Protein AF-A0A7W0V9L7-F1 (afdb_monomer)

Foldseek 3Di:
DLLLQLLVLLLVVPAFEEREAQPPVDDDPQDDDSFAPADSAAQWQAFCPCVAPSVVLLVVCVVSVTQLSVLLVVAADDDFRISGGARVSSRVSSRVVQVPRPRYDYHHRDDLDDDPFFAAAQPWFPDDHNHVVNVQVLQPDDDFKAKFKGFFKWFQVQFAVVQKDFAFFQNQDQDDDDDDDPVCRVPSHGRHGRQKIKQFDAPVLLQVLLVLLLPFAFDDDPPPDDHDHDPVRDAVNVQSVVDSCSCCVPQFPQHRDADPVVRHRGPTIFIWGQRHPVSGMTTGGSNGHRGDPVSQLVSVLSRVRNVRIDTPGHMHMDMTGARPQVSAADPLQAGPVRRSYHYAACNPVDDGDSRRSVRSNSSSVSND

Sequence (368 aa):
MAGSEAAWQLAQIGLRVALIEMKPSAMSPAHQSPLLGELVCSNSLRSDDPIAPAGLLKHELRRCGSLVIACADQHKVPAGQALAVERFGFARAITQRLALHPRIRIERRRLDELPDGPVIVCTGPLTEGALGEVIRAELGGDRMYFYDAIAPIVAADSIDWDFAFRASRWGRDTDSPDRDSSEDRAAGGDTGVGDYVNCPLNKAEYEDFVEAVNGGRKVLPHDFEEPKYFESCMPIEVMAERGAQTLRFGPMKPIGLKDPRTGFRPWAVVQLRPENKYLTAYNLVGFQTRLAYPEQQRIFAMVPALHKAEFLRFGSIHRNTYIDAPARLGARFELTSKPEIRFAGLLTGVEGYIESCAMGLVVGWMLA

Secondary structure (DSSP, 8-state):
-HHHHHHHHHHHTT--EEEEE-TTTS--TT---S-TT--SS-SEEEE--TTSHHHHHHHHHHHTT-HHHHHHHHTEE--TTEEEE-HHHHHHHHHHHHHT-TTEEEEE---SSPPSSSEEE---TT--SHHHHHHHHHTTSS--EEEEEE--EEEGGGS-TTS-EE--GGG--TT------GGGGGGT---STT-SEEEEE-HHHHHHHHHHHHHSPBPPPPTT----B-GGG--HHHHHHT-TTHHHHTTT--TT---TTTSS--SEEEEEEESSTT--EEEETT----B-HHHHHHHHTTSGGGTT--EEE--EEEEEE---HHHHB-TTSBBSS-TTEEE-GGGGT--SHHHHHHHHHHHHHHH-

Radius of gyration: 21.59 Å; Cα contacts (8 Å, |Δi|>4): 737; chains: 1; bounding box: 49×51×55 Å

Structure (mmCIF, N/CA/C/O backbone):
data_AF-A0A7W0V9L7-F1
#
_entry.id   AF-A0A7W0V9L7-F1
#
loop_
_atom_site.group_PDB
_atom_site.id
_atom_site.type_symbol
_atom_site.label_atom_id
_atom_site.label_alt_id
_atom_site.label_comp_id
_atom_site.label_asym_id
_atom_site.label_entity_id
_atom_site.label_seq_id
_atom_site.pdbx_PDB_ins_code
_atom_site.Cartn_x
_atom_site.Cartn_y
_atom_site.Cartn_z
_atom_site.occupancy
_atom_site.B_iso_or_equiv
_atom_site.auth_seq_id
_atom_site.auth_comp_id
_atom_site.auth_asym_id
_atom_site.auth_atom_id
_atom_site.pdbx_PDB_model_num
ATOM 1 N N . MET A 1 1 ? -7.684 -3.832 6.273 1.00 94.31 1 MET A N 1
ATOM 2 C CA . MET A 1 1 ? -6.637 -4.632 6.952 1.00 94.31 1 MET A CA 1
ATOM 3 C C . MET A 1 1 ? -6.740 -4.506 8.465 1.00 94.31 1 MET A C 1
ATOM 5 O O . MET A 1 1 ? -7.227 -5.445 9.074 1.00 94.31 1 MET A O 1
ATOM 9 N N . ALA A 1 2 ? -6.385 -3.355 9.056 1.00 97.56 2 ALA A N 1
ATOM 10 C CA . ALA A 1 2 ? -6.382 -3.153 10.512 1.00 97.56 2 ALA A CA 1
ATOM 11 C C . ALA A 1 2 ? -7.713 -3.513 11.194 1.00 97.56 2 ALA A C 1
ATOM 13 O O . ALA A 1 2 ? -7.725 -4.349 12.086 1.00 97.56 2 ALA A O 1
ATOM 14 N N . GLY A 1 3 ? -8.839 -2.971 10.714 1.00 97.94 3 GLY A N 1
ATOM 15 C CA . GLY A 1 3 ? -10.153 -3.229 11.322 1.00 97.94 3 GLY A CA 1
ATOM 16 C C . GLY A 1 3 ? -10.593 -4.693 11.249 1.00 97.94 3 GLY A C 1
ATOM 17 O O . GLY A 1 3 ? -11.194 -5.206 12.187 1.00 97.94 3 GLY A O 1
ATOM 18 N N . SER A 1 4 ? -10.241 -5.391 10.165 1.00 98.38 4 SER A N 1
ATOM 19 C CA . SER A 1 4 ? -10.494 -6.829 10.021 1.00 98.38 4 SER A CA 1
ATOM 20 C C . SER A 1 4 ? -9.714 -7.642 11.053 1.00 98.38 4 SER A C 1
ATOM 22 O O . SER A 1 4 ? -10.274 -8.544 11.667 1.00 98.38 4 SER A O 1
ATOM 24 N N . GLU A 1 5 ? -8.437 -7.313 11.251 1.00 98.62 5 GLU A N 1
ATOM 25 C CA . GLU A 1 5 ? -7.590 -8.012 12.215 1.00 98.62 5 GLU A CA 1
ATOM 26 C C . GLU A 1 5 ? -7.991 -7.680 13.658 1.00 98.62 5 GLU A C 1
ATOM 28 O O . GLU A 1 5 ? -8.191 -8.591 14.452 1.00 98.62 5 GLU A O 1
ATOM 33 N N . ALA A 1 6 ? -8.221 -6.405 13.982 1.00 98.56 6 ALA A N 1
ATOM 34 C CA . ALA A 1 6 ? -8.671 -5.975 15.306 1.00 98.56 6 ALA A CA 1
ATOM 35 C C . ALA A 1 6 ? -9.976 -6.672 15.721 1.00 98.56 6 ALA A C 1
ATOM 37 O O . ALA A 1 6 ? -10.068 -7.235 16.812 1.00 98.56 6 ALA A O 1
ATOM 38 N N . ALA A 1 7 ? -10.971 -6.697 14.825 1.00 98.62 7 ALA A N 1
ATOM 39 C CA . ALA A 1 7 ? -12.246 -7.355 15.089 1.00 98.62 7 ALA A CA 1
ATOM 40 C C . ALA A 1 7 ? -12.084 -8.860 15.327 1.00 98.62 7 ALA A C 1
ATOM 42 O O . ALA A 1 7 ? -12.714 -9.412 16.228 1.00 98.62 7 ALA A O 1
ATOM 43 N N . TRP A 1 8 ? -11.228 -9.518 14.541 1.00 98.69 8 TRP A N 1
ATOM 44 C CA . TRP A 1 8 ? -10.926 -10.932 14.725 1.00 98.69 8 TRP A CA 1
ATOM 45 C C . TRP A 1 8 ? -10.283 -11.198 16.086 1.00 98.69 8 TRP A C 1
ATOM 47 O O . TRP A 1 8 ? -10.770 -12.040 16.835 1.00 98.69 8 TRP A O 1
ATOM 57 N N . GLN A 1 9 ? -9.238 -10.447 16.430 1.00 98.56 9 GLN A N 1
ATOM 58 C CA . GLN A 1 9 ? -8.467 -10.635 17.659 1.00 98.56 9 GLN A CA 1
ATOM 59 C C . GLN A 1 9 ? -9.319 -10.407 18.913 1.00 98.56 9 GLN A C 1
ATOM 61 O O . GLN A 1 9 ? -9.345 -11.263 19.795 1.00 98.56 9 GLN A O 1
ATOM 66 N N . LEU A 1 10 ? -10.105 -9.325 18.949 1.00 98.44 10 LEU A N 1
ATOM 67 C CA . LEU 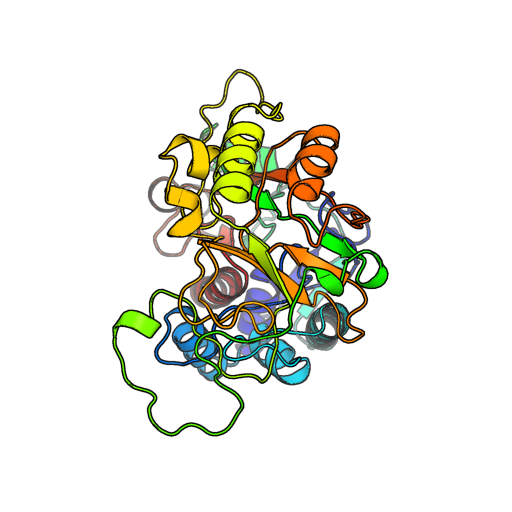A 1 10 ? -11.064 -9.054 20.029 1.00 98.44 10 LEU A CA 1
ATOM 68 C C . LEU A 1 10 ? -12.095 -10.187 20.179 1.00 98.44 10 LEU A C 1
ATOM 70 O O . LEU A 1 10 ? -12.441 -10.600 21.287 1.00 98.44 10 LEU A O 1
ATOM 74 N N . ALA A 1 11 ? -12.578 -10.730 19.063 1.00 98.44 11 ALA A N 1
ATOM 75 C CA . ALA A 1 11 ? -13.571 -11.794 19.086 1.00 98.44 11 ALA A CA 1
ATOM 76 C C . ALA A 1 11 ? -12.996 -13.148 19.545 1.00 98.44 11 ALA A C 1
ATOM 78 O O . ALA A 1 11 ? -13.695 -13.911 20.231 1.00 98.44 11 ALA A O 1
ATOM 79 N N . GLN A 1 12 ? -11.730 -13.434 19.213 1.00 97.88 12 GLN A N 1
ATOM 80 C CA . GLN A 1 12 ? -11.016 -14.636 19.662 1.00 97.88 12 GLN A CA 1
ATOM 81 C C . GLN A 1 12 ? -10.849 -14.668 21.186 1.00 97.88 12 GLN A C 1
ATOM 83 O O . GLN A 1 12 ? -11.030 -15.722 21.792 1.00 97.88 12 GLN A O 1
ATOM 88 N N . ILE A 1 13 ? -10.619 -13.518 21.823 1.00 96.81 13 ILE A N 1
ATOM 89 C CA . ILE A 1 13 ? -10.458 -13.422 23.286 1.00 96.81 13 ILE A CA 1
ATOM 90 C C . ILE A 1 13 ? -11.780 -13.306 24.063 1.00 96.81 13 ILE A C 1
ATOM 92 O O . ILE A 1 13 ? -11.765 -13.143 25.278 1.00 96.81 13 ILE A O 1
ATOM 96 N N . GLY A 1 14 ? -12.937 -13.412 23.399 1.00 97.56 14 GLY A N 1
ATOM 97 C CA . GLY A 1 14 ? -14.235 -13.477 24.084 1.00 97.56 14 GLY A CA 1
ATOM 98 C C . GLY A 1 14 ? -15.168 -12.291 23.874 1.00 97.56 14 GLY A C 1
ATOM 99 O O . GLY A 1 14 ? -16.345 -12.393 24.226 1.00 97.56 14 GLY A O 1
ATOM 100 N N . LEU A 1 15 ? -14.694 -11.193 23.285 1.00 98.19 15 LEU A N 1
ATOM 101 C CA . LEU A 1 15 ? -15.471 -9.958 23.191 1.00 98.19 15 LEU A CA 1
ATOM 102 C C . LEU A 1 15 ? -16.466 -9.997 22.027 1.00 98.19 15 LEU A C 1
ATOM 104 O O . LEU A 1 15 ? -16.232 -10.623 20.994 1.00 98.19 15 LEU A O 1
ATOM 108 N N . ARG A 1 16 ? -17.604 -9.318 22.205 1.00 98.06 16 ARG A N 1
ATOM 109 C CA . ARG A 1 16 ? -18.575 -9.071 21.131 1.00 98.06 16 ARG A CA 1
ATOM 110 C C . ARG A 1 16 ? -18.171 -7.801 20.393 1.00 98.06 16 ARG A C 1
ATOM 112 O O . ARG A 1 16 ? -17.995 -6.767 21.026 1.00 98.06 16 ARG A O 1
ATOM 119 N N . VAL A 1 17 ? -18.052 -7.883 19.073 1.00 98.38 17 VAL A N 1
ATOM 120 C CA . VAL A 1 17 ? -17.534 -6.804 18.227 1.00 98.38 17 VAL A CA 1
ATOM 121 C C . VAL A 1 17 ? -18.585 -6.389 17.207 1.00 98.38 17 VAL A C 1
ATOM 123 O O . VAL A 1 17 ? -19.101 -7.222 16.462 1.00 98.38 17 VAL A O 1
ATOM 126 N N . ALA A 1 18 ? -18.863 -5.090 17.139 1.00 97.88 18 ALA A N 1
ATOM 127 C CA . ALA A 1 18 ? -19.530 -4.479 15.998 1.00 97.88 18 ALA A CA 1
ATOM 128 C C . ALA A 1 18 ? -18.460 -3.941 15.037 1.00 97.88 18 ALA A C 1
ATOM 130 O O . ALA A 1 18 ? -17.715 -3.028 15.382 1.00 97.88 18 ALA A O 1
ATOM 131 N N . LEU A 1 19 ? -18.359 -4.526 13.842 1.00 98.00 19 LEU A N 1
ATOM 132 C CA . LEU A 1 19 ? -17.469 -4.058 12.783 1.00 98.00 19 LEU A CA 1
ATOM 133 C C . LEU A 1 19 ? -18.272 -3.206 11.801 1.00 98.00 19 LEU A C 1
ATOM 135 O O . LEU A 1 19 ? -19.062 -3.740 11.021 1.00 98.00 19 LEU A O 1
ATOM 139 N N . ILE A 1 20 ? -18.067 -1.893 11.845 1.00 97.25 20 ILE A N 1
ATOM 140 C CA . ILE A 1 20 ? -18.782 -0.935 11.001 1.00 97.25 20 ILE A CA 1
ATOM 141 C C . ILE A 1 20 ? -17.946 -0.649 9.749 1.00 97.25 20 ILE A C 1
ATOM 143 O O . ILE A 1 20 ? -16.779 -0.278 9.845 1.00 97.25 20 ILE A O 1
ATOM 147 N N . GLU A 1 21 ? -18.541 -0.843 8.576 1.00 95.88 21 GLU A N 1
ATOM 148 C CA . GLU A 1 21 ? -17.910 -0.653 7.269 1.00 95.88 21 GLU A CA 1
ATOM 149 C C . GLU A 1 21 ? -18.861 0.120 6.351 1.00 95.88 21 GLU A C 1
ATOM 151 O O . GLU A 1 21 ? -20.028 -0.248 6.200 1.00 95.88 21 GLU A O 1
ATOM 156 N N . MET A 1 22 ? -18.362 1.176 5.709 1.00 94.44 22 MET A N 1
ATOM 157 C CA . MET A 1 22 ? -19.171 2.019 4.829 1.00 94.44 22 MET A CA 1
ATOM 158 C C . MET A 1 22 ? -19.526 1.323 3.513 1.00 94.44 22 MET A C 1
ATOM 160 O O . MET A 1 22 ? -20.591 1.579 2.953 1.00 94.44 22 MET A O 1
ATOM 164 N N . LYS A 1 23 ? -18.671 0.417 3.028 1.00 94.00 23 LYS A N 1
ATOM 165 C CA . LYS A 1 23 ? -18.892 -0.314 1.773 1.00 94.00 23 LYS A CA 1
ATOM 166 C C . LYS A 1 23 ? -20.004 -1.356 1.932 1.00 94.00 23 LYS A C 1
ATOM 168 O O . LYS A 1 23 ? -19.997 -2.062 2.941 1.00 94.00 23 LYS A O 1
ATOM 173 N N . PRO A 1 24 ? -20.892 -1.566 0.940 1.00 93.94 24 PRO A N 1
ATOM 174 C CA . PRO A 1 24 ? -20.947 -0.882 -0.359 1.00 93.94 24 PRO A CA 1
ATOM 175 C C . PRO A 1 24 ? -21.708 0.448 -0.363 1.00 93.94 24 PRO A C 1
ATOM 177 O O . PRO A 1 24 ? -21.706 1.119 -1.389 1.00 93.94 24 PRO A O 1
ATOM 180 N N . SER A 1 25 ? -22.377 0.817 0.733 1.00 89.75 25 SER A N 1
ATOM 181 C CA . SER A 1 25 ? -23.241 2.005 0.805 1.00 89.75 25 SER A CA 1
ATOM 182 C C . SER A 1 25 ? -22.505 3.303 0.453 1.00 89.75 25 SER A C 1
ATOM 184 O O . SER A 1 25 ? -23.102 4.212 -0.114 1.00 89.75 25 SER A O 1
ATOM 186 N N . ALA A 1 26 ? -21.208 3.377 0.755 1.00 88.06 26 ALA A N 1
ATOM 187 C CA . ALA A 1 26 ? -20.287 4.376 0.232 1.00 88.06 26 ALA A CA 1
ATOM 188 C C . ALA A 1 26 ? -18.949 3.718 -0.138 1.00 88.06 26 ALA A C 1
ATOM 190 O O . ALA A 1 26 ? -18.466 2.832 0.568 1.00 88.06 26 ALA A O 1
ATOM 191 N N . MET A 1 27 ? -18.350 4.164 -1.241 1.00 86.75 27 MET A N 1
ATOM 192 C CA . MET A 1 27 ? -17.060 3.693 -1.750 1.00 86.75 27 MET A CA 1
ATOM 193 C C . MET A 1 27 ? -16.113 4.887 -1.859 1.00 86.75 27 MET A C 1
ATOM 195 O O . MET A 1 27 ? -16.537 5.972 -2.249 1.00 86.75 27 MET A O 1
ATOM 199 N N . SER A 1 28 ? -14.836 4.692 -1.531 1.00 82.06 28 SER A N 1
ATOM 200 C CA . SER A 1 28 ? -13.811 5.687 -1.871 1.00 82.06 28 SER A CA 1
ATOM 201 C C . SER A 1 28 ? -13.318 5.452 -3.305 1.00 82.06 28 SER A C 1
ATOM 203 O O . SER A 1 28 ? -13.498 4.343 -3.818 1.00 82.06 28 SER A O 1
ATOM 205 N N . PRO A 1 29 ? -12.638 6.426 -3.939 1.00 75.56 29 PRO A N 1
ATOM 206 C CA . PRO A 1 29 ? -12.119 6.267 -5.302 1.00 75.56 29 PRO A CA 1
ATOM 207 C C . PRO A 1 29 ? -11.172 5.070 -5.491 1.00 75.56 29 PRO A C 1
ATOM 209 O O . PRO A 1 29 ? -11.031 4.562 -6.600 1.00 75.56 29 PRO A O 1
ATOM 212 N N . ALA A 1 30 ? -10.526 4.604 -4.416 1.00 78.25 30 ALA A N 1
ATOM 213 C CA . ALA A 1 30 ? -9.598 3.475 -4.456 1.00 78.25 30 ALA A CA 1
ATOM 214 C C . ALA A 1 30 ? -10.280 2.101 -4.326 1.00 78.25 30 ALA A C 1
ATOM 216 O O . ALA A 1 30 ? -9.681 1.088 -4.687 1.00 78.25 30 ALA A O 1
ATOM 217 N N . HIS A 1 31 ? -11.495 2.043 -3.776 1.00 87.19 31 HIS A N 1
ATOM 218 C CA . HIS A 1 31 ? -12.187 0.782 -3.533 1.00 87.19 31 HIS A CA 1
ATOM 219 C C . HIS A 1 31 ? -12.941 0.312 -4.779 1.00 87.19 31 HIS A C 1
ATOM 221 O O . HIS A 1 31 ? -13.692 1.064 -5.393 1.00 87.19 31 HIS A O 1
ATOM 227 N N . GLN A 1 32 ? -12.801 -0.968 -5.100 1.00 86.44 32 GLN A N 1
ATOM 228 C CA . GLN A 1 32 ? -13.417 -1.629 -6.250 1.00 86.44 32 GLN A CA 1
ATOM 229 C C . GLN A 1 32 ? -14.353 -2.773 -5.837 1.00 86.44 32 GLN A C 1
ATOM 231 O O . GLN A 1 32 ? -15.016 -3.360 -6.690 1.00 86.44 32 GLN A O 1
ATOM 236 N N . SER A 1 33 ? -14.438 -3.110 -4.542 1.00 92.56 33 SER A N 1
ATOM 237 C CA . SER A 1 33 ? -15.319 -4.182 -4.067 1.00 92.56 33 SER A CA 1
ATOM 238 C C . SER A 1 33 ? -16.007 -3.884 -2.723 1.00 92.56 33 SER A C 1
ATOM 240 O O . SER A 1 33 ? -15.458 -3.172 -1.878 1.00 92.56 33 SER A O 1
ATOM 242 N N . PRO A 1 34 ? -17.167 -4.515 -2.446 1.00 95.50 34 PRO A N 1
ATOM 243 C CA . PRO A 1 34 ? -17.820 -4.448 -1.135 1.00 95.50 34 PRO A CA 1
ATOM 244 C C . PRO A 1 34 ? -17.095 -5.249 -0.038 1.00 95.50 34 PRO A C 1
ATOM 246 O O . PRO A 1 34 ? -17.516 -5.241 1.125 1.00 95.50 34 PRO A O 1
ATOM 249 N N . LEU A 1 35 ? -16.055 -6.008 -0.390 1.00 97.38 35 LEU A N 1
ATOM 250 C CA . LEU A 1 35 ? -15.404 -6.957 0.504 1.00 97.38 35 LEU A CA 1
ATOM 251 C C . LEU A 1 35 ? -14.522 -6.247 1.542 1.00 97.38 35 LEU A C 1
ATOM 253 O O . LEU A 1 35 ? -13.962 -5.169 1.315 1.00 97.38 35 LEU A O 1
ATOM 257 N N . LEU A 1 36 ? -14.400 -6.884 2.703 1.00 97.62 36 LEU A N 1
ATOM 258 C CA . LEU A 1 36 ? -13.435 -6.531 3.739 1.00 97.62 36 LEU A CA 1
ATOM 259 C C . LEU A 1 36 ? -12.043 -7.041 3.341 1.00 97.62 36 LEU A C 1
ATOM 261 O O . LEU A 1 36 ? -11.920 -8.043 2.642 1.00 97.62 36 LEU A O 1
ATOM 265 N N . GLY A 1 37 ? -10.988 -6.375 3.816 1.00 94.38 37 GLY A N 1
ATOM 266 C CA . GLY A 1 37 ? -9.608 -6.805 3.545 1.00 94.38 37 GLY A CA 1
ATOM 267 C C . GLY A 1 37 ? -9.152 -6.616 2.092 1.00 94.38 37 GLY A C 1
ATOM 268 O O . GLY A 1 37 ? -8.237 -7.295 1.649 1.00 94.38 37 GLY A O 1
ATOM 269 N N . GLU A 1 38 ? -9.785 -5.713 1.344 1.00 94.19 38 GLU A N 1
ATOM 270 C CA . GLU A 1 38 ? -9.413 -5.40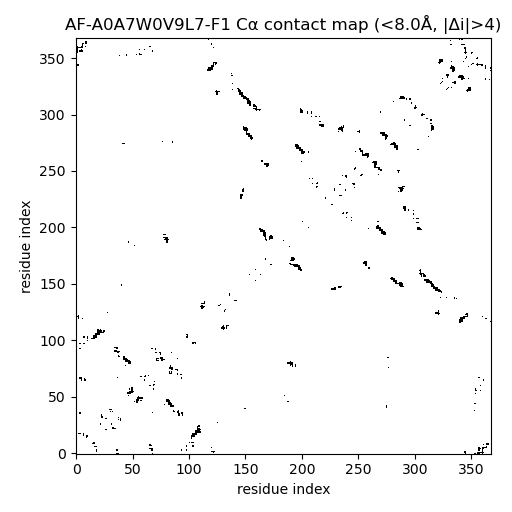5 -0.038 1.00 94.19 38 GLU A CA 1
ATOM 271 C C . GLU A 1 38 ? -7.982 -4.842 -0.160 1.00 94.19 38 GLU A C 1
ATOM 273 O O . GLU A 1 38 ? -7.585 -3.953 0.598 1.00 94.19 38 GLU A O 1
ATOM 278 N N . LEU A 1 39 ? -7.223 -5.335 -1.148 1.00 90.38 39 LEU A N 1
ATOM 279 C CA . LEU A 1 39 ? -5.908 -4.809 -1.524 1.00 90.38 39 LEU A CA 1
ATOM 280 C C . LEU A 1 39 ? -6.053 -3.831 -2.698 1.00 90.38 39 LEU A C 1
ATOM 282 O O . LEU A 1 39 ? -6.216 -4.249 -3.845 1.00 90.38 39 LEU A O 1
ATOM 286 N N . VAL A 1 40 ? -5.980 -2.530 -2.409 1.00 83.50 40 VAL A N 1
ATOM 287 C CA . VAL A 1 40 ? -6.223 -1.448 -3.389 1.00 83.50 40 VAL A CA 1
ATOM 288 C C . VAL A 1 40 ? -5.004 -1.082 -4.255 1.00 83.50 40 VAL A C 1
ATOM 290 O O . VAL A 1 40 ? -5.153 -0.562 -5.358 1.00 83.50 40 VAL A O 1
ATOM 293 N N . CYS A 1 41 ? -3.786 -1.389 -3.798 1.00 79.19 41 CYS A N 1
ATOM 294 C CA . CYS A 1 41 ? -2.531 -1.041 -4.468 1.00 79.19 41 CYS A CA 1
ATOM 295 C C . CYS A 1 41 ? -1.875 -2.287 -5.069 1.00 79.19 41 CYS A C 1
ATOM 297 O O . CYS A 1 41 ? -2.261 -2.669 -6.168 1.00 79.19 41 CYS A O 1
ATOM 299 N N . SER A 1 42 ? -0.947 -2.936 -4.363 1.00 79.94 42 SER A N 1
ATOM 300 C CA . SER A 1 42 ? -0.218 -4.143 -4.785 1.00 79.94 42 SER A CA 1
ATOM 301 C C . SER A 1 42 ? -0.887 -5.420 -4.251 1.00 79.94 42 SER A C 1
ATOM 303 O O . SER A 1 42 ? -1.407 -5.425 -3.138 1.00 79.94 42 SER A O 1
ATOM 305 N N . ASN A 1 43 ? -0.834 -6.524 -5.003 1.00 84.44 43 ASN A N 1
ATOM 306 C CA . ASN A 1 43 ? -1.259 -7.855 -4.533 1.00 84.44 43 ASN A CA 1
ATOM 307 C C . ASN A 1 43 ? -0.209 -8.558 -3.645 1.00 84.44 43 ASN A C 1
ATOM 309 O O . ASN A 1 43 ? -0.463 -9.635 -3.110 1.00 84.44 43 ASN A O 1
ATOM 313 N N . SER A 1 44 ? 0.978 -7.967 -3.508 1.00 86.88 44 SER A N 1
ATOM 314 C CA . SER A 1 44 ? 2.068 -8.466 -2.674 1.00 86.88 44 SER A CA 1
ATOM 315 C C . SER A 1 44 ? 2.004 -7.899 -1.257 1.00 86.88 44 SER A C 1
ATOM 317 O O . SER A 1 44 ? 1.946 -6.684 -1.065 1.00 86.88 44 SER A O 1
ATOM 319 N N . LEU A 1 45 ? 2.118 -8.790 -0.273 1.00 91.19 45 LEU A N 1
ATOM 320 C CA . LEU A 1 45 ? 2.340 -8.522 1.149 1.00 91.19 45 LEU A CA 1
ATOM 321 C C . LEU A 1 45 ? 3.842 -8.559 1.502 1.00 91.19 45 LEU A C 1
ATOM 323 O O . LEU A 1 45 ? 4.216 -8.979 2.601 1.00 91.19 45 LEU A O 1
ATOM 327 N N . ARG A 1 46 ? 4.706 -8.153 0.557 1.00 89.19 46 ARG A N 1
ATOM 328 C CA . ARG A 1 46 ? 6.180 -8.103 0.670 1.00 89.19 46 ARG A CA 1
ATOM 329 C C . ARG A 1 46 ? 6.834 -9.468 0.956 1.00 89.19 46 ARG A C 1
ATOM 331 O O . ARG A 1 46 ? 6.169 -10.505 0.913 1.00 89.19 46 ARG A O 1
ATOM 338 N N . SER A 1 47 ? 8.153 -9.472 1.184 1.00 87.75 47 SER A N 1
ATOM 339 C CA . SER A 1 47 ? 8.961 -10.678 1.442 1.00 87.75 47 S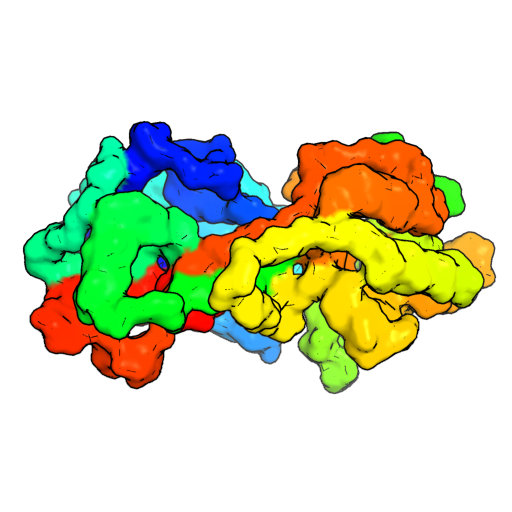ER A CA 1
ATOM 340 C C . SER A 1 47 ? 8.375 -11.535 2.564 1.00 87.75 47 SER A C 1
ATOM 342 O O . SER A 1 47 ? 7.954 -11.004 3.586 1.00 87.75 47 SER A O 1
ATOM 344 N N . ASP A 1 48 ? 8.272 -12.841 2.341 1.00 90.94 48 ASP A N 1
ATOM 345 C CA . ASP A 1 48 ? 7.867 -13.888 3.289 1.00 90.94 48 ASP A CA 1
ATOM 346 C C . ASP A 1 48 ? 9.079 -14.572 3.949 1.00 90.94 48 ASP A C 1
ATOM 348 O O . ASP A 1 48 ? 8.902 -15.478 4.757 1.00 90.94 48 ASP A O 1
ATOM 352 N N . ASP A 1 49 ? 10.301 -14.132 3.625 1.00 88.44 49 ASP A N 1
ATOM 353 C CA . ASP A 1 49 ? 11.536 -14.589 4.264 1.00 88.44 49 ASP A CA 1
ATOM 354 C C . ASP A 1 49 ? 11.602 -14.084 5.720 1.00 88.44 49 ASP A C 1
ATOM 356 O O . ASP A 1 49 ? 11.605 -12.866 5.930 1.00 88.44 49 ASP A O 1
ATOM 360 N N . PRO A 1 50 ? 11.687 -14.968 6.734 1.00 88.81 50 PRO A N 1
ATOM 361 C CA . PRO A 1 50 ? 11.732 -14.576 8.144 1.00 88.81 50 PRO A CA 1
ATOM 362 C C . PRO A 1 50 ? 12.955 -13.728 8.528 1.00 88.81 50 PRO A C 1
ATOM 364 O O . PRO A 1 50 ? 12.946 -13.123 9.595 1.00 88.81 50 PRO A O 1
ATOM 367 N N . ILE A 1 51 ? 13.999 -13.668 7.697 1.00 90.00 51 ILE A N 1
ATOM 368 C CA . ILE A 1 51 ? 15.169 -12.803 7.920 1.00 90.00 51 ILE A CA 1
ATOM 369 C C . ILE A 1 51 ? 14.874 -11.359 7.483 1.00 90.00 51 ILE A C 1
ATOM 371 O O . ILE A 1 51 ? 15.470 -10.413 8.002 1.00 90.00 51 ILE A O 1
ATOM 375 N N . ALA A 1 52 ? 13.946 -11.158 6.544 1.00 84.94 52 ALA A N 1
ATOM 376 C CA . ALA A 1 52 ? 13.514 -9.827 6.137 1.00 84.94 52 ALA A CA 1
ATOM 377 C C . ALA A 1 52 ? 12.512 -9.250 7.158 1.00 84.94 52 ALA A C 1
ATOM 379 O O . ALA A 1 52 ? 11.631 -9.983 7.611 1.00 84.94 52 ALA A O 1
ATOM 380 N N . PRO A 1 53 ? 12.534 -7.934 7.460 1.00 88.50 53 PRO A N 1
ATOM 381 C CA . PRO A 1 53 ? 11.622 -7.331 8.442 1.00 88.50 53 PRO A CA 1
ATOM 382 C C . PRO A 1 53 ? 10.138 -7.643 8.191 1.00 88.50 53 PRO A C 1
ATOM 384 O O . PRO A 1 53 ? 9.399 -7.989 9.109 1.00 88.50 53 PRO A O 1
ATOM 387 N N . ALA A 1 54 ? 9.711 -7.595 6.924 1.00 90.94 54 ALA A N 1
ATOM 388 C CA . ALA A 1 54 ? 8.341 -7.918 6.531 1.00 90.94 54 ALA A CA 1
ATOM 389 C C . ALA A 1 54 ? 7.982 -9.399 6.756 1.00 90.94 54 ALA A C 1
ATOM 391 O O . ALA A 1 54 ? 6.852 -9.708 7.139 1.00 90.94 54 ALA A O 1
ATOM 392 N N . GLY A 1 55 ? 8.915 -10.321 6.512 1.00 94.19 55 GLY A N 1
ATOM 393 C CA . GLY A 1 55 ? 8.672 -11.748 6.706 1.00 94.19 55 GLY A CA 1
ATOM 394 C C . GLY A 1 55 ? 8.726 -12.146 8.177 1.00 94.19 55 GLY A C 1
ATOM 395 O O . GLY A 1 55 ? 7.887 -12.939 8.606 1.00 94.19 55 GLY A O 1
ATOM 396 N N . LEU A 1 56 ? 9.603 -11.523 8.974 1.00 96.62 56 LEU A N 1
ATOM 397 C CA . LEU A 1 56 ? 9.608 -11.665 10.432 1.00 96.62 56 LEU A CA 1
ATOM 398 C C . LEU A 1 56 ? 8.266 -11.235 11.033 1.00 96.62 56 LEU A C 1
ATOM 400 O O . LEU A 1 56 ? 7.639 -12.019 11.742 1.00 96.62 56 LEU A O 1
ATOM 404 N N . LEU A 1 57 ? 7.769 -10.047 10.670 1.00 97.19 57 LEU A N 1
ATOM 405 C CA . LEU A 1 57 ? 6.477 -9.558 11.158 1.00 97.19 57 LEU A CA 1
ATOM 406 C C . LEU A 1 57 ? 5.331 -10.506 10.776 1.00 97.19 57 LEU A C 1
ATOM 408 O O . LEU A 1 57 ? 4.447 -10.786 11.582 1.00 97.19 57 LEU A O 1
ATOM 412 N N . LYS A 1 58 ? 5.345 -11.070 9.562 1.00 97.56 58 LYS A N 1
ATOM 413 C CA . LYS A 1 58 ? 4.361 -12.094 9.172 1.00 97.56 58 LYS A CA 1
ATOM 414 C C . LYS A 1 58 ? 4.492 -13.372 9.990 1.00 97.56 58 LYS A C 1
ATOM 416 O O . LYS A 1 58 ? 3.475 -13.974 10.321 1.00 97.56 58 LYS A O 1
ATO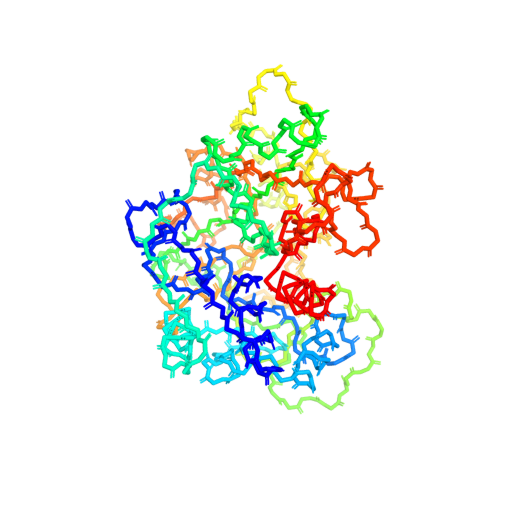M 421 N N . HIS A 1 59 ? 5.708 -13.797 10.321 1.00 97.50 59 HIS A N 1
ATOM 422 C CA . HIS A 1 59 ? 5.927 -14.949 11.189 1.00 97.50 59 HIS A CA 1
ATOM 423 C C . HIS A 1 59 ? 5.348 -14.714 12.592 1.00 97.50 59 HIS A C 1
ATOM 425 O O . HIS A 1 59 ? 4.646 -15.578 13.116 1.00 97.50 59 HIS A O 1
ATOM 431 N N . GLU A 1 60 ? 5.556 -13.530 13.167 1.00 98.06 60 GLU A N 1
ATOM 432 C CA . GLU A 1 60 ? 4.942 -13.124 14.436 1.00 98.06 60 GLU A CA 1
ATOM 433 C C . GLU A 1 60 ? 3.411 -13.129 14.339 1.00 98.06 60 GLU A C 1
ATOM 435 O O . GLU A 1 60 ? 2.743 -13.787 15.134 1.00 98.06 60 GLU A O 1
ATOM 440 N N . LEU A 1 61 ? 2.848 -12.511 13.297 1.00 98.25 61 LEU A N 1
ATOM 441 C CA . LEU A 1 61 ? 1.402 -12.496 13.048 1.00 98.25 61 LEU A CA 1
ATOM 442 C C . LEU A 1 61 ? 0.801 -13.902 12.912 1.00 98.25 61 LEU A C 1
ATOM 444 O O . LEU A 1 61 ? -0.293 -14.151 13.423 1.00 98.25 61 LEU A O 1
ATOM 448 N N . ARG A 1 62 ? 1.504 -14.843 12.265 1.00 97.81 62 ARG A N 1
ATOM 449 C CA . ARG A 1 62 ? 1.085 -16.257 12.201 1.00 97.81 62 ARG A CA 1
ATOM 450 C C . ARG A 1 62 ? 1.005 -16.866 13.597 1.00 97.81 62 ARG A C 1
ATOM 452 O O . ARG A 1 62 ? 0.011 -17.513 13.921 1.00 97.81 62 ARG A O 1
ATOM 459 N N . ARG A 1 63 ? 2.013 -16.626 14.441 1.00 97.69 63 ARG A N 1
ATOM 460 C CA . ARG A 1 63 ? 2.036 -17.115 15.830 1.00 97.69 63 ARG A CA 1
ATOM 461 C C . ARG A 1 63 ? 0.948 -16.482 16.696 1.00 97.69 63 ARG A C 1
ATOM 463 O O . ARG A 1 63 ? 0.450 -17.142 17.602 1.00 97.69 63 ARG A O 1
ATOM 470 N N . CYS A 1 64 ? 0.546 -15.254 16.391 1.00 97.81 64 CYS A N 1
ATOM 471 C CA . CYS A 1 64 ? -0.556 -14.558 17.055 1.00 97.81 64 CYS A CA 1
ATOM 472 C C . CYS A 1 64 ? -1.942 -14.886 16.459 1.00 97.81 64 CYS A C 1
ATOM 474 O O . CYS A 1 64 ? -2.923 -14.214 16.769 1.00 97.81 64 CYS A O 1
ATOM 476 N N . GLY A 1 65 ? -2.050 -15.903 15.595 1.00 97.94 65 GLY A N 1
ATOM 477 C CA . GLY A 1 65 ? -3.334 -16.365 15.063 1.00 97.94 65 GLY A CA 1
ATOM 478 C C . GLY A 1 65 ? -4.006 -15.379 14.105 1.00 97.94 65 GLY A C 1
ATOM 479 O O . GLY A 1 65 ? -5.238 -15.297 14.083 1.00 97.94 65 GLY A O 1
ATOM 480 N N . SER A 1 66 ? -3.217 -14.624 13.329 1.00 98.62 66 SER A N 1
ATOM 481 C CA . SER A 1 66 ? -3.741 -13.581 12.445 1.00 98.62 66 SER A CA 1
ATOM 482 C C . SER A 1 66 ? -4.744 -14.110 11.417 1.00 98.62 66 SER A C 1
ATOM 484 O O . SER A 1 66 ? -4.472 -15.063 10.678 1.00 98.62 66 SER A O 1
ATOM 486 N N . LEU A 1 67 ? -5.896 -13.439 11.317 1.00 98.69 67 LEU A N 1
ATOM 487 C CA . LEU A 1 67 ? -6.895 -13.704 10.279 1.00 98.69 67 LEU A CA 1
ATOM 488 C C . LEU A 1 67 ? -6.342 -13.381 8.895 1.00 98.69 67 LEU A C 1
ATOM 490 O O . LEU A 1 67 ? -6.454 -14.193 7.976 1.00 98.69 67 LEU A O 1
ATOM 494 N N . VAL A 1 68 ? -5.774 -12.186 8.755 1.00 98.31 68 VAL A N 1
ATOM 495 C CA . VAL A 1 68 ? -5.240 -11.669 7.497 1.00 98.31 68 VAL A CA 1
ATOM 496 C C . VAL A 1 68 ? -4.179 -12.608 6.943 1.00 98.31 68 VAL A C 1
ATOM 498 O O . VAL A 1 68 ? -4.289 -13.018 5.791 1.00 98.31 68 VAL A O 1
ATOM 501 N N . ILE A 1 69 ? -3.175 -12.975 7.743 1.00 98.44 69 ILE A N 1
ATOM 502 C CA . ILE A 1 69 ? -2.075 -13.803 7.239 1.00 98.44 69 ILE A CA 1
ATOM 503 C C . ILE A 1 69 ? -2.556 -15.219 6.922 1.00 98.44 69 ILE A C 1
ATOM 505 O O . ILE A 1 69 ? -2.218 -15.743 5.866 1.00 98.44 69 ILE A O 1
ATOM 509 N N . ALA A 1 70 ? -3.445 -15.795 7.737 1.00 98.50 70 ALA A N 1
ATOM 510 C CA . ALA A 1 70 ? -4.041 -17.093 7.427 1.00 98.50 70 ALA A CA 1
ATOM 511 C C . ALA A 1 70 ? -4.824 -17.084 6.098 1.00 98.50 70 ALA A C 1
ATOM 513 O O . ALA A 1 70 ? -4.727 -18.026 5.313 1.00 98.50 70 ALA A O 1
ATOM 514 N N . CYS A 1 71 ? -5.585 -16.021 5.812 1.00 98.56 71 CYS A N 1
ATOM 515 C CA . CYS A 1 71 ? -6.271 -15.877 4.525 1.00 98.56 71 CYS A CA 1
ATOM 516 C C . CYS A 1 71 ? -5.291 -15.664 3.364 1.00 98.56 71 CYS A C 1
ATOM 518 O O . CYS A 1 71 ? -5.553 -16.148 2.261 1.00 98.56 71 CYS A O 1
ATOM 520 N N . ALA A 1 72 ? -4.182 -14.957 3.602 1.00 97.81 72 ALA A N 1
ATOM 521 C CA . ALA A 1 72 ? -3.138 -14.740 2.606 1.00 97.81 72 ALA A CA 1
ATOM 522 C C . ALA A 1 72 ? -2.443 -16.050 2.226 1.00 97.81 72 ALA A C 1
ATOM 524 O O . ALA A 1 72 ? -2.309 -16.341 1.041 1.00 97.81 72 ALA A O 1
ATOM 525 N N . ASP A 1 73 ? -2.089 -16.871 3.216 1.00 97.25 73 ASP A N 1
ATOM 526 C CA . ASP A 1 73 ? -1.465 -18.179 3.005 1.00 97.25 73 ASP A CA 1
ATOM 527 C C . ASP A 1 73 ? -2.366 -19.105 2.166 1.00 97.25 73 ASP A C 1
ATOM 529 O O . ASP A 1 73 ? -1.888 -19.786 1.262 1.00 97.25 73 ASP A O 1
ATOM 533 N N . GLN A 1 74 ? -3.685 -19.070 2.390 1.00 97.38 74 GLN A N 1
ATOM 534 C CA . GLN A 1 74 ? -4.664 -19.857 1.622 1.00 97.38 74 GLN A CA 1
ATOM 535 C C . GLN A 1 74 ? -4.844 -19.396 0.168 1.00 97.38 74 GLN A C 1
ATOM 537 O O . GLN A 1 74 ? -5.245 -20.192 -0.678 1.00 97.38 74 GLN A O 1
ATOM 542 N N . HIS A 1 75 ? -4.580 -18.122 -0.125 1.00 96.56 75 HIS A N 1
ATOM 543 C CA . HIS A 1 75 ? -4.799 -17.517 -1.445 1.00 96.56 75 HIS A CA 1
ATOM 544 C C . HIS A 1 75 ? -3.488 -17.095 -2.112 1.00 96.56 75 HIS A C 1
ATOM 546 O O . HIS A 1 75 ? -3.495 -16.230 -2.991 1.00 96.56 75 HIS A O 1
ATOM 552 N N . LYS A 1 76 ? -2.368 -17.693 -1.692 1.00 94.44 76 LYS A N 1
ATOM 553 C CA . LYS A 1 76 ? -1.038 -17.392 -2.216 1.00 94.44 76 LYS A CA 1
ATOM 554 C C . LYS A 1 76 ? -0.959 -17.688 -3.715 1.00 94.44 76 LYS A C 1
ATOM 556 O O . LYS A 1 76 ? -1.419 -18.727 -4.187 1.00 94.44 76 LYS A O 1
ATOM 561 N N . VAL A 1 77 ? -0.333 -16.779 -4.454 1.00 85.19 77 VAL A N 1
ATOM 562 C CA . VAL A 1 77 ? 0.051 -16.964 -5.861 1.00 85.19 77 VAL A CA 1
ATOM 563 C C . VAL A 1 77 ? 1.579 -16.919 -5.991 1.00 85.19 77 VAL A C 1
ATOM 565 O O . VAL A 1 77 ? 2.233 -16.342 -5.116 1.00 85.19 77 VAL A O 1
ATOM 568 N N . PRO A 1 78 ? 2.170 -17.533 -7.035 1.00 81.25 78 PRO A N 1
ATOM 569 C CA . PRO A 1 78 ? 3.612 -17.451 -7.277 1.00 81.25 78 PRO A CA 1
ATOM 570 C C . PRO A 1 78 ? 4.093 -15.993 -7.350 1.00 81.25 78 PRO A C 1
ATOM 572 O O . PRO A 1 78 ? 3.473 -15.183 -8.040 1.00 81.25 78 PRO A O 1
ATOM 575 N N . ALA A 1 79 ? 5.141 -15.662 -6.588 1.00 76.25 79 ALA A N 1
ATOM 576 C CA . ALA A 1 79 ? 5.755 -14.328 -6.526 1.00 76.25 79 ALA A CA 1
ATOM 577 C C . ALA A 1 79 ? 7.125 -14.364 -5.819 1.00 76.25 79 ALA A C 1
ATOM 579 O O . ALA A 1 79 ? 7.423 -13.520 -4.963 1.00 76.25 79 ALA A O 1
ATOM 580 N N . GLY A 1 80 ? 7.934 -15.380 -6.111 1.00 78.69 80 GLY A N 1
ATOM 581 C CA . GLY A 1 80 ? 9.272 -15.455 -5.548 1.00 78.69 80 GLY A CA 1
ATOM 582 C C . GLY A 1 80 ? 9.336 -15.615 -4.034 1.00 78.69 80 GLY A C 1
ATOM 583 O O . GLY A 1 80 ? 8.620 -16.415 -3.430 1.00 78.69 80 GLY A O 1
ATOM 584 N N . GLN A 1 81 ? 10.188 -14.794 -3.409 1.00 77.62 81 GLN A N 1
ATOM 585 C CA . GLN A 1 81 ? 10.273 -14.668 -1.951 1.00 77.62 81 GLN A CA 1
ATOM 586 C C . GLN A 1 81 ? 9.120 -13.859 -1.346 1.00 77.62 81 GLN A C 1
ATOM 588 O O . GLN A 1 81 ? 8.997 -13.802 -0.126 1.00 77.62 81 GLN A O 1
ATOM 593 N N . ALA A 1 82 ? 8.275 -13.204 -2.146 1.00 84.31 82 ALA A N 1
ATOM 594 C CA . ALA A 1 82 ? 7.160 -12.427 -1.627 1.00 84.31 82 ALA A CA 1
ATOM 595 C C . ALA A 1 82 ? 5.921 -13.295 -1.358 1.00 84.31 82 ALA A C 1
ATOM 597 O O . ALA A 1 82 ? 5.637 -14.274 -2.046 1.00 84.31 82 ALA A O 1
ATOM 598 N N . LEU A 1 83 ? 5.119 -12.884 -0.376 1.00 91.19 83 LEU A N 1
ATOM 599 C CA . LEU A 1 83 ? 3.765 -13.405 -0.203 1.00 91.19 83 LEU A CA 1
ATOM 600 C C . LEU A 1 83 ? 2.815 -12.564 -1.058 1.00 91.19 83 LEU A C 1
ATOM 602 O O . LEU A 1 83 ? 2.349 -11.523 -0.602 1.00 91.19 83 LEU A O 1
ATOM 606 N N . ALA A 1 84 ? 2.554 -12.974 -2.297 1.00 90.19 84 ALA A N 1
ATOM 607 C CA . ALA A 1 84 ? 1.492 -12.383 -3.112 1.00 90.19 84 ALA A CA 1
ATOM 608 C C . ALA A 1 84 ? 0.220 -13.222 -3.050 1.00 90.19 84 ALA A C 1
ATOM 610 O O . ALA A 1 84 ? 0.285 -14.435 -2.856 1.00 90.19 84 ALA A O 1
ATOM 611 N N . VAL A 1 85 ? -0.934 -12.575 -3.219 1.00 94.62 85 VAL A N 1
ATOM 612 C CA . VAL A 1 85 ? -2.244 -13.223 -3.096 1.00 94.62 85 VAL A CA 1
ATOM 613 C C . VAL A 1 85 ? -3.146 -12.941 -4.293 1.00 94.62 85 VAL A C 1
ATOM 615 O O . VAL A 1 85 ? -3.059 -11.894 -4.936 1.00 94.62 85 VAL A O 1
ATOM 618 N N . GLU A 1 86 ? -4.070 -13.856 -4.571 1.00 94.38 86 GLU A N 1
ATOM 619 C CA . GLU A 1 86 ? -5.203 -13.579 -5.452 1.00 94.38 86 GLU A CA 1
ATOM 620 C C . GLU A 1 86 ? -6.178 -12.645 -4.713 1.00 94.38 86 GLU A C 1
ATOM 622 O O . GLU A 1 86 ? -6.802 -13.039 -3.725 1.00 94.38 86 GLU A O 1
ATOM 627 N N . ARG A 1 87 ? -6.252 -11.377 -5.147 1.00 91.56 87 ARG A N 1
ATOM 628 C CA . ARG A 1 87 ? -6.885 -10.277 -4.395 1.00 91.56 87 ARG A CA 1
ATOM 629 C C . ARG A 1 87 ? -8.335 -10.561 -4.008 1.00 91.56 87 ARG A C 1
ATOM 631 O O . ARG A 1 87 ? -8.730 -10.266 -2.879 1.00 91.56 87 ARG A O 1
ATOM 638 N N . PHE A 1 88 ? -9.131 -11.092 -4.935 1.00 93.06 88 PHE A N 1
ATOM 639 C CA . PHE A 1 88 ? -10.565 -11.256 -4.722 1.00 93.06 88 PHE A CA 1
ATOM 640 C C . PHE A 1 88 ? -10.850 -12.427 -3.786 1.00 93.06 88 PHE A C 1
ATOM 642 O O . PHE A 1 88 ? -11.605 -12.279 -2.825 1.00 93.06 88 PHE A O 1
ATOM 649 N N . GLY A 1 89 ? -10.207 -13.572 -4.010 1.00 96.00 89 GLY A N 1
ATOM 650 C CA . GLY A 1 89 ? -10.275 -14.739 -3.137 1.00 96.00 89 GLY A CA 1
ATOM 651 C C . GLY A 1 89 ? -9.812 -14.416 -1.721 1.00 96.00 89 GLY A C 1
ATOM 652 O O . GLY A 1 89 ? -10.525 -14.719 -0.764 1.00 96.00 89 GLY A O 1
ATOM 653 N N . PHE A 1 90 ? -8.695 -13.696 -1.590 1.00 98.31 90 PHE A N 1
ATOM 654 C CA . PHE A 1 90 ? -8.175 -13.211 -0.313 1.00 98.31 90 PHE A CA 1
ATOM 655 C C . PHE A 1 90 ? -9.194 -12.351 0.457 1.00 98.31 90 PHE A C 1
ATOM 657 O O . PHE A 1 90 ? -9.546 -12.667 1.599 1.00 98.31 90 PHE A O 1
ATOM 664 N N . ALA A 1 91 ? -9.720 -11.294 -0.171 1.00 98.06 91 ALA A N 1
ATOM 665 C CA . ALA A 1 91 ? -10.697 -10.398 0.454 1.00 98.06 91 ALA A CA 1
ATOM 666 C C . ALA A 1 91 ? -12.021 -11.119 0.774 1.00 98.06 91 ALA A C 1
ATOM 668 O O . ALA A 1 91 ? -12.644 -10.900 1.822 1.00 98.06 91 ALA A O 1
ATOM 669 N N . ARG A 1 92 ? -12.446 -12.042 -0.096 1.00 98.44 92 ARG A N 1
ATOM 670 C CA . ARG A 1 92 ? -13.638 -12.870 0.118 1.00 98.44 92 ARG A CA 1
ATOM 671 C C . ARG A 1 92 ? -13.470 -13.771 1.336 1.00 98.44 92 ARG A C 1
ATOM 673 O O . ARG A 1 92 ? -14.386 -13.832 2.152 1.00 98.44 92 ARG A O 1
ATOM 680 N N . ALA A 1 93 ? -12.315 -14.411 1.497 1.00 98.69 93 ALA A N 1
ATOM 681 C CA . ALA A 1 93 ? -12.033 -15.277 2.638 1.00 98.69 93 ALA A CA 1
ATOM 682 C C . ALA A 1 93 ? -12.031 -14.508 3.967 1.00 98.69 93 ALA A C 1
ATOM 684 O O . ALA A 1 93 ? -12.654 -14.953 4.931 1.00 98.69 93 ALA A O 1
ATOM 685 N N . ILE A 1 94 ? -11.416 -13.318 4.010 1.00 98.75 94 ILE A N 1
ATOM 686 C CA . ILE A 1 94 ? -11.490 -12.423 5.179 1.00 98.75 94 ILE A CA 1
ATOM 687 C C . ILE A 1 94 ? -12.946 -12.082 5.501 1.00 98.75 94 ILE A C 1
ATOM 689 O O . ILE A 1 94 ? -13.388 -12.235 6.640 1.00 98.75 94 ILE A O 1
ATOM 693 N N . THR A 1 95 ? -13.702 -11.648 4.492 1.00 98.69 95 THR A N 1
ATOM 694 C CA . THR A 1 95 ? -15.105 -11.249 4.658 1.00 98.69 95 THR A CA 1
ATOM 695 C C . THR A 1 95 ? -15.955 -12.396 5.197 1.00 98.69 95 THR A C 1
ATOM 697 O O . THR A 1 95 ? -16.707 -12.200 6.148 1.00 98.69 95 THR A O 1
ATOM 700 N N . GLN A 1 96 ? -15.814 -13.597 4.630 1.00 98.56 96 GLN A N 1
ATOM 701 C CA . GLN A 1 96 ? -16.557 -14.786 5.049 1.00 98.56 96 GLN A CA 1
ATOM 702 C C . GLN A 1 96 ? -16.225 -15.186 6.485 1.00 98.56 96 GLN A C 1
ATOM 704 O O . GLN A 1 96 ? -17.135 -15.409 7.280 1.00 98.56 96 GLN A O 1
ATOM 709 N N . ARG A 1 97 ? -14.939 -15.230 6.849 1.00 98.62 97 ARG A N 1
ATOM 710 C CA . ARG A 1 97 ? -14.524 -15.598 8.210 1.00 98.62 97 ARG A CA 1
ATOM 711 C C . ARG A 1 97 ? -15.032 -14.618 9.263 1.00 98.62 97 ARG A C 1
ATOM 713 O O . ARG A 1 97 ? -15.445 -15.061 10.328 1.00 98.62 97 ARG A O 1
ATOM 720 N N . LEU A 1 98 ? -15.039 -13.317 8.969 1.00 98.75 98 LEU A N 1
ATOM 721 C CA . LEU A 1 98 ? -15.606 -12.309 9.872 1.00 98.75 98 LEU A CA 1
ATOM 722 C C . LEU A 1 98 ? -17.130 -12.417 9.963 1.00 98.75 98 LEU A C 1
ATOM 724 O O . LEU A 1 98 ? -17.671 -12.371 11.061 1.00 98.75 98 LEU A O 1
ATOM 728 N N . ALA A 1 99 ? -17.815 -12.595 8.831 1.00 98.44 99 ALA A N 1
ATOM 729 C CA . ALA A 1 99 ? -19.275 -12.685 8.786 1.00 98.44 99 ALA A CA 1
ATOM 730 C C . ALA A 1 99 ? -19.828 -13.929 9.499 1.00 98.44 99 ALA A C 1
ATOM 732 O O . ALA A 1 99 ? -20.929 -13.885 10.037 1.00 98.44 99 ALA A O 1
ATOM 733 N N . LEU A 1 100 ? -19.073 -15.031 9.499 1.00 98.38 100 LEU A N 1
ATOM 734 C CA . LEU A 1 100 ? -19.460 -16.290 10.140 1.00 98.38 100 LEU A CA 1
ATOM 735 C C . LEU A 1 100 ? -19.024 -16.385 11.609 1.00 98.38 100 LEU A C 1
ATOM 737 O O . LEU A 1 100 ? -19.361 -17.360 12.281 1.00 98.38 100 LEU A O 1
ATOM 741 N N . HIS A 1 101 ? -18.268 -15.415 12.128 1.00 98.62 101 HIS A N 1
ATOM 742 C CA . HIS A 1 101 ? -17.794 -15.475 13.505 1.00 98.62 101 HIS A CA 1
ATOM 743 C C . HIS A 1 101 ? -18.930 -15.122 14.488 1.00 98.62 101 HIS A C 1
ATOM 745 O O . HIS A 1 101 ? -19.471 -14.020 14.417 1.00 98.62 101 HIS A O 1
ATOM 751 N N . PRO A 1 102 ? -19.256 -15.972 15.483 1.00 98.31 102 PRO A N 1
ATOM 752 C CA . PRO A 1 102 ? -20.453 -15.811 16.324 1.00 98.31 102 PRO A CA 1
ATOM 753 C C . PRO A 1 102 ? -20.440 -14.565 17.222 1.00 98.31 102 PRO A C 1
ATOM 755 O O . PRO A 1 102 ? -21.469 -14.169 17.762 1.00 98.31 102 PRO A O 1
ATOM 758 N N . ARG A 1 103 ? -19.266 -13.954 17.412 1.00 98.62 103 ARG A N 1
ATOM 759 C CA . ARG A 1 103 ? -19.091 -12.730 18.207 1.00 98.62 103 ARG A CA 1
ATOM 760 C C . ARG A 1 103 ? -18.873 -11.466 17.376 1.00 98.62 103 ARG A C 1
ATOM 762 O O . ARG A 1 103 ? -18.665 -10.412 17.966 1.00 98.62 103 ARG A O 1
ATOM 769 N N . ILE A 1 104 ? -18.892 -11.550 16.045 1.00 98.81 104 ILE A N 1
ATOM 770 C CA . ILE A 1 104 ? -18.692 -10.389 15.170 1.00 98.81 104 ILE A CA 1
ATOM 771 C C . ILE A 1 104 ? -19.998 -10.094 14.444 1.00 98.81 104 ILE A C 1
ATOM 773 O O . ILE A 1 104 ? -20.543 -10.942 13.744 1.00 98.81 104 ILE A O 1
ATOM 777 N N . ARG A 1 105 ? -20.486 -8.864 14.583 1.00 98.50 105 ARG A N 1
ATOM 778 C CA . ARG A 1 105 ? -21.589 -8.333 13.786 1.00 98.50 105 ARG A CA 1
ATOM 779 C C . ARG A 1 105 ? -21.036 -7.306 12.813 1.00 98.50 105 ARG A C 1
ATOM 781 O O . ARG A 1 105 ? -20.469 -6.307 13.242 1.00 98.50 105 ARG A O 1
ATOM 788 N N . ILE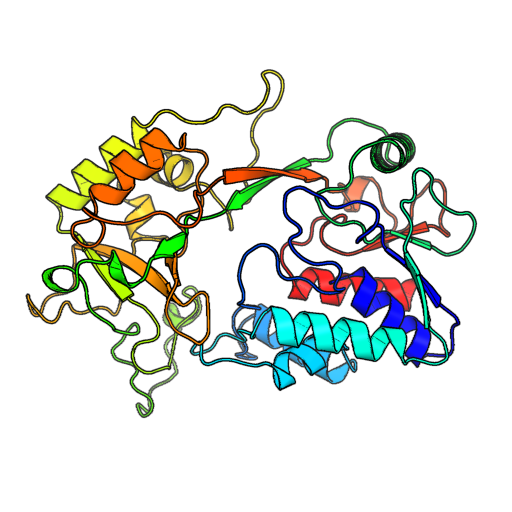 A 1 106 ? -21.221 -7.535 11.516 1.00 98.44 106 ILE A N 1
ATOM 789 C CA . ILE A 1 106 ? -20.841 -6.564 10.487 1.00 98.44 106 ILE A CA 1
ATOM 790 C C . ILE A 1 106 ? -22.015 -5.611 10.247 1.00 98.44 106 ILE A C 1
ATOM 792 O O . ILE A 1 106 ? -23.109 -6.048 9.895 1.00 98.44 106 ILE A O 1
ATOM 796 N N . GLU A 1 107 ? -21.778 -4.313 10.402 1.00 97.25 107 GLU A N 1
ATOM 797 C CA . GLU A 1 107 ? -22.731 -3.244 10.102 1.00 97.25 107 GLU A CA 1
ATOM 798 C C . GLU A 1 107 ? -22.294 -2.491 8.847 1.00 97.25 107 GLU A C 1
ATOM 800 O O . GLU A 1 107 ? -21.210 -1.917 8.796 1.00 97.25 107 GLU A O 1
ATOM 805 N N . ARG A 1 108 ? -23.151 -2.481 7.824 1.00 96.56 108 ARG A N 1
ATOM 806 C CA . ARG A 1 108 ? -22.860 -1.882 6.517 1.00 96.56 108 ARG A CA 1
ATOM 807 C C . ARG A 1 108 ? -23.433 -0.469 6.438 1.00 96.56 108 ARG A C 1
ATOM 809 O O . ARG A 1 108 ? -24.530 -0.270 5.918 1.00 96.56 108 ARG A O 1
ATOM 816 N N . ARG A 1 109 ? -22.725 0.502 7.011 1.00 94.50 109 ARG A N 1
ATOM 817 C CA . ARG A 1 109 ? -23.145 1.909 7.061 1.00 94.50 109 ARG A CA 1
ATOM 818 C C . ARG A 1 109 ? -21.954 2.850 7.178 1.00 94.50 109 ARG A C 1
ATOM 820 O O . ARG A 1 109 ? -20.933 2.503 7.765 1.00 94.50 109 ARG A O 1
ATOM 827 N N . ARG A 1 110 ? -22.120 4.061 6.651 1.00 92.00 110 ARG A N 1
ATOM 828 C CA . ARG A 1 110 ? -21.189 5.166 6.883 1.00 92.00 110 ARG A CA 1
ATOM 829 C C . ARG A 1 110 ? -21.318 5.649 8.331 1.00 92.00 110 ARG A C 1
ATOM 831 O O . ARG A 1 110 ? -22.412 5.644 8.897 1.00 92.00 110 ARG A O 1
ATOM 838 N N . LEU A 1 111 ? -20.191 6.037 8.914 1.00 92.06 111 LEU A N 1
ATOM 839 C CA . LEU A 1 111 ? -20.135 6.800 10.154 1.00 92.06 111 LEU A CA 1
ATOM 840 C C . LEU A 1 111 ? -19.693 8.216 9.820 1.00 92.06 111 LEU A C 1
ATOM 842 O O . LEU A 1 111 ? -18.725 8.391 9.083 1.00 92.06 111 LEU A O 1
ATOM 846 N N . ASP A 1 112 ? -20.399 9.185 10.386 1.00 91.44 112 ASP A N 1
ATOM 847 C CA . ASP A 1 112 ? -20.080 10.608 10.270 1.00 91.44 112 ASP A CA 1
ATOM 848 C C . ASP A 1 112 ? -19.560 11.188 11.598 1.00 91.44 112 ASP A C 1
ATOM 850 O O . ASP A 1 112 ? -18.981 12.268 11.611 1.00 91.44 112 ASP A O 1
ATOM 854 N N . GLU A 1 113 ? -19.685 10.435 12.694 1.00 91.38 113 GLU A N 1
ATOM 855 C CA . GLU A 1 113 ? -19.241 10.802 14.040 1.00 91.38 113 GLU A CA 1
ATOM 856 C C . GLU A 1 113 ? -18.520 9.626 14.715 1.00 91.38 113 GLU A C 1
ATOM 858 O O . GLU A 1 113 ? -18.669 8.464 14.313 1.00 91.38 113 GLU A O 1
ATOM 863 N N . LEU A 1 114 ? -17.734 9.933 15.749 1.00 90.38 114 LEU A N 1
ATOM 864 C CA . LEU A 1 114 ? -17.103 8.928 16.600 1.00 90.38 114 LEU A CA 1
ATOM 865 C C . LEU A 1 114 ? -18.142 8.352 17.578 1.00 90.38 114 LEU A C 1
ATOM 867 O O . LEU A 1 114 ? -18.752 9.129 18.309 1.00 90.38 114 LEU A O 1
ATOM 871 N N . PRO A 1 115 ? -18.350 7.021 17.618 1.00 89.88 115 PRO A N 1
ATOM 872 C CA . PRO A 1 115 ? -19.251 6.411 18.592 1.00 89.88 115 PRO A CA 1
ATOM 873 C C . PRO A 1 115 ? -18.745 6.571 20.031 1.00 89.88 115 PRO A C 1
ATOM 875 O O . PRO A 1 115 ? -17.537 6.613 20.261 1.00 89.88 115 PRO A O 1
ATOM 878 N N . ASP A 1 116 ? -19.670 6.559 20.991 1.00 87.38 116 ASP A N 1
ATOM 879 C CA . ASP A 1 116 ? -19.335 6.480 22.413 1.00 87.38 116 ASP A CA 1
ATOM 880 C C . ASP A 1 116 ? -18.792 5.093 22.800 1.00 87.38 116 ASP A C 1
ATOM 882 O O . ASP A 1 116 ? -19.196 4.059 22.255 1.00 87.38 116 ASP A O 1
ATOM 886 N N . GLY A 1 117 ? -17.932 5.066 23.821 1.00 91.06 117 GLY A N 1
ATOM 887 C CA . GLY A 1 117 ? -17.395 3.839 24.407 1.00 91.06 117 GLY A CA 1
ATOM 888 C C . GLY A 1 117 ? -16.142 3.298 23.702 1.00 91.06 117 GLY A C 1
ATOM 889 O O . GLY A 1 117 ? -15.472 4.023 22.969 1.00 91.06 117 GLY A O 1
ATOM 890 N N . PRO A 1 118 ? -15.772 2.026 23.954 1.00 95.50 118 PRO A N 1
ATOM 891 C CA . PRO A 1 118 ? -14.540 1.449 23.423 1.00 95.50 118 PRO A CA 1
ATOM 892 C C . PRO A 1 118 ? -14.588 1.305 21.897 1.00 95.50 118 PRO A C 1
ATOM 894 O O . PRO A 1 118 ? -15.337 0.481 21.366 1.00 95.50 118 PRO A O 1
ATOM 897 N N . VAL A 1 119 ? -13.763 2.076 21.188 1.00 96.56 119 VAL A N 1
ATOM 898 C CA . VAL A 1 119 ? -13.740 2.123 19.717 1.00 96.56 119 VAL A CA 1
ATOM 899 C C . VAL A 1 119 ? -12.308 2.006 19.202 1.00 96.56 119 VAL A C 1
ATOM 901 O O . VAL A 1 119 ? -11.390 2.613 19.747 1.00 96.56 119 VAL A O 1
ATOM 904 N N . ILE A 1 120 ? -12.123 1.263 18.105 1.00 97.62 120 ILE A N 1
ATOM 905 C CA . ILE A 1 120 ? -10.885 1.283 17.313 1.00 97.62 120 ILE A CA 1
ATOM 906 C C . ILE A 1 120 ? -11.196 1.838 15.927 1.00 97.62 120 ILE A C 1
ATOM 908 O O . ILE A 1 120 ? -11.852 1.187 15.111 1.00 97.62 120 ILE A O 1
ATOM 912 N N . VAL A 1 121 ? -10.692 3.031 15.636 1.00 95.62 121 VAL A N 1
ATOM 913 C CA . VAL A 1 121 ? -10.839 3.692 14.341 1.00 95.62 121 VAL A CA 1
ATOM 914 C C . VAL A 1 121 ? -9.787 3.144 13.375 1.00 95.62 121 VAL A C 1
ATOM 916 O O . VAL A 1 121 ? -8.584 3.328 13.555 1.00 95.62 121 VAL A O 1
ATO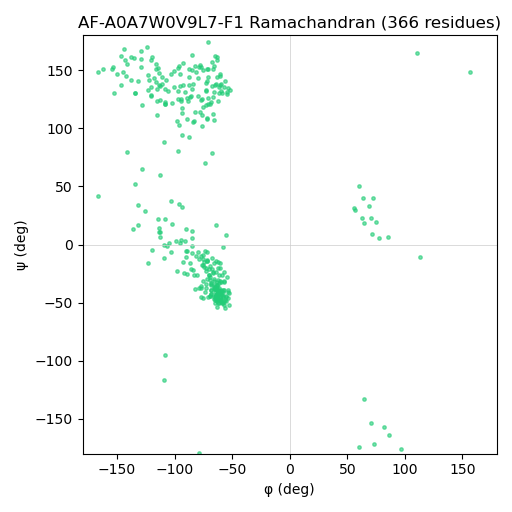M 919 N N . CYS A 1 122 ? -10.261 2.451 12.336 1.00 94.94 122 CYS A N 1
ATOM 920 C CA . CYS A 1 122 ? -9.442 1.755 11.334 1.00 94.94 122 CYS A CA 1
ATOM 921 C C . CYS A 1 122 ? -9.772 2.182 9.891 1.00 94.94 122 CYS A C 1
ATOM 923 O O . CYS A 1 122 ? -9.651 1.375 8.966 1.00 94.94 122 CYS A O 1
ATOM 925 N N . THR A 1 123 ? -10.241 3.414 9.685 1.00 90.81 123 THR A N 1
ATOM 926 C CA . THR A 1 123 ? -10.823 3.883 8.409 1.00 90.81 123 THR A CA 1
ATOM 927 C C . THR A 1 123 ? -9.797 4.124 7.297 1.00 90.81 123 THR A C 1
ATOM 929 O O . THR A 1 123 ? -10.166 4.332 6.144 1.00 90.81 123 THR A O 1
ATOM 932 N N . GLY A 1 124 ? -8.504 3.998 7.608 1.00 84.44 124 GLY A N 1
ATOM 933 C CA . GLY A 1 124 ? -7.427 4.076 6.628 1.00 84.44 124 GLY A CA 1
ATOM 934 C C . GLY A 1 124 ? -7.166 5.502 6.123 1.00 84.44 124 GLY A C 1
ATOM 935 O O . GLY A 1 124 ? -7.713 6.467 6.660 1.00 84.44 124 GLY A O 1
ATOM 936 N N . PRO A 1 125 ? -6.316 5.646 5.092 1.00 71.06 125 PRO A N 1
ATOM 937 C CA . PRO A 1 125 ? -5.817 6.949 4.648 1.00 71.06 125 PRO A CA 1
ATOM 938 C C . PRO A 1 125 ? -6.878 7.875 4.058 1.00 71.06 125 PRO A C 1
ATOM 940 O O . PRO A 1 125 ? -6.690 9.084 4.030 1.00 71.06 125 PRO A O 1
ATOM 943 N N . LEU A 1 126 ? -7.969 7.305 3.550 1.00 63.22 126 LEU A N 1
ATOM 944 C CA . LEU A 1 126 ? -9.002 8.013 2.791 1.00 63.22 126 LEU A CA 1
ATOM 945 C C . LEU A 1 126 ? -10.171 8.417 3.696 1.00 63.22 126 LEU A C 1
ATOM 947 O O . LEU A 1 126 ? -11.334 8.340 3.301 1.00 63.22 126 LEU A O 1
ATOM 951 N N . THR A 1 127 ? -9.873 8.755 4.951 1.00 79.19 127 THR A N 1
ATOM 952 C CA . THR A 1 127 ? -10.896 9.191 5.903 1.00 79.19 127 THR A CA 1
ATOM 953 C C . THR A 1 127 ? -11.290 10.627 5.573 1.00 79.19 127 THR A C 1
ATOM 955 O O . THR A 1 127 ? -10.573 11.567 5.901 1.00 79.19 127 THR A O 1
ATOM 958 N N . GLU A 1 128 ? -12.433 10.787 4.910 1.00 74.25 128 GLU A N 1
ATOM 959 C CA . GLU A 1 128 ? -12.939 12.070 4.416 1.00 74.25 128 GLU A CA 1
ATOM 960 C C . GLU A 1 128 ? -14.354 12.381 4.937 1.00 74.25 128 GLU A C 1
ATOM 962 O O . GLU A 1 128 ? -15.053 11.534 5.501 1.00 74.25 128 GLU A O 1
ATOM 967 N N . GLY A 1 129 ? -14.805 13.617 4.708 1.00 82.69 129 GLY A N 1
ATOM 968 C CA . GLY A 1 129 ? -16.129 14.095 5.105 1.00 82.69 129 GLY A CA 1
ATOM 969 C C . GLY A 1 129 ? -16.277 14.262 6.617 1.00 82.69 129 GLY A C 1
ATOM 970 O O . GLY A 1 129 ? -15.295 14.485 7.319 1.00 82.69 129 GLY A O 1
ATOM 971 N N . ALA A 1 130 ? -17.513 14.152 7.111 1.00 88.69 130 ALA A N 1
ATOM 972 C CA . ALA A 1 130 ? -17.868 14.487 8.492 1.00 88.69 130 ALA A CA 1
ATOM 973 C C . ALA A 1 130 ? -17.003 13.773 9.547 1.00 88.69 130 ALA A C 1
ATOM 975 O O . ALA A 1 130 ? -16.454 14.434 10.424 1.00 88.69 130 ALA A O 1
ATOM 976 N N . LEU A 1 131 ? -16.768 12.463 9.403 1.00 89.12 131 LEU A N 1
ATOM 977 C CA . LEU A 1 131 ? -15.912 11.729 10.341 1.00 89.12 131 LEU A CA 1
ATOM 978 C C . LEU A 1 131 ? -14.459 12.228 10.320 1.00 89.12 131 LEU A C 1
ATOM 980 O O . LEU A 1 131 ? -13.819 12.309 11.366 1.00 89.12 131 LEU A O 1
ATOM 984 N N . GLY A 1 132 ? -13.941 12.582 9.141 1.00 86.12 132 GLY A N 1
ATOM 985 C CA . GLY A 1 132 ? -12.608 13.168 9.005 1.00 86.12 132 GLY A CA 1
ATOM 986 C C . GLY A 1 132 ? -12.493 14.525 9.703 1.00 86.12 132 GLY A C 1
ATOM 987 O O . GLY A 1 132 ? -11.481 14.786 10.352 1.00 86.12 132 GLY A O 1
ATOM 988 N N . GLU A 1 133 ? -13.533 15.360 9.626 1.00 85.62 133 GLU A N 1
ATOM 989 C CA . GLU A 1 133 ? -13.604 16.639 10.347 1.00 85.62 133 GLU A CA 1
ATOM 990 C C . GLU A 1 133 ? -13.643 16.435 11.866 1.00 85.62 133 GLU A C 1
ATOM 992 O O . GLU A 1 133 ? -12.887 17.082 12.590 1.00 85.62 133 GLU A O 1
ATOM 997 N N . VAL A 1 134 ? -14.450 15.482 12.349 1.00 88.62 134 VAL A N 1
ATOM 998 C CA . VAL A 1 134 ? -14.518 15.124 13.777 1.00 88.62 134 VAL A CA 1
ATOM 999 C C . VAL A 1 134 ? -13.156 14.651 14.285 1.00 88.62 134 VAL A C 1
ATOM 1001 O O . VAL A 1 134 ? -12.664 15.151 15.294 1.00 88.62 134 VAL A O 1
ATOM 1004 N N . ILE A 1 135 ? -12.503 13.734 13.564 1.00 87.12 135 ILE A N 1
ATOM 1005 C CA . ILE A 1 135 ? -11.169 13.236 13.926 1.00 87.12 135 ILE A CA 1
ATOM 1006 C C . ILE A 1 135 ? -10.146 14.381 13.942 1.00 87.12 135 ILE A C 1
ATOM 1008 O O . ILE A 1 135 ? -9.341 14.472 14.867 1.00 87.12 135 ILE A O 1
ATOM 1012 N N . ARG A 1 136 ? -10.185 15.291 12.960 1.00 81.38 136 ARG A N 1
ATOM 1013 C CA . ARG A 1 136 ? -9.264 16.439 12.899 1.00 81.38 136 ARG A CA 1
ATOM 1014 C C . ARG A 1 136 ? -9.466 17.410 14.061 1.00 81.38 136 ARG A C 1
ATOM 1016 O O . ARG A 1 136 ? -8.478 17.929 14.583 1.00 81.38 136 ARG A O 1
ATOM 1023 N N . ALA A 1 137 ? -10.715 17.640 14.461 1.00 84.50 137 ALA A N 1
ATOM 1024 C CA . ALA A 1 137 ? -11.053 18.479 15.604 1.00 84.50 137 ALA A CA 1
ATOM 1025 C C . ALA A 1 137 ? -10.517 17.879 16.915 1.00 84.50 137 ALA A C 1
ATOM 1027 O O . ALA A 1 137 ? -9.847 18.580 17.671 1.00 84.50 137 ALA A O 1
ATOM 1028 N N . GLU A 1 138 ? -10.719 16.577 17.138 1.00 84.62 138 GLU A N 1
ATOM 1029 C CA . GLU A 1 138 ? -10.213 15.864 18.325 1.00 84.62 138 GLU A CA 1
ATOM 1030 C C . GLU A 1 138 ? -8.679 15.853 18.404 1.00 84.62 138 GLU A C 1
ATOM 1032 O O . GLU A 1 138 ? -8.097 15.893 19.486 1.00 84.62 138 GLU A O 1
ATOM 1037 N N . LEU A 1 139 ? -8.002 15.838 17.255 1.00 79.31 139 LEU A N 1
ATOM 1038 C CA . LEU A 1 139 ? -6.542 15.781 17.165 1.00 79.31 139 LEU A CA 1
ATOM 1039 C C . LEU A 1 139 ? -5.872 17.164 17.034 1.00 79.31 139 LEU A C 1
ATOM 1041 O O . LEU A 1 139 ? -4.649 17.246 16.908 1.00 79.31 139 LEU A O 1
ATOM 1045 N N . GLY A 1 140 ? -6.636 18.258 17.085 1.00 68.88 140 GLY A N 1
ATOM 1046 C CA . GLY A 1 140 ? -6.104 19.620 17.174 1.00 68.88 140 GLY A CA 1
ATOM 1047 C C . GLY A 1 140 ? -5.449 20.183 15.901 1.00 68.88 140 GLY A C 1
ATOM 1048 O O . GLY A 1 140 ? -4.432 20.874 16.020 1.00 68.88 140 GLY A O 1
ATOM 1049 N N . GLY A 1 141 ? -6.013 19.924 14.710 1.00 63.88 141 GLY A N 1
ATOM 1050 C CA . GLY A 1 141 ? -5.789 20.739 13.492 1.00 63.88 141 GLY A CA 1
ATOM 1051 C C . GLY A 1 141 ? -4.728 20.288 12.457 1.00 63.88 141 GLY A C 1
ATOM 1052 O O . GLY A 1 141 ? -4.111 19.235 12.565 1.00 63.88 141 GLY A O 1
ATOM 1053 N N . ASP A 1 142 ? -4.523 21.126 11.429 1.00 54.53 142 ASP A N 1
ATOM 1054 C CA . ASP A 1 142 ? -4.257 20.845 9.989 1.00 54.53 142 ASP A CA 1
ATOM 1055 C C . ASP A 1 142 ? -2.977 20.108 9.512 1.00 54.53 142 ASP A C 1
ATOM 1057 O O . ASP A 1 142 ? -2.661 20.141 8.322 1.00 54.53 142 ASP A O 1
ATOM 1061 N N . ARG A 1 143 ? -2.214 19.409 10.358 1.00 52.31 143 ARG A N 1
ATOM 1062 C CA . ARG A 1 143 ? -0.941 18.771 9.926 1.00 52.31 143 ARG A CA 1
ATOM 1063 C C . ARG A 1 143 ? -0.979 17.244 9.947 1.00 52.31 143 ARG A C 1
ATOM 1065 O O . ARG A 1 143 ? -0.200 16.615 10.651 1.00 52.31 143 ARG A O 1
ATOM 1072 N N . MET A 1 144 ? -1.897 16.659 9.182 1.00 60.16 144 MET A N 1
ATOM 1073 C CA . MET A 1 144 ? -2.203 15.220 9.221 1.00 60.16 144 MET A CA 1
ATOM 1074 C C . MET A 1 144 ? -2.313 14.591 7.826 1.00 60.16 144 MET A C 1
ATOM 1076 O O . MET A 1 144 ? -3.321 13.969 7.489 1.00 60.16 144 MET A O 1
ATOM 1080 N N . TYR A 1 145 ? -1.306 14.775 6.970 1.00 58.09 145 TYR A N 1
ATOM 1081 C CA . TYR A 1 145 ? -1.291 14.130 5.656 1.00 58.09 145 TYR A CA 1
ATOM 1082 C C . TYR A 1 145 ? 0.118 13.825 5.138 1.00 58.09 145 TYR A C 1
ATOM 1084 O O . TYR A 1 145 ? 1.065 14.571 5.382 1.00 58.09 145 TYR A O 1
ATOM 1092 N N . PHE A 1 146 ? 0.239 12.729 4.394 1.00 60.09 146 PHE A N 1
ATOM 1093 C CA . PHE A 1 146 ? 1.371 12.431 3.518 1.00 60.09 146 PHE A CA 1
ATOM 1094 C C . PHE A 1 146 ? 0.844 12.066 2.131 1.00 60.09 146 PHE A C 1
ATOM 1096 O O . PHE A 1 146 ? -0.351 11.818 1.963 1.00 60.09 146 PHE A O 1
ATOM 1103 N N . TYR A 1 147 ? 1.718 12.028 1.132 1.00 60.22 147 TYR A N 1
ATOM 1104 C CA . TYR A 1 147 ? 1.330 11.599 -0.208 1.00 60.22 147 TYR A CA 1
ATOM 1105 C C . TYR A 1 147 ? 1.868 10.206 -0.514 1.00 60.22 147 TYR A C 1
ATOM 1107 O O . TYR A 1 147 ? 3.053 9.938 -0.313 1.00 60.22 147 TYR A O 1
ATOM 1115 N N . ASP A 1 148 ? 0.989 9.352 -1.029 1.00 60.31 148 ASP A N 1
ATOM 1116 C CA . ASP A 1 148 ? 1.315 8.039 -1.583 1.00 60.31 148 ASP A CA 1
ATOM 1117 C C . ASP A 1 148 ? 1.087 8.073 -3.094 1.00 60.31 148 ASP A C 1
ATOM 1119 O O . ASP A 1 148 ? 0.108 8.654 -3.571 1.00 60.31 148 ASP A O 1
ATOM 1123 N N . ALA A 1 149 ? 1.997 7.483 -3.858 1.00 66.12 149 ALA A N 1
ATOM 1124 C CA . ALA A 1 149 ? 1.927 7.460 -5.306 1.00 66.12 149 ALA A CA 1
ATOM 1125 C C . ALA A 1 149 ? 1.762 6.020 -5.802 1.00 66.12 149 ALA A C 1
ATOM 1127 O O . ALA A 1 149 ? 2.346 5.071 -5.296 1.00 66.12 149 ALA A O 1
ATOM 1128 N N . ILE A 1 150 ? 0.931 5.838 -6.820 1.00 77.69 150 ILE A N 1
ATOM 1129 C CA . ILE A 1 150 ? 0.621 4.532 -7.400 1.00 77.69 150 ILE A CA 1
ATOM 1130 C C . ILE A 1 150 ? 1.311 4.434 -8.753 1.00 77.69 150 ILE A C 1
ATOM 1132 O O . ILE A 1 150 ? 1.376 5.415 -9.495 1.00 77.69 150 ILE A O 1
ATOM 1136 N N . ALA A 1 151 ? 1.828 3.248 -9.072 1.00 86.19 151 ALA A N 1
ATOM 1137 C CA . ALA A 1 151 ? 2.463 2.976 -10.353 1.00 86.19 151 ALA A CA 1
ATOM 1138 C C . ALA A 1 151 ? 1.449 2.527 -11.431 1.00 86.19 151 ALA A C 1
ATOM 1140 O O . ALA A 1 151 ? 0.439 1.887 -11.097 1.00 86.19 151 ALA A O 1
ATOM 1141 N N . PRO A 1 152 ? 1.717 2.806 -12.721 1.00 91.00 152 PRO A N 1
ATOM 1142 C CA . PRO A 1 152 ? 0.861 2.377 -13.822 1.00 91.00 152 PRO A CA 1
ATOM 1143 C C . PRO A 1 152 ? 0.765 0.852 -13.982 1.00 91.00 152 PRO A C 1
ATOM 1145 O O . PRO A 1 152 ? 1.636 0.091 -13.545 1.00 91.00 152 PRO A O 1
ATOM 1148 N N . ILE A 1 153 ? -0.304 0.409 -14.645 1.00 89.38 153 ILE A N 1
ATOM 1149 C CA . ILE A 1 153 ? -0.537 -0.973 -15.076 1.00 89.38 153 ILE A CA 1
ATOM 1150 C C . ILE A 1 153 ? -0.759 -0.975 -16.588 1.00 89.38 153 ILE A C 1
ATOM 1152 O O . ILE A 1 153 ? -1.565 -0.192 -17.091 1.00 89.38 153 ILE A O 1
ATOM 1156 N N . VAL A 1 154 ? -0.082 -1.884 -17.286 1.00 94.88 154 VAL A N 1
ATOM 1157 C CA . VAL A 1 154 ? -0.182 -2.085 -18.735 1.00 94.88 154 VAL A CA 1
ATOM 1158 C C . VAL A 1 154 ? -0.788 -3.446 -19.079 1.00 94.88 154 VAL A C 1
ATOM 1160 O O . VAL A 1 154 ? -0.674 -4.403 -18.304 1.00 94.88 154 VAL A O 1
ATOM 1163 N N . ALA A 1 155 ? -1.444 -3.530 -20.235 1.00 92.94 155 ALA A N 1
ATOM 1164 C CA . ALA A 1 155 ? -1.991 -4.771 -20.773 1.00 92.94 155 ALA A CA 1
ATOM 1165 C C . ALA A 1 155 ? -0.867 -5.686 -21.278 1.00 92.94 155 ALA A C 1
ATOM 1167 O O . ALA A 1 155 ? 0.099 -5.223 -21.888 1.00 92.94 155 ALA A O 1
ATOM 1168 N N . ALA A 1 156 ? -0.969 -6.987 -21.012 1.00 92.50 156 ALA A N 1
ATOM 1169 C CA . ALA A 1 156 ? 0.094 -7.942 -21.330 1.00 92.50 156 ALA A CA 1
ATOM 1170 C C . ALA A 1 156 ? 0.370 -8.097 -22.835 1.00 92.50 156 ALA A C 1
ATOM 1172 O O . ALA A 1 156 ? 1.514 -8.302 -23.233 1.00 92.50 156 ALA A O 1
ATOM 1173 N N . ASP A 1 157 ? -0.671 -8.004 -23.654 1.00 95.31 157 ASP A N 1
ATOM 1174 C CA . ASP A 1 157 ? -0.635 -8.096 -25.117 1.00 95.31 157 ASP A CA 1
ATOM 1175 C C . ASP A 1 157 ? -0.091 -6.832 -25.798 1.00 95.31 157 ASP A C 1
ATOM 1177 O O . ASP A 1 157 ? 0.269 -6.874 -26.972 1.00 95.31 157 ASP A O 1
ATOM 1181 N N . SER A 1 158 ? 0.035 -5.733 -25.053 1.00 96.81 158 SER A N 1
ATOM 1182 C CA . SER A 1 158 ? 0.619 -4.473 -25.527 1.00 96.81 158 SER A CA 1
ATOM 1183 C C . SER A 1 158 ? 2.137 -4.354 -25.307 1.00 96.81 158 SER A C 1
ATOM 1185 O O . SER A 1 158 ? 2.756 -3.385 -25.751 1.00 96.81 158 SER A O 1
ATOM 1187 N N . ILE A 1 159 ? 2.747 -5.326 -24.615 1.00 97.38 159 ILE A N 1
ATOM 1188 C CA . ILE A 1 159 ? 4.196 -5.383 -24.383 1.00 97.38 159 ILE A CA 1
ATOM 1189 C C . ILE A 1 159 ? 4.883 -5.926 -25.638 1.00 97.38 159 ILE A C 1
ATOM 1191 O O . ILE A 1 159 ? 4.549 -7.012 -26.114 1.00 97.38 159 ILE A O 1
ATOM 1195 N N . ASP A 1 160 ? 5.890 -5.207 -26.135 1.00 97.44 160 ASP A N 1
ATOM 1196 C CA . ASP A 1 160 ? 6.696 -5.670 -27.260 1.00 97.44 160 ASP A CA 1
ATOM 1197 C C . ASP A 1 160 ? 7.807 -6.621 -26.784 1.00 97.44 160 ASP A C 1
ATOM 1199 O O . ASP A 1 160 ? 8.800 -6.219 -26.165 1.00 97.44 160 ASP A O 1
ATOM 1203 N N . TRP A 1 161 ? 7.611 -7.910 -27.065 1.00 95.00 161 TRP A N 1
ATOM 1204 C CA . TRP A 1 161 ? 8.499 -8.993 -26.644 1.00 95.00 161 TRP A CA 1
ATOM 1205 C C . TRP A 1 161 ? 9.811 -9.061 -27.426 1.00 95.00 161 TRP A C 1
ATOM 1207 O O . TRP A 1 161 ? 10.760 -9.656 -26.920 1.00 95.00 161 TRP A O 1
ATOM 1217 N N . ASP A 1 162 ? 9.928 -8.392 -28.576 1.00 95.44 162 ASP A N 1
ATOM 1218 C CA . ASP A 1 162 ? 11.226 -8.239 -29.248 1.00 95.44 162 ASP A CA 1
ATOM 1219 C C . ASP A 1 162 ? 12.165 -7.360 -28.406 1.00 95.44 162 ASP A C 1
ATOM 1221 O O . ASP A 1 162 ? 13.399 -7.460 -28.483 1.00 95.44 162 ASP A O 1
ATOM 1225 N N . PHE A 1 163 ? 11.572 -6.525 -27.543 1.00 96.50 163 PHE A N 1
ATOM 1226 C CA . PHE A 1 163 ? 12.256 -5.583 -26.671 1.00 96.50 163 PHE A CA 1
ATOM 1227 C C . PHE A 1 163 ? 12.291 -5.967 -25.189 1.00 96.50 163 PHE A C 1
ATOM 1229 O O . PHE A 1 163 ? 12.926 -5.256 -24.408 1.00 96.50 163 PHE A O 1
ATOM 1236 N N . ALA A 1 164 ? 11.686 -7.090 -24.796 1.00 96.56 164 ALA A N 1
ATOM 1237 C CA . ALA A 1 164 ? 11.572 -7.525 -23.405 1.00 96.56 164 ALA A CA 1
ATOM 1238 C C . ALA A 1 164 ? 12.026 -8.974 -23.196 1.00 96.56 164 ALA A C 1
ATOM 1240 O O . ALA A 1 164 ? 12.050 -9.786 -24.114 1.00 96.56 164 ALA A O 1
ATOM 1241 N N . PHE A 1 165 ? 12.352 -9.332 -21.954 1.00 94.31 165 PHE A N 1
ATOM 1242 C CA . PHE A 1 165 ? 12.649 -10.720 -21.592 1.00 94.31 165 PHE A CA 1
ATOM 1243 C C . PHE A 1 165 ? 12.175 -11.063 -20.180 1.00 94.31 165 PHE A C 1
ATOM 1245 O O . PHE A 1 165 ? 12.180 -10.224 -19.277 1.00 94.31 165 PHE A O 1
ATOM 1252 N N . ARG A 1 166 ? 11.790 -12.323 -19.960 1.00 91.50 166 ARG A N 1
ATOM 1253 C CA . ARG A 1 166 ? 11.457 -12.824 -18.620 1.00 91.50 166 ARG A CA 1
ATOM 1254 C C . ARG A 1 166 ? 12.712 -13.292 -17.911 1.00 91.50 166 ARG A C 1
ATOM 1256 O O . ARG A 1 166 ? 13.460 -14.094 -18.460 1.00 91.50 166 ARG A O 1
ATOM 1263 N N . ALA A 1 167 ? 12.932 -12.790 -16.704 1.00 86.31 167 ALA A N 1
ATOM 1264 C CA . ALA A 1 167 ? 14.021 -13.239 -15.847 1.00 86.31 167 ALA A CA 1
ATOM 1265 C C . ALA A 1 167 ? 13.829 -12.732 -14.421 1.00 86.31 167 ALA A C 1
ATOM 1267 O O . ALA A 1 167 ? 13.365 -11.609 -14.201 1.00 86.31 167 ALA A O 1
ATOM 1268 N N . SER A 1 168 ? 14.294 -13.535 -13.475 1.00 83.12 168 SER A N 1
ATOM 1269 C CA . SER A 1 168 ? 14.554 -13.096 -12.109 1.00 83.12 168 SER A CA 1
ATOM 1270 C C . SER A 1 168 ? 16.010 -12.659 -11.982 1.00 83.12 168 SER A C 1
ATOM 1272 O O . SER A 1 168 ? 16.882 -13.062 -12.760 1.00 83.12 168 SER A O 1
ATOM 1274 N N . ARG A 1 169 ? 16.297 -11.803 -11.000 1.00 81.88 169 ARG A N 1
ATOM 1275 C CA . ARG A 1 169 ? 17.676 -11.369 -10.744 1.00 81.88 169 ARG A CA 1
ATOM 1276 C C . ARG A 1 169 ? 18.537 -12.568 -10.324 1.00 81.88 169 ARG A C 1
ATOM 1278 O O . ARG A 1 169 ? 18.078 -13.464 -9.622 1.00 81.88 169 ARG A O 1
ATOM 1285 N N . TRP A 1 170 ? 19.790 -12.537 -10.762 1.00 81.25 170 TRP A N 1
ATOM 1286 C CA . TRP A 1 170 ? 20.848 -13.525 -10.553 1.00 81.25 170 TRP A CA 1
ATOM 1287 C C . TRP A 1 170 ? 20.604 -14.894 -11.184 1.00 81.25 170 TRP A C 1
ATOM 1289 O O . TRP A 1 170 ? 21.258 -15.857 -10.800 1.00 81.25 170 TRP A O 1
ATOM 1299 N N . GLY A 1 171 ? 19.684 -14.992 -12.152 1.00 61.19 171 GLY A N 1
ATOM 1300 C CA . GLY A 1 171 ? 19.381 -16.270 -12.800 1.00 61.19 171 GLY A CA 1
ATOM 1301 C C . GLY A 1 171 ? 18.949 -17.338 -11.797 1.00 61.19 171 GLY A C 1
ATOM 1302 O O . GLY A 1 171 ? 19.239 -18.513 -12.001 1.00 61.19 171 GLY A O 1
ATOM 1303 N N . ARG A 1 172 ? 18.314 -16.927 -10.685 1.00 54.38 172 ARG A N 1
ATOM 1304 C CA . ARG A 1 172 ? 17.774 -17.836 -9.670 1.00 54.38 172 ARG A CA 1
ATOM 1305 C C . ARG A 1 172 ? 16.510 -18.502 -10.201 1.00 54.38 172 ARG A C 1
ATOM 1307 O O . ARG A 1 172 ? 15.406 -18.220 -9.751 1.00 54.38 172 ARG A O 1
ATOM 1314 N N . ASP A 1 173 ? 16.721 -19.377 -11.173 1.00 47.75 173 ASP A N 1
ATOM 1315 C CA . ASP A 1 173 ? 15.863 -20.519 -11.420 1.00 47.75 173 ASP A CA 1
ATOM 1316 C C . ASP A 1 173 ? 16.009 -21.472 -10.219 1.00 47.75 173 ASP A C 1
ATOM 1318 O O . ASP A 1 173 ? 17.025 -21.466 -9.521 1.00 47.75 173 ASP A O 1
ATOM 1322 N N . THR A 1 174 ? 14.962 -22.228 -9.920 1.00 40.53 174 THR A N 1
ATOM 1323 C CA . THR A 1 174 ? 14.589 -22.796 -8.610 1.00 40.53 174 THR A CA 1
ATOM 1324 C C . THR A 1 174 ? 15.591 -23.674 -7.823 1.00 40.53 174 THR A C 1
ATOM 1326 O O . THR A 1 174 ? 15.193 -24.168 -6.774 1.00 40.53 174 THR A O 1
ATOM 1329 N N . ASP A 1 175 ? 16.869 -23.830 -8.200 1.00 37.25 175 ASP A N 1
ATOM 1330 C CA . ASP A 1 175 ? 17.741 -24.900 -7.663 1.00 37.25 175 ASP A CA 1
ATOM 1331 C C . ASP A 1 175 ? 19.197 -24.538 -7.257 1.00 37.25 175 ASP A C 1
ATOM 1333 O O . ASP A 1 175 ? 19.993 -25.444 -7.013 1.00 37.25 175 ASP A O 1
ATOM 1337 N N . SER A 1 176 ? 19.606 -23.265 -7.125 1.00 34.66 176 SER A N 1
ATOM 1338 C CA . SER A 1 176 ? 21.019 -22.959 -6.773 1.00 34.66 176 SER A CA 1
ATOM 1339 C C . SER A 1 176 ? 21.313 -22.916 -5.246 1.00 34.66 176 SER A C 1
ATOM 1341 O O . SER A 1 176 ? 20.512 -22.332 -4.504 1.00 34.66 176 SER A O 1
ATOM 1343 N N . PRO A 1 177 ? 22.438 -23.484 -4.735 1.00 33.00 177 PRO A N 1
ATOM 1344 C CA . PRO A 1 177 ? 22.657 -23.749 -3.301 1.00 33.00 177 PRO A CA 1
ATOM 1345 C C . PRO A 1 177 ? 23.242 -22.576 -2.492 1.00 33.00 177 PRO A C 1
ATOM 1347 O O . PRO A 1 177 ? 23.169 -22.591 -1.264 1.00 33.00 177 PRO A O 1
ATOM 1350 N N . ASP A 1 178 ? 23.798 -21.554 -3.143 1.00 39.56 178 ASP A N 1
ATOM 1351 C CA . ASP A 1 178 ? 24.541 -20.486 -2.462 1.00 39.56 178 ASP A CA 1
ATOM 1352 C C . ASP A 1 178 ? 23.633 -19.287 -2.144 1.00 39.56 178 ASP A C 1
ATOM 1354 O O . ASP A 1 178 ? 23.388 -18.412 -2.975 1.00 39.56 178 ASP A O 1
ATOM 1358 N N . ARG A 1 179 ? 23.075 -19.276 -0.924 1.00 46.84 179 ARG A N 1
ATOM 1359 C CA . ARG A 1 179 ? 22.037 -18.325 -0.469 1.00 46.84 179 ARG A CA 1
ATOM 1360 C C . ARG A 1 179 ? 22.534 -17.128 0.356 1.00 46.84 179 ARG A C 1
ATOM 1362 O O . ARG A 1 179 ? 21.693 -16.360 0.816 1.00 46.84 179 ARG A O 1
ATOM 1369 N N . ASP A 1 180 ? 23.837 -16.952 0.580 1.00 39.66 180 ASP A N 1
ATOM 1370 C CA . ASP A 1 180 ? 24.304 -16.147 1.724 1.00 39.66 180 ASP A CA 1
ATOM 1371 C C . ASP A 1 180 ? 25.321 -15.043 1.377 1.00 39.66 180 ASP A C 1
ATOM 1373 O O . ASP A 1 180 ? 26.467 -15.063 1.822 1.00 39.66 180 ASP A O 1
ATOM 1377 N N . SER A 1 181 ? 24.898 -14.037 0.600 1.00 41.00 181 SER A N 1
ATOM 1378 C CA . SER A 1 181 ? 25.639 -12.773 0.480 1.00 41.00 181 SER A CA 1
ATOM 1379 C C . SER A 1 181 ? 24.825 -11.593 1.032 1.00 41.00 181 SER A C 1
ATOM 1381 O O . SER A 1 181 ? 23.621 -11.459 0.808 1.00 41.00 181 SER A O 1
ATOM 1383 N N . SER A 1 182 ? 25.472 -10.744 1.832 1.00 37.16 182 SER A N 1
ATOM 1384 C CA . SER A 1 182 ? 24.851 -9.661 2.610 1.00 37.16 182 SER A CA 1
ATOM 1385 C C . SER A 1 182 ? 24.310 -8.500 1.763 1.00 37.16 182 SER A C 1
ATOM 1387 O O . SER A 1 182 ? 23.439 -7.766 2.232 1.00 37.16 182 SER A O 1
ATOM 1389 N N . GLU A 1 183 ? 24.750 -8.356 0.511 1.00 37.38 183 GLU A N 1
ATOM 1390 C CA . GLU A 1 183 ? 24.262 -7.328 -0.423 1.00 37.38 183 GLU A CA 1
ATOM 1391 C C . GLU A 1 183 ? 22.874 -7.657 -1.016 1.00 37.38 183 GLU A C 1
ATOM 1393 O O . GLU A 1 183 ? 22.163 -6.758 -1.477 1.00 37.38 183 GLU A O 1
ATOM 1398 N N . ASP A 1 184 ? 22.428 -8.918 -0.937 1.00 40.84 184 ASP A N 1
ATOM 1399 C CA . ASP A 1 184 ? 21.145 -9.393 -1.482 1.00 40.84 184 ASP A CA 1
ATOM 1400 C C . ASP A 1 184 ? 19.914 -8.971 -0.657 1.00 40.84 184 ASP A C 1
ATOM 1402 O O . ASP A 1 184 ? 18.781 -8.987 -1.153 1.00 40.84 184 ASP A O 1
ATOM 1406 N N . ARG A 1 185 ? 20.107 -8.562 0.604 1.00 41.47 185 ARG A N 1
ATOM 1407 C CA . ARG A 1 185 ? 19.009 -8.346 1.567 1.00 41.47 185 ARG A CA 1
ATOM 1408 C C . ARG A 1 185 ? 18.343 -6.972 1.447 1.00 41.47 185 ARG A C 1
ATOM 1410 O O . ARG A 1 185 ? 17.156 -6.845 1.735 1.00 41.47 185 ARG A O 1
ATOM 1417 N N . ALA A 1 186 ? 19.057 -5.961 0.948 1.00 36.44 186 ALA A N 1
ATOM 1418 C CA . ALA A 1 186 ? 18.517 -4.609 0.742 1.00 36.44 186 ALA A CA 1
ATOM 1419 C C . ALA A 1 186 ? 17.626 -4.489 -0.514 1.00 36.44 186 ALA A C 1
ATOM 1421 O O . ALA A 1 186 ? 16.977 -3.470 -0.732 1.00 36.44 186 ALA A O 1
ATOM 1422 N N . ALA A 1 187 ? 17.601 -5.526 -1.356 1.00 38.19 187 ALA A N 1
ATOM 1423 C CA . ALA A 1 187 ? 17.026 -5.485 -2.696 1.00 38.19 187 ALA A CA 1
ATOM 1424 C C . ALA A 1 187 ? 15.715 -6.266 -2.879 1.00 38.19 187 ALA A C 1
ATOM 1426 O O . ALA A 1 187 ? 15.207 -6.289 -3.998 1.00 38.19 187 ALA A O 1
ATOM 1427 N N . GLY A 1 188 ? 15.195 -6.934 -1.842 1.00 38.81 188 GLY A N 1
ATOM 1428 C CA . GLY A 1 188 ? 14.020 -7.805 -1.980 1.00 38.81 188 GLY A CA 1
ATOM 1429 C C . GLY A 1 188 ? 14.255 -8.955 -2.968 1.00 38.81 188 GLY A C 1
ATOM 1430 O O . GLY A 1 188 ? 13.478 -9.129 -3.903 1.00 38.81 188 GLY A O 1
ATOM 1431 N N . GLY A 1 189 ? 15.366 -9.684 -2.806 1.00 37.00 189 GLY A N 1
ATOM 1432 C CA . GLY A 1 189 ? 15.806 -10.719 -3.741 1.00 37.00 189 GLY A CA 1
ATOM 1433 C C . GLY A 1 189 ? 14.744 -11.788 -4.041 1.00 37.00 189 GLY A C 1
ATOM 1434 O O . GLY A 1 189 ? 14.122 -12.326 -3.142 1.00 37.00 189 GLY A O 1
ATOM 1435 N N . ASP A 1 190 ? 14.573 -12.124 -5.318 1.00 45.78 190 ASP A N 1
ATOM 1436 C CA . ASP A 1 190 ? 13.602 -13.105 -5.827 1.00 45.78 190 ASP A CA 1
ATOM 1437 C C . ASP A 1 190 ? 14.285 -14.448 -6.184 1.00 45.78 190 ASP A C 1
ATOM 1439 O O . ASP A 1 190 ? 15.453 -14.443 -6.581 1.00 45.78 190 ASP A O 1
ATOM 1443 N N . THR A 1 191 ? 13.592 -15.578 -6.000 1.00 36.34 191 THR A N 1
ATOM 1444 C CA . THR A 1 191 ? 14.055 -16.970 -6.200 1.00 36.34 191 THR A CA 1
ATOM 1445 C C . THR A 1 191 ? 13.084 -17.838 -7.028 1.00 36.34 191 THR A C 1
ATOM 1447 O O .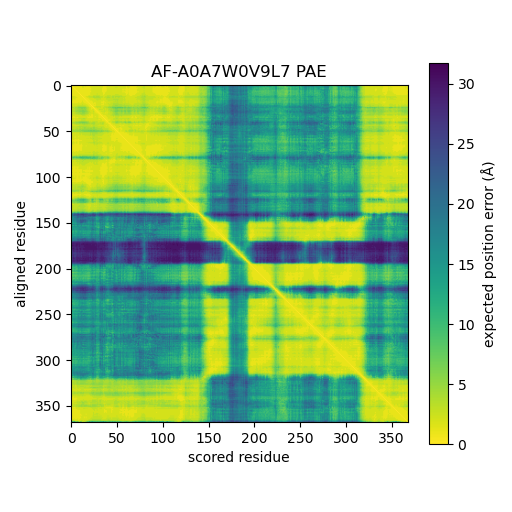 THR A 1 191 ? 13.160 -19.063 -6.947 1.00 36.34 191 THR A O 1
ATOM 1450 N N . GLY A 1 192 ? 12.136 -17.250 -7.769 1.00 38.09 192 GLY A N 1
ATOM 1451 C CA . GLY A 1 192 ? 11.287 -17.969 -8.736 1.00 38.09 192 GLY A CA 1
ATOM 1452 C C . GLY A 1 192 ? 11.818 -17.891 -10.175 1.00 38.09 192 GLY A C 1
ATOM 1453 O O . GLY A 1 192 ? 12.480 -16.919 -10.532 1.00 38.09 192 GLY A O 1
ATOM 1454 N N . VAL A 1 193 ? 11.498 -18.874 -11.027 1.00 36.28 193 VAL A N 1
ATOM 1455 C CA . VAL A 1 193 ? 11.783 -18.825 -12.478 1.00 36.28 193 VAL A CA 1
ATOM 1456 C C . VAL A 1 193 ? 10.960 -17.698 -13.124 1.00 36.28 193 VAL A C 1
ATOM 1458 O O . VAL A 1 193 ? 9.753 -17.832 -13.301 1.00 36.28 193 VAL A O 1
ATOM 1461 N N . GLY A 1 194 ? 11.611 -16.598 -13.513 1.00 55.31 194 GLY A N 1
ATOM 1462 C CA . GLY A 1 194 ? 11.071 -15.606 -14.456 1.00 55.31 194 GLY A CA 1
ATOM 1463 C C . GLY A 1 194 ? 9.812 -14.826 -14.035 1.00 55.31 194 GLY A C 1
ATOM 1464 O O . GLY A 1 194 ? 8.960 -14.571 -14.891 1.00 55.31 194 GLY A O 1
ATOM 1465 N N . ASP A 1 195 ? 9.699 -14.403 -12.771 1.00 68.88 195 ASP A N 1
ATOM 1466 C CA . ASP A 1 195 ? 8.502 -13.716 -12.238 1.00 68.88 195 ASP A CA 1
ATOM 1467 C C . ASP A 1 195 ? 8.322 -12.270 -12.747 1.00 68.88 195 ASP A C 1
ATOM 1469 O O . ASP A 1 195 ? 7.235 -11.695 -12.638 1.00 68.88 195 ASP A O 1
ATOM 1473 N N . TYR A 1 196 ? 9.359 -11.687 -13.354 1.00 84.69 196 TYR A N 1
ATOM 1474 C CA . TYR A 1 196 ? 9.335 -10.330 -13.898 1.00 84.69 196 TYR A CA 1
ATOM 1475 C C . TYR A 1 196 ? 9.558 -10.308 -15.408 1.00 84.69 196 TYR A C 1
ATOM 1477 O O . TYR A 1 196 ? 10.385 -11.047 -15.954 1.00 84.69 196 TYR A O 1
ATOM 1485 N N . VAL A 1 197 ? 8.861 -9.391 -16.078 1.00 93.88 197 VAL A N 1
ATOM 1486 C CA . VAL A 1 197 ? 9.191 -8.961 -17.441 1.00 93.88 197 VAL A CA 1
ATOM 1487 C C . VAL A 1 197 ? 10.169 -7.803 -17.330 1.00 93.88 197 VAL A C 1
ATOM 1489 O O . VAL A 1 197 ? 9.913 -6.833 -16.625 1.00 93.88 197 VAL A O 1
ATOM 1492 N N . ASN A 1 198 ? 11.310 -7.916 -17.990 1.00 96.38 198 ASN A N 1
ATOM 1493 C CA . ASN A 1 198 ? 12.382 -6.939 -17.939 1.00 96.38 198 ASN A CA 1
ATOM 1494 C C . ASN A 1 198 ? 12.431 -6.201 -19.274 1.00 96.38 198 ASN A C 1
ATOM 1496 O O . ASN A 1 198 ? 12.610 -6.821 -20.322 1.00 96.38 198 ASN A O 1
ATOM 1500 N N . CYS A 1 199 ? 12.298 -4.882 -19.207 1.00 98.00 199 CYS A N 1
ATOM 1501 C CA . CYS A 1 199 ? 12.328 -3.962 -20.334 1.00 98.00 199 CYS A CA 1
ATOM 1502 C C . CYS A 1 199 ? 13.641 -3.166 -20.260 1.00 98.00 199 CYS A C 1
ATOM 1504 O O . CYS A 1 199 ? 13.700 -2.150 -19.561 1.00 98.00 199 CYS A O 1
ATOM 1506 N N . PRO A 1 200 ? 14.737 -3.665 -20.850 1.00 97.81 200 PRO A N 1
ATOM 1507 C CA . PRO A 1 200 ? 16.044 -3.028 -20.762 1.00 97.81 200 PRO A CA 1
ATOM 1508 C C . PRO A 1 200 ? 16.110 -1.739 -21.580 1.00 97.81 200 PRO A C 1
ATOM 1510 O O . PRO A 1 200 ? 15.460 -1.610 -22.614 1.00 97.81 200 PRO A O 1
ATOM 1513 N N . LEU A 1 201 ? 16.956 -0.823 -21.115 1.00 98.38 201 LEU A N 1
ATOM 1514 C CA . LEU A 1 201 ? 17.354 0.381 -21.832 1.00 98.38 201 LEU A CA 1
ATOM 1515 C C . LEU A 1 201 ? 18.876 0.406 -21.973 1.00 98.38 201 LEU A C 1
ATOM 1517 O O . LEU A 1 201 ? 19.617 -0.022 -21.072 1.00 98.38 201 LEU A O 1
ATOM 1521 N N . ASN A 1 202 ? 19.345 0.941 -23.094 1.00 97.44 202 ASN A N 1
ATOM 1522 C CA . ASN A 1 202 ? 20.726 1.353 -23.283 1.00 97.44 202 ASN A CA 1
ATOM 1523 C C . ASN A 1 202 ? 20.993 2.714 -22.603 1.00 97.44 202 ASN A C 1
ATOM 1525 O O . ASN A 1 202 ? 20.132 3.279 -21.925 1.00 97.44 202 ASN A O 1
ATOM 1529 N N . LYS A 1 203 ? 22.228 3.216 -22.717 1.00 97.50 203 LYS A N 1
ATOM 1530 C CA . LYS A 1 203 ? 22.628 4.462 -22.053 1.00 97.50 203 LYS A CA 1
ATOM 1531 C C . LYS A 1 203 ? 21.877 5.688 -22.580 1.00 97.50 203 LYS A C 1
ATOM 1533 O O . LYS A 1 203 ? 21.370 6.443 -21.760 1.00 97.50 203 LYS A O 1
ATOM 1538 N N . ALA A 1 204 ? 21.788 5.844 -23.899 1.00 98.25 204 ALA A N 1
ATOM 1539 C CA . ALA A 1 204 ? 21.116 6.981 -24.524 1.00 98.25 204 ALA A CA 1
ATOM 1540 C C . ALA A 1 204 ? 19.610 6.959 -24.228 1.00 98.25 204 ALA A C 1
ATOM 1542 O O . ALA A 1 204 ? 19.075 7.933 -23.719 1.00 98.25 204 ALA A O 1
ATOM 1543 N N . GLU A 1 205 ? 18.961 5.802 -24.399 1.00 98.31 205 GLU A N 1
ATOM 1544 C CA . GLU A 1 205 ? 17.535 5.622 -24.080 1.00 98.31 205 GLU A CA 1
ATOM 1545 C C . GLU A 1 205 ? 17.219 5.970 -22.617 1.00 98.31 205 GLU A C 1
ATOM 1547 O O . GLU A 1 205 ? 16.187 6.565 -22.323 1.00 98.31 205 GLU A O 1
ATOM 1552 N N . TYR A 1 206 ? 18.105 5.609 -21.682 1.00 98.44 206 TYR A N 1
ATOM 1553 C CA . TYR A 1 206 ? 17.949 5.965 -20.273 1.00 98.44 206 TYR A CA 1
ATOM 1554 C C . TYR A 1 206 ? 18.121 7.467 -20.019 1.00 98.44 206 TYR A C 1
ATOM 1556 O O . TYR A 1 206 ? 17.375 8.034 -19.223 1.00 98.44 206 TYR A O 1
ATOM 1564 N N . GLU A 1 207 ? 19.115 8.098 -20.642 1.00 98.31 207 GLU A N 1
ATOM 1565 C CA . GLU A 1 207 ? 19.375 9.533 -20.489 1.00 98.31 207 GLU A CA 1
ATOM 1566 C C . GLU A 1 207 ? 18.195 10.352 -21.030 1.00 98.31 207 GLU A C 1
ATOM 1568 O O . GLU A 1 207 ? 17.662 11.189 -20.297 1.00 98.31 207 GLU A O 1
ATOM 1573 N N . ASP A 1 208 ? 17.694 10.001 -22.217 1.00 98.44 208 ASP A N 1
ATOM 1574 C CA . ASP A 1 208 ? 16.500 10.601 -22.820 1.00 98.44 208 ASP A CA 1
ATOM 1575 C C . ASP A 1 208 ? 15.256 10.380 -21.943 1.00 98.44 208 ASP A C 1
ATOM 1577 O O . ASP A 1 208 ? 14.448 11.289 -21.738 1.00 98.44 208 ASP A O 1
ATOM 1581 N N . PHE A 1 209 ? 15.098 9.177 -21.379 1.00 98.44 209 PHE A N 1
ATOM 1582 C CA . PHE A 1 209 ? 13.995 8.862 -20.471 1.00 98.44 209 PHE A CA 1
ATOM 1583 C C . PHE A 1 209 ? 14.033 9.722 -19.200 1.00 98.44 209 PHE A C 1
ATOM 1585 O O . PHE A 1 209 ? 13.009 10.279 -18.802 1.00 98.44 209 PHE A O 1
ATOM 1592 N N . VAL A 1 210 ? 15.200 9.863 -18.561 1.00 98.12 210 VAL A N 1
ATOM 1593 C CA . VAL A 1 210 ? 15.367 10.694 -17.355 1.00 98.12 210 VAL A CA 1
ATOM 1594 C C . VAL A 1 210 ? 15.089 12.164 -17.656 1.00 98.12 210 VAL A C 1
ATOM 1596 O O . VAL A 1 210 ? 14.418 12.830 -16.865 1.00 98.12 210 VAL A O 1
ATOM 1599 N N . GLU A 1 211 ? 15.565 12.673 -18.793 1.00 98.00 211 GLU A N 1
ATOM 1600 C CA . GLU A 1 211 ? 15.270 14.038 -19.233 1.00 98.00 211 GLU A CA 1
ATOM 1601 C C . GLU A 1 211 ? 13.762 14.240 -19.423 1.00 98.00 211 GLU A C 1
ATOM 1603 O O . GLU A 1 211 ? 13.186 15.190 -18.885 1.00 98.00 211 GLU A O 1
ATOM 1608 N N . ALA A 1 212 ? 13.096 13.302 -20.098 1.00 98.00 212 ALA A N 1
ATOM 1609 C CA . ALA A 1 212 ? 11.659 13.358 -20.327 1.00 98.00 212 ALA A CA 1
ATOM 1610 C C . ALA A 1 212 ? 10.844 13.277 -19.025 1.00 98.00 212 ALA A C 1
ATOM 1612 O O . ALA A 1 212 ? 9.850 13.993 -18.899 1.00 98.00 212 ALA A O 1
ATOM 1613 N N . VAL A 1 213 ? 11.264 12.459 -18.052 1.00 97.19 213 VAL A N 1
ATOM 1614 C CA . VAL A 1 213 ? 10.663 12.390 -16.706 1.00 97.19 213 VAL A CA 1
ATOM 1615 C C . VAL A 1 213 ? 10.813 13.723 -15.969 1.00 97.19 213 VAL A C 1
ATOM 1617 O O . VAL A 1 213 ? 9.835 14.238 -15.422 1.00 97.19 213 VAL A O 1
ATOM 1620 N N . ASN A 1 214 ? 12.011 14.313 -15.975 1.00 96.62 214 ASN A N 1
ATOM 1621 C CA . ASN A 1 214 ? 12.278 15.584 -15.297 1.00 96.62 214 ASN A CA 1
ATOM 1622 C C . ASN A 1 214 ? 11.498 16.750 -15.923 1.00 96.62 214 ASN A C 1
ATOM 1624 O O . ASN A 1 214 ? 10.945 17.578 -15.190 1.00 96.62 214 ASN A O 1
ATOM 1628 N N . GLY A 1 215 ? 11.419 16.790 -17.257 1.00 96.25 215 GLY A N 1
ATOM 1629 C CA . GLY A 1 215 ? 10.694 17.806 -18.026 1.00 96.25 215 GLY A CA 1
ATOM 1630 C C . GLY A 1 215 ? 9.184 17.570 -18.144 1.00 96.25 215 GLY A C 1
ATOM 1631 O O . GLY A 1 215 ? 8.461 18.455 -18.599 1.00 96.25 215 GLY A O 1
ATOM 1632 N N . GLY A 1 216 ? 8.690 16.398 -17.739 1.00 95.62 216 GLY A N 1
ATOM 1633 C CA . GLY A 1 216 ? 7.282 16.034 -17.839 1.00 95.62 216 GLY A CA 1
ATOM 1634 C C . GLY A 1 216 ? 6.380 16.914 -16.974 1.00 95.62 216 GLY A C 1
ATOM 1635 O O . GLY A 1 216 ? 6.679 17.218 -15.814 1.00 95.62 216 GLY A O 1
ATOM 1636 N N . ARG A 1 217 ? 5.226 17.305 -17.522 1.00 94.50 217 ARG A N 1
ATOM 1637 C CA . ARG A 1 217 ? 4.191 18.026 -16.769 1.00 94.50 217 ARG A CA 1
ATOM 1638 C C . ARG A 1 217 ? 3.664 17.162 -15.618 1.00 94.50 217 ARG A C 1
ATOM 1640 O O . ARG A 1 217 ? 3.128 16.073 -15.823 1.00 94.50 217 ARG A O 1
ATOM 1647 N N . LYS A 1 218 ? 3.753 17.695 -14.402 1.00 91.00 218 LYS A N 1
ATOM 1648 C CA . LYS A 1 218 ? 3.289 17.041 -13.174 1.00 91.00 218 LYS A CA 1
ATOM 1649 C C . LYS A 1 218 ? 1.931 17.589 -12.743 1.00 91.00 218 LYS A C 1
ATOM 1651 O O . LYS A 1 218 ? 1.635 18.763 -12.958 1.00 91.00 218 LYS A O 1
ATOM 1656 N N . VAL A 1 219 ? 1.121 16.751 -12.108 1.00 84.25 219 VAL A N 1
ATOM 1657 C CA . VAL A 1 219 ? -0.041 17.204 -11.342 1.00 84.25 219 VAL A CA 1
ATOM 1658 C C . VAL A 1 219 ? 0.489 17.904 -10.087 1.00 84.25 219 VAL A C 1
ATOM 1660 O O . VAL A 1 219 ? 1.341 17.361 -9.374 1.00 84.25 219 VAL A O 1
ATOM 1663 N N . LEU A 1 220 ? 0.053 19.144 -9.868 1.00 68.81 220 LEU A N 1
ATOM 1664 C CA . LEU A 1 220 ? 0.423 19.923 -8.690 1.00 68.81 220 LEU A CA 1
ATOM 1665 C C . LEU A 1 220 ? -0.503 19.554 -7.520 1.00 68.81 220 LEU A C 1
ATOM 1667 O O . LEU A 1 220 ? -1.708 19.410 -7.738 1.00 68.81 220 LEU A O 1
ATOM 1671 N N . PRO A 1 221 ? 0.032 19.405 -6.295 1.00 62.44 221 PRO A N 1
ATOM 1672 C CA . PRO A 1 221 ? -0.795 19.476 -5.098 1.00 62.44 221 PRO A CA 1
ATOM 1673 C C . PRO A 1 221 ? -1.409 20.882 -4.969 1.00 62.44 221 PRO A C 1
ATOM 1675 O O . PRO A 1 221 ? -0.940 21.826 -5.604 1.00 62.44 221 PRO A O 1
ATOM 1678 N N . HIS A 1 222 ? -2.476 21.023 -4.180 1.00 56.78 222 HIS A N 1
ATOM 1679 C CA . HIS A 1 222 ? -3.122 22.321 -3.963 1.00 56.78 222 HIS A CA 1
ATOM 1680 C C . HIS A 1 222 ? -2.142 23.339 -3.335 1.00 56.78 222 HIS A C 1
ATOM 1682 O O . HIS A 1 222 ? -1.301 22.967 -2.520 1.00 56.78 222 HIS A O 1
ATOM 1688 N N . ASP A 1 223 ? -2.270 24.622 -3.707 1.00 42.09 223 ASP A N 1
ATOM 1689 C CA . ASP A 1 223 ? -1.269 25.709 -3.568 1.00 42.09 223 ASP A CA 1
ATOM 1690 C C . ASP A 1 223 ? -0.738 26.030 -2.147 1.00 42.09 223 ASP A C 1
ATOM 1692 O O . ASP A 1 223 ? 0.118 26.900 -1.990 1.00 42.09 223 ASP A O 1
ATOM 1696 N N . PHE A 1 224 ? -1.214 25.358 -1.099 1.00 44.94 224 PHE A N 1
ATOM 1697 C CA . PHE A 1 224 ? -0.843 25.603 0.302 1.00 44.94 224 PHE A CA 1
ATOM 1698 C C . PHE A 1 224 ? -0.048 24.452 0.951 1.00 44.94 224 PHE A C 1
ATOM 1700 O O . PHE A 1 224 ? 0.203 24.490 2.157 1.00 44.94 224 PHE A O 1
ATOM 1707 N N . GLU A 1 225 ? 0.351 23.427 0.191 1.00 50.53 225 GLU A N 1
ATOM 1708 C CA . GLU A 1 225 ? 0.976 22.208 0.724 1.00 50.53 225 GLU A CA 1
ATOM 1709 C C . GLU A 1 225 ? 2.436 22.064 0.234 1.00 50.53 225 GLU A C 1
ATOM 1711 O O . GLU A 1 225 ? 2.698 22.014 -0.967 1.00 50.53 225 GLU A O 1
ATOM 1716 N N . GLU A 1 226 ? 3.407 21.956 1.154 1.00 54.28 226 GLU A N 1
ATOM 1717 C CA . GLU A 1 226 ? 4.744 21.436 0.825 1.00 54.28 226 GLU A CA 1
ATOM 1718 C C . GLU A 1 226 ? 4.659 19.903 0.732 1.00 54.28 226 GLU A C 1
ATOM 1720 O O . GLU A 1 226 ? 4.414 19.245 1.753 1.00 54.28 226 GLU A O 1
ATOM 1725 N N . PRO A 1 227 ? 4.851 19.288 -0.450 1.00 59.84 227 PRO A N 1
ATOM 1726 C CA . PRO A 1 227 ? 4.666 17.855 -0.584 1.00 59.84 227 PRO A CA 1
ATOM 1727 C C . PRO A 1 227 ? 5.790 17.087 0.120 1.00 59.84 227 PRO A C 1
ATOM 1729 O O . PRO A 1 227 ? 6.925 17.018 -0.353 1.00 59.84 227 PRO A O 1
ATOM 1732 N N . LYS A 1 228 ? 5.453 16.465 1.254 1.00 61.66 228 LYS A N 1
ATOM 1733 C CA . LYS A 1 228 ? 6.294 15.465 1.920 1.00 61.66 228 LYS A CA 1
ATOM 1734 C C . LYS A 1 228 ? 5.960 14.086 1.364 1.00 61.66 228 LYS A C 1
ATOM 1736 O O . LYS A 1 228 ? 4.891 13.537 1.637 1.00 61.66 228 LYS A O 1
ATOM 1741 N N . TYR A 1 229 ? 6.874 13.543 0.568 1.00 64.56 229 TYR A N 1
ATOM 1742 C CA . TYR A 1 229 ? 6.770 12.184 0.044 1.00 64.56 229 TYR A CA 1
ATOM 1743 C C . TYR A 1 229 ? 7.385 11.194 1.022 1.00 64.56 229 TYR A C 1
ATOM 1745 O O . TYR A 1 229 ? 8.409 11.479 1.646 1.00 64.56 229 TYR A O 1
ATOM 1753 N N . PHE A 1 230 ? 6.786 10.013 1.123 1.00 63.88 230 PHE A N 1
ATOM 1754 C CA . PHE A 1 230 ? 7.413 8.920 1.844 1.00 63.88 230 PHE A CA 1
ATOM 1755 C C . PHE A 1 230 ? 8.587 8.371 1.025 1.00 63.88 230 PHE A C 1
ATOM 1757 O O . PHE A 1 230 ? 8.445 8.105 -0.168 1.00 63.88 230 PHE A O 1
ATOM 1764 N N . GLU A 1 231 ? 9.749 8.182 1.651 1.00 67.38 231 GLU A N 1
ATOM 1765 C CA . GLU A 1 231 ? 10.968 7.750 0.946 1.00 67.38 231 GLU A CA 1
ATOM 1766 C C . GLU A 1 231 ? 10.800 6.379 0.265 1.00 67.38 231 GLU A C 1
ATOM 1768 O O . GLU A 1 231 ? 11.350 6.152 -0.809 1.00 67.38 231 GLU A O 1
ATOM 1773 N N . SER A 1 232 ? 9.986 5.482 0.839 1.00 62.69 232 SER A N 1
ATOM 1774 C CA . SER A 1 232 ? 9.724 4.154 0.253 1.00 62.69 232 SER A CA 1
ATOM 1775 C C . SER A 1 232 ? 8.706 4.163 -0.897 1.00 62.69 232 SER A C 1
ATOM 1777 O O . SER A 1 232 ? 8.601 3.162 -1.606 1.00 62.69 232 SER A O 1
ATOM 1779 N N . CYS A 1 233 ? 7.976 5.266 -1.106 1.00 66.75 233 CYS A N 1
ATOM 1780 C CA . CYS A 1 233 ? 6.932 5.386 -2.131 1.00 66.75 233 CYS A CA 1
ATOM 1781 C C . CYS A 1 233 ? 7.068 6.672 -2.969 1.00 66.75 233 CYS A C 1
ATOM 1783 O O . CYS A 1 233 ? 6.094 7.312 -3.370 1.00 66.75 233 CYS A O 1
ATOM 1785 N N . MET A 1 234 ? 8.312 7.085 -3.201 1.00 81.81 234 MET A N 1
ATOM 1786 C CA . MET A 1 234 ? 8.627 8.336 -3.877 1.00 81.81 234 MET A CA 1
ATOM 1787 C C . MET A 1 234 ? 8.225 8.321 -5.360 1.00 81.81 234 MET A C 1
ATOM 1789 O O . MET A 1 234 ? 8.548 7.358 -6.055 1.00 81.81 234 MET A O 1
ATOM 1793 N N . PRO A 1 235 ? 7.611 9.400 -5.887 1.00 89.81 235 PRO A N 1
ATOM 1794 C CA . PRO A 1 235 ? 7.390 9.531 -7.321 1.00 89.81 235 PRO A CA 1
ATOM 1795 C C . PRO A 1 235 ? 8.706 9.502 -8.114 1.00 89.81 235 PRO A C 1
ATOM 1797 O O . PRO A 1 235 ? 9.677 10.156 -7.719 1.00 89.81 235 PRO A O 1
ATOM 1800 N N . ILE A 1 236 ? 8.743 8.808 -9.253 1.00 93.88 236 ILE A N 1
ATOM 1801 C CA . ILE A 1 236 ? 9.958 8.655 -10.075 1.00 93.88 236 ILE A CA 1
ATOM 1802 C C . ILE A 1 236 ? 10.556 9.988 -10.519 1.00 93.88 236 ILE A C 1
ATOM 1804 O O . ILE A 1 236 ? 11.771 10.114 -10.616 1.00 93.88 236 ILE A O 1
ATOM 1808 N N . GLU A 1 237 ? 9.726 11.000 -10.747 1.00 93.62 237 GLU A N 1
ATOM 1809 C CA . GLU A 1 237 ? 10.166 12.343 -11.107 1.00 93.62 237 GLU A CA 1
ATOM 1810 C C . GLU A 1 237 ? 10.892 13.038 -9.955 1.00 93.62 237 GLU A C 1
ATOM 1812 O O . GLU A 1 237 ? 11.870 13.734 -10.187 1.00 93.62 237 GLU A O 1
ATOM 1817 N N . VAL A 1 238 ? 10.494 12.783 -8.706 1.00 91.25 238 VAL A N 1
ATOM 1818 C CA . VAL A 1 238 ? 11.189 13.310 -7.522 1.00 91.25 238 VAL A CA 1
ATOM 1819 C C . VAL A 1 238 ? 12.514 12.568 -7.330 1.00 91.25 238 VAL A C 1
ATOM 1821 O O . VAL A 1 238 ? 13.525 13.175 -6.983 1.00 91.25 238 VAL A O 1
ATOM 1824 N N . MET A 1 239 ? 12.550 11.258 -7.603 1.00 92.31 239 MET A N 1
ATOM 1825 C CA . MET A 1 239 ? 13.802 10.492 -7.605 1.00 92.31 239 MET A CA 1
ATOM 1826 C C . MET A 1 239 ? 14.764 10.984 -8.699 1.00 92.31 239 MET A C 1
ATOM 1828 O O . MET A 1 239 ? 15.956 11.140 -8.440 1.00 92.31 239 MET A O 1
ATOM 1832 N N . ALA A 1 240 ? 14.262 11.245 -9.907 1.00 94.56 240 ALA A N 1
ATOM 1833 C CA . ALA A 1 240 ? 15.049 11.733 -11.038 1.00 94.56 240 ALA A CA 1
ATOM 1834 C C . ALA A 1 240 ? 15.606 13.150 -10.798 1.00 94.56 240 ALA A C 1
ATOM 1836 O O . ALA A 1 240 ? 16.762 13.414 -11.136 1.00 94.56 240 ALA A O 1
ATOM 1837 N N . GLU A 1 241 ? 14.840 14.021 -10.132 1.00 93.06 241 GLU A N 1
ATOM 1838 C CA . GLU A 1 241 ? 15.271 15.365 -9.715 1.00 93.06 241 GLU A CA 1
ATOM 1839 C C . GLU A 1 241 ? 16.445 15.317 -8.717 1.00 93.06 241 GLU A C 1
ATOM 1841 O O . GLU A 1 241 ? 17.309 16.193 -8.730 1.00 93.06 241 GLU A O 1
ATOM 1846 N N . ARG A 1 242 ? 16.537 14.266 -7.888 1.00 92.88 242 ARG A N 1
ATOM 1847 C CA . ARG A 1 242 ? 17.652 14.069 -6.938 1.00 92.88 242 ARG A CA 1
ATOM 1848 C C . ARG A 1 242 ? 18.970 13.677 -7.610 1.00 92.88 242 ARG A C 1
ATOM 1850 O O . ARG A 1 242 ? 20.013 13.706 -6.959 1.00 92.88 242 ARG A O 1
ATOM 1857 N N . GLY A 1 243 ? 18.948 13.298 -8.888 1.00 93.94 243 GLY A N 1
ATOM 1858 C CA . GLY A 1 243 ? 20.160 13.026 -9.655 1.00 93.94 243 GLY A CA 1
ATOM 1859 C C . GLY A 1 243 ? 19.944 12.093 -10.843 1.00 93.94 243 GLY A C 1
ATOM 1860 O O . GLY A 1 243 ? 19.165 11.143 -10.792 1.00 93.94 243 GLY A O 1
ATOM 1861 N N . ALA A 1 244 ? 20.733 12.301 -11.899 1.00 91.44 244 ALA A N 1
ATOM 1862 C CA . ALA A 1 244 ? 20.608 11.568 -13.162 1.00 91.44 244 ALA A CA 1
ATOM 1863 C C . ALA A 1 244 ? 20.810 10.046 -13.041 1.00 91.44 244 ALA A C 1
ATOM 1865 O O . ALA A 1 244 ? 20.395 9.295 -13.917 1.00 91.44 244 ALA A O 1
ATOM 1866 N N . GLN A 1 245 ? 21.457 9.563 -11.977 1.00 94.69 245 GLN A N 1
ATOM 1867 C CA . GLN A 1 245 ? 21.694 8.132 -11.746 1.00 94.69 245 GLN A CA 1
ATOM 1868 C C . GLN A 1 245 ? 20.753 7.522 -10.700 1.00 94.69 245 GLN A C 1
ATOM 1870 O O . GLN A 1 245 ? 20.769 6.306 -10.518 1.00 94.69 245 GLN A O 1
ATOM 1875 N N . THR A 1 246 ? 19.925 8.325 -10.025 1.00 94.62 246 THR A N 1
ATOM 1876 C CA . THR A 1 246 ? 19.098 7.866 -8.899 1.00 94.62 246 THR A CA 1
ATOM 1877 C C . THR A 1 246 ? 18.181 6.718 -9.306 1.00 94.62 246 THR A C 1
ATOM 1879 O O . THR A 1 246 ? 18.130 5.700 -8.616 1.00 94.62 246 THR A O 1
ATOM 1882 N N . LEU A 1 247 ? 17.526 6.813 -10.470 1.00 95.69 247 LEU A N 1
ATOM 1883 C CA . LEU A 1 247 ? 16.653 5.743 -10.955 1.00 95.69 247 LEU A CA 1
ATOM 1884 C C . LEU A 1 247 ? 17.417 4.428 -11.182 1.00 95.69 247 LEU A C 1
ATOM 1886 O O . LEU A 1 247 ? 16.903 3.368 -10.835 1.00 95.69 247 LEU A O 1
ATOM 1890 N N . ARG A 1 248 ? 18.666 4.469 -11.667 1.00 95.00 248 ARG A N 1
ATOM 1891 C CA . ARG A 1 248 ? 19.519 3.272 -11.856 1.00 95.00 248 ARG A CA 1
ATOM 1892 C C . ARG A 1 248 ? 20.005 2.630 -10.568 1.00 95.00 248 ARG A C 1
ATOM 1894 O O . ARG A 1 248 ? 20.378 1.459 -10.595 1.00 95.00 248 ARG A O 1
ATOM 1901 N N . PHE A 1 249 ? 20.013 3.361 -9.462 1.00 91.62 249 PHE A N 1
ATOM 1902 C CA . PHE A 1 249 ? 20.283 2.788 -8.144 1.00 91.62 249 PHE A CA 1
ATOM 1903 C C . PHE A 1 249 ? 19.001 2.377 -7.406 1.00 91.62 249 PHE A C 1
ATOM 1905 O O . PHE A 1 249 ? 19.077 1.585 -6.471 1.00 91.62 249 PHE A O 1
ATOM 1912 N N . GLY A 1 250 ? 17.836 2.848 -7.860 1.00 90.12 250 GLY A N 1
ATOM 1913 C CA . GLY A 1 250 ? 16.520 2.489 -7.338 1.00 90.12 250 GLY A CA 1
ATOM 1914 C C . GLY A 1 250 ? 15.711 1.607 -8.303 1.00 90.12 250 GLY A C 1
ATOM 1915 O O . GLY A 1 250 ? 16.115 0.470 -8.575 1.00 90.12 250 GLY A O 1
ATOM 1916 N N . PRO A 1 251 ? 14.559 2.090 -8.812 1.00 91.75 251 PRO A N 1
ATOM 1917 C CA . PRO A 1 251 ? 13.581 1.263 -9.525 1.00 91.75 251 PRO A CA 1
ATOM 1918 C C . PRO A 1 251 ? 14.073 0.735 -10.877 1.00 91.75 251 PRO A C 1
ATOM 1920 O O . PRO A 1 251 ? 13.567 -0.278 -11.352 1.00 91.75 251 PRO A O 1
ATOM 1923 N N . MET A 1 252 ? 15.084 1.367 -11.482 1.00 96.81 252 MET A N 1
ATOM 1924 C CA . MET A 1 252 ? 15.634 0.973 -12.779 1.00 96.81 252 MET A CA 1
ATOM 1925 C C . MET A 1 252 ? 16.958 0.202 -12.700 1.00 96.81 252 MET A C 1
ATOM 1927 O O . MET A 1 252 ? 17.697 0.117 -13.690 1.00 96.81 252 MET A O 1
ATOM 1931 N N . LYS A 1 253 ? 17.311 -0.350 -11.530 1.00 94.88 253 LYS A N 1
ATOM 1932 C CA . LYS A 1 253 ? 18.614 -1.005 -11.357 1.00 94.88 253 LYS A CA 1
ATOM 1933 C C . LYS A 1 253 ? 18.737 -2.271 -12.218 1.00 94.88 253 LYS A C 1
ATOM 1935 O O . LYS A 1 253 ? 17.884 -3.154 -12.116 1.00 94.88 253 LYS A O 1
ATOM 1940 N N . PRO A 1 254 ? 19.827 -2.474 -12.979 1.00 92.88 254 PRO A N 1
ATOM 1941 C CA . PRO A 1 254 ? 20.000 -3.666 -13.820 1.00 92.88 254 PRO A CA 1
ATOM 1942 C C . PRO A 1 254 ? 20.715 -4.834 -13.109 1.00 92.88 254 PRO A C 1
ATOM 1944 O O . PRO A 1 254 ? 21.029 -5.847 -13.726 1.00 92.88 254 PRO A O 1
ATOM 1947 N N . ILE A 1 255 ? 21.040 -4.695 -11.819 1.00 90.88 255 ILE A N 1
ATOM 1948 C CA . ILE A 1 255 ? 21.884 -5.649 -11.079 1.00 90.88 255 ILE A CA 1
ATOM 1949 C C . ILE A 1 255 ? 21.284 -7.064 -11.047 1.00 90.88 255 ILE A C 1
ATOM 1951 O O . ILE A 1 255 ? 20.107 -7.243 -10.740 1.00 90.88 255 ILE A O 1
ATOM 1955 N N . GLY A 1 256 ? 22.103 -8.069 -11.358 1.00 87.25 256 GLY A N 1
ATOM 1956 C CA . GLY A 1 256 ? 21.679 -9.466 -11.445 1.00 87.25 256 GLY A CA 1
ATOM 1957 C C . GLY A 1 256 ? 20.929 -9.830 -12.729 1.00 87.25 256 GLY A C 1
ATOM 1958 O O . GLY A 1 256 ? 20.457 -10.951 -12.840 1.00 87.25 256 GLY A O 1
ATOM 1959 N N . LEU A 1 257 ? 20.804 -8.935 -13.710 1.00 90.75 257 LEU A N 1
ATOM 1960 C CA . LEU A 1 257 ? 20.149 -9.249 -14.983 1.00 90.75 257 LEU A CA 1
ATOM 1961 C C . LEU A 1 257 ? 21.161 -9.279 -16.126 1.00 90.75 257 LEU A C 1
ATOM 1963 O O . LEU A 1 257 ? 22.101 -8.482 -16.172 1.00 90.75 257 LEU A O 1
ATOM 1967 N N . LYS A 1 258 ? 20.932 -10.193 -17.067 1.00 92.25 258 LYS A N 1
ATOM 1968 C CA . LYS A 1 258 ? 21.676 -10.328 -18.318 1.00 92.25 258 LYS A CA 1
ATOM 1969 C C . LYS A 1 258 ? 20.654 -10.352 -19.445 1.00 92.25 258 LYS A C 1
ATOM 1971 O O . LYS A 1 258 ? 19.777 -11.210 -19.439 1.00 92.25 258 LYS A O 1
ATOM 1976 N N . ASP A 1 259 ? 20.736 -9.397 -20.364 1.00 92.38 259 ASP A N 1
ATOM 1977 C CA . ASP A 1 259 ? 19.843 -9.368 -21.519 1.00 92.38 259 ASP A CA 1
ATOM 1978 C C . ASP A 1 259 ? 20.227 -10.522 -22.461 1.00 92.38 259 ASP A C 1
ATOM 1980 O O . ASP A 1 259 ? 21.380 -10.571 -22.901 1.00 92.38 259 ASP A O 1
ATOM 1984 N N . PRO A 1 260 ? 19.316 -11.462 -22.769 1.00 91.31 260 PRO A N 1
ATOM 1985 C CA . PRO A 1 260 ? 19.629 -12.615 -23.609 1.00 91.31 260 PRO A CA 1
ATOM 1986 C C . PRO A 1 260 ? 20.002 -12.230 -25.046 1.00 91.31 260 PRO A C 1
ATOM 1988 O O . PRO A 1 260 ? 20.711 -12.984 -25.705 1.00 91.31 260 PRO A O 1
ATOM 1991 N N . ARG A 1 261 ? 19.570 -11.059 -25.529 1.00 91.19 261 ARG A N 1
ATOM 1992 C CA . ARG A 1 261 ? 19.817 -10.605 -26.907 1.00 91.19 261 ARG A CA 1
ATOM 1993 C C . ARG A 1 261 ? 21.224 -10.060 -27.089 1.00 91.19 261 ARG A C 1
ATOM 1995 O O . ARG A 1 261 ? 21.835 -10.262 -28.131 1.00 91.19 261 ARG A O 1
ATOM 2002 N N . THR A 1 262 ? 21.739 -9.366 -26.077 1.00 91.56 262 THR A N 1
ATOM 2003 C CA . THR A 1 262 ? 23.090 -8.786 -26.119 1.00 91.56 262 THR A CA 1
ATOM 2004 C C . THR A 1 262 ? 24.114 -9.661 -25.407 1.00 91.56 262 THR A C 1
ATOM 2006 O O . THR A 1 262 ? 25.305 -9.559 -25.676 1.00 91.56 262 THR A O 1
ATOM 2009 N N . GLY A 1 263 ? 23.675 -10.513 -24.480 1.00 91.25 263 GLY A N 1
ATOM 2010 C CA . GLY A 1 263 ? 24.551 -11.256 -23.583 1.00 91.25 263 GLY A CA 1
ATOM 2011 C C . GLY A 1 263 ? 25.207 -10.385 -22.508 1.00 91.25 263 GLY A C 1
ATOM 2012 O O . GLY A 1 263 ? 26.066 -10.880 -21.780 1.00 91.25 263 GLY A O 1
ATOM 2013 N N . PHE A 1 264 ? 24.815 -9.118 -22.360 1.00 92.19 264 PHE A N 1
ATOM 2014 C CA . PHE A 1 264 ? 25.395 -8.190 -21.391 1.00 92.19 264 PHE A CA 1
ATOM 2015 C C . PHE A 1 264 ? 24.349 -7.683 -20.395 1.00 92.19 264 PHE A C 1
ATOM 2017 O O . PHE A 1 264 ? 23.139 -7.769 -20.611 1.00 92.19 264 PHE A O 1
ATOM 2024 N N . ARG A 1 265 ? 24.823 -7.151 -19.264 1.00 94.44 265 ARG A N 1
ATOM 2025 C CA . ARG A 1 265 ? 23.959 -6.438 -18.319 1.00 94.44 265 ARG A CA 1
ATOM 2026 C C . ARG A 1 265 ? 23.465 -5.147 -18.989 1.00 94.44 265 ARG A C 1
ATOM 2028 O O . ARG A 1 265 ? 24.316 -4.373 -19.435 1.00 94.44 265 ARG A O 1
ATOM 2035 N N . PRO A 1 266 ? 22.147 -4.884 -19.042 1.00 96.38 266 PRO A N 1
ATOM 2036 C CA . PRO A 1 266 ? 21.633 -3.653 -19.631 1.00 96.38 266 PRO A CA 1
ATOM 2037 C C . PRO A 1 266 ? 22.069 -2.429 -18.816 1.00 96.38 266 PRO A C 1
ATOM 2039 O O . PRO A 1 266 ? 22.476 -2.546 -17.655 1.00 96.38 266 PRO A O 1
ATOM 2042 N N . TRP A 1 267 ? 21.988 -1.238 -19.411 1.00 97.50 267 TRP A N 1
ATOM 2043 C CA . TRP A 1 267 ? 22.368 -0.016 -18.704 1.00 97.50 267 TRP A CA 1
ATOM 2044 C C . TRP A 1 267 ? 21.377 0.309 -17.584 1.00 97.50 267 TRP A C 1
ATOM 2046 O O . TRP A 1 267 ? 21.800 0.614 -16.465 1.00 97.50 267 TRP A O 1
ATOM 2056 N N . ALA A 1 268 ? 20.085 0.190 -17.878 1.00 98.06 268 ALA A N 1
ATOM 2057 C CA . ALA A 1 268 ? 18.967 0.303 -16.949 1.00 98.06 268 ALA A CA 1
ATOM 2058 C C . ALA A 1 268 ? 17.868 -0.699 -17.345 1.00 98.06 268 ALA A C 1
ATOM 2060 O O . ALA A 1 268 ? 17.923 -1.292 -18.423 1.00 98.06 268 ALA A O 1
ATOM 2061 N N . VAL A 1 269 ? 16.879 -0.920 -16.482 1.00 97.62 269 VAL A N 1
ATOM 2062 C CA . VAL A 1 269 ? 15.759 -1.831 -16.772 1.00 97.62 269 VAL A CA 1
ATOM 2063 C C . VAL A 1 269 ? 14.478 -1.330 -16.128 1.00 97.62 269 VAL A C 1
ATOM 2065 O O . VAL A 1 269 ? 14.503 -0.939 -14.971 1.00 97.62 269 VAL A O 1
ATOM 2068 N N . VAL A 1 270 ? 13.350 -1.384 -16.827 1.00 97.69 270 VAL A N 1
ATOM 2069 C CA . VAL A 1 270 ? 12.029 -1.303 -16.188 1.00 97.69 270 VAL A CA 1
ATOM 2070 C C . VAL A 1 270 ? 11.543 -2.722 -15.942 1.00 97.69 270 VAL A C 1
ATOM 2072 O O . VAL A 1 270 ? 11.491 -3.522 -16.873 1.00 97.69 270 VAL A O 1
ATOM 2075 N N . GLN A 1 271 ? 11.227 -3.059 -14.693 1.00 95.06 271 GLN A N 1
ATOM 2076 C CA . GLN A 1 271 ? 10.658 -4.366 -14.366 1.00 95.06 271 GLN A CA 1
ATOM 2077 C C . GLN A 1 271 ? 9.136 -4.272 -14.302 1.00 95.06 271 GLN A C 1
ATOM 2079 O O . GLN A 1 271 ? 8.590 -3.348 -13.699 1.00 95.06 271 GLN A O 1
ATOM 2084 N N . LEU A 1 272 ? 8.455 -5.250 -14.890 1.00 92.88 272 LEU A N 1
ATOM 2085 C CA . LEU A 1 272 ? 7.012 -5.407 -14.808 1.00 92.88 272 LEU A CA 1
ATOM 2086 C C . LEU A 1 272 ? 6.674 -6.670 -14.023 1.00 92.88 272 LEU A C 1
ATOM 2088 O O . LEU A 1 272 ? 7.267 -7.726 -14.260 1.00 92.88 272 LEU A O 1
ATOM 2092 N N . ARG A 1 273 ? 5.695 -6.577 -13.125 1.00 87.00 273 ARG A N 1
ATOM 2093 C CA . ARG A 1 273 ? 5.219 -7.707 -12.316 1.00 87.00 273 ARG A CA 1
ATOM 2094 C C . ARG A 1 273 ? 3.785 -8.081 -12.691 1.00 87.00 273 ARG A C 1
ATOM 2096 O O . ARG A 1 273 ? 2.968 -7.169 -12.833 1.00 87.00 273 ARG A O 1
ATOM 2103 N N . PRO A 1 274 ? 3.449 -9.379 -12.807 1.00 80.81 274 PRO A N 1
ATOM 2104 C CA . PRO A 1 274 ? 2.075 -9.809 -13.022 1.00 80.81 274 PRO A CA 1
ATOM 2105 C C . PRO A 1 274 ? 1.114 -9.268 -11.959 1.00 80.81 274 PRO A C 1
ATOM 2107 O O . PRO A 1 274 ? 1.356 -9.397 -10.758 1.00 80.81 274 PRO A O 1
ATOM 2110 N N . GLU A 1 275 ? -0.005 -8.705 -12.404 1.00 74.44 275 GLU A N 1
ATOM 2111 C CA . GLU A 1 275 ? -1.069 -8.208 -11.523 1.00 74.44 275 GLU A CA 1
ATOM 2112 C C . GLU A 1 275 ? -2.146 -9.255 -11.230 1.00 74.44 275 GLU A C 1
ATOM 2114 O O . GLU A 1 275 ? -2.818 -9.208 -10.197 1.00 74.44 275 GLU A O 1
ATOM 2119 N N . ASN A 1 276 ? -2.302 -10.236 -12.118 1.00 66.81 276 ASN A N 1
ATOM 2120 C CA . ASN A 1 276 ? -3.288 -11.297 -11.976 1.00 66.81 276 ASN A CA 1
ATOM 2121 C C . ASN A 1 276 ? -2.718 -12.667 -12.366 1.00 66.81 276 ASN A C 1
ATOM 2123 O O . ASN A 1 276 ? -1.718 -12.777 -13.072 1.00 66.81 276 ASN A O 1
ATOM 2127 N N . LYS A 1 277 ? -3.392 -13.728 -11.905 1.00 65.31 277 LYS A N 1
ATOM 2128 C CA . LYS A 1 277 ? -3.001 -15.128 -12.144 1.00 65.31 277 LYS A CA 1
ATOM 2129 C C . LYS A 1 277 ? -2.990 -15.508 -13.632 1.00 65.31 277 LYS A C 1
ATOM 2131 O O . LYS A 1 277 ? -2.272 -16.423 -14.016 1.00 65.31 277 LYS A O 1
ATOM 2136 N N . TYR A 1 278 ? -3.787 -14.822 -14.449 1.00 74.12 278 TYR A N 1
ATOM 2137 C CA . TYR A 1 278 ? -3.899 -15.073 -15.886 1.00 74.12 278 TYR A CA 1
ATOM 2138 C C . TYR A 1 278 ? -2.824 -14.351 -16.705 1.00 74.12 278 TYR A C 1
ATOM 2140 O O . TYR A 1 278 ? -2.789 -14.512 -17.919 1.00 74.12 278 TYR A O 1
ATOM 2148 N N . LEU A 1 279 ? -1.949 -13.576 -16.049 1.00 83.19 279 LEU A N 1
ATOM 2149 C CA . LEU A 1 279 ? -0.876 -12.809 -16.676 1.00 83.19 279 LEU A CA 1
ATOM 2150 C C . LEU A 1 279 ? -1.379 -11.845 -17.765 1.00 83.19 279 LEU A C 1
ATOM 2152 O O . LEU A 1 279 ? -0.664 -11.589 -18.726 1.00 83.19 279 LEU A O 1
ATOM 2156 N N . THR A 1 280 ? -2.597 -11.309 -17.625 1.00 81.12 280 THR A N 1
ATOM 2157 C CA . THR A 1 280 ? -3.190 -10.389 -18.619 1.00 81.12 280 THR A CA 1
ATOM 2158 C C . THR A 1 280 ? -2.886 -8.915 -18.347 1.00 81.12 280 THR A C 1
ATOM 2160 O O . THR A 1 280 ? -3.127 -8.067 -19.200 1.00 81.12 280 THR A O 1
ATOM 2163 N N . ALA A 1 281 ? -2.338 -8.598 -17.172 1.00 83.56 281 ALA A N 1
ATOM 2164 C CA . ALA A 1 281 ? -1.992 -7.242 -16.764 1.00 83.56 281 ALA A CA 1
ATOM 2165 C C . ALA A 1 281 ? -0.680 -7.230 -15.975 1.00 83.56 281 ALA A C 1
ATOM 2167 O O . ALA A 1 281 ? -0.405 -8.154 -15.199 1.00 83.56 281 ALA A O 1
ATOM 2168 N N . TYR A 1 282 ? 0.099 -6.166 -16.152 1.00 86.12 282 TYR A N 1
ATOM 2169 C CA . TYR A 1 282 ? 1.429 -6.009 -15.576 1.00 86.12 282 TYR A CA 1
ATOM 2170 C C . TYR A 1 282 ? 1.617 -4.626 -14.954 1.00 86.12 282 TYR A C 1
ATOM 2172 O O . TYR A 1 282 ? 1.357 -3.610 -15.590 1.00 86.12 282 TYR A O 1
ATOM 2180 N N . ASN A 1 283 ? 2.099 -4.573 -13.717 1.00 87.56 283 ASN A N 1
ATOM 2181 C CA . ASN A 1 283 ? 2.418 -3.329 -13.018 1.00 87.56 283 ASN A CA 1
ATOM 2182 C C . ASN A 1 283 ? 3.884 -2.938 -13.212 1.00 87.56 283 ASN A C 1
ATOM 2184 O O . ASN A 1 283 ? 4.758 -3.800 -13.111 1.00 87.56 283 ASN A O 1
ATOM 2188 N N . LEU A 1 284 ? 4.149 -1.648 -13.448 1.00 93.38 284 LEU A N 1
ATOM 2189 C CA . LEU A 1 284 ? 5.507 -1.108 -13.533 1.00 93.38 284 LEU A CA 1
ATOM 2190 C C . LEU A 1 284 ? 6.088 -0.969 -12.117 1.00 93.38 284 LEU A C 1
ATOM 2192 O O . LEU A 1 284 ? 5.642 -0.149 -11.313 1.00 93.38 284 LEU A O 1
ATOM 2196 N N . VAL A 1 285 ? 7.088 -1.783 -11.797 1.00 87.31 285 VAL A N 1
ATOM 2197 C CA . VAL A 1 285 ? 7.620 -1.924 -10.437 1.00 87.31 285 VAL A CA 1
ATOM 2198 C C . VAL A 1 285 ? 8.434 -0.694 -10.052 1.00 87.31 285 VAL A C 1
ATOM 2200 O O . VAL A 1 285 ? 9.452 -0.406 -10.673 1.00 87.31 285 VAL A O 1
ATOM 2203 N N . GLY A 1 286 ? 8.018 0.004 -8.992 1.00 86.56 286 GLY A N 1
ATOM 2204 C CA . GLY A 1 286 ? 8.726 1.191 -8.495 1.00 86.56 286 GLY A CA 1
ATOM 2205 C C . GLY A 1 286 ? 8.532 2.441 -9.361 1.00 86.56 286 GLY A C 1
ATOM 2206 O O . GLY A 1 286 ? 9.348 3.355 -9.307 1.00 86.56 286 GLY A O 1
ATOM 2207 N N . PHE A 1 287 ? 7.485 2.459 -10.195 1.00 93.38 287 PHE A N 1
ATOM 2208 C CA . PHE A 1 287 ? 7.151 3.571 -11.093 1.00 93.38 287 PHE A CA 1
ATOM 2209 C C . PHE A 1 287 ? 5.983 4.410 -10.566 1.00 93.38 287 PHE A C 1
ATOM 2211 O O . PHE A 1 287 ? 5.117 4.855 -11.320 1.00 93.38 287 PHE A O 1
ATOM 2218 N N . GLN A 1 288 ? 5.921 4.599 -9.248 1.00 87.25 288 GLN A N 1
ATOM 2219 C CA . GLN A 1 288 ? 4.966 5.518 -8.644 1.00 87.25 288 GLN A CA 1
ATOM 2220 C C . GLN A 1 288 ? 5.167 6.917 -9.239 1.00 87.25 288 GLN A C 1
ATOM 2222 O O . GLN A 1 288 ? 6.304 7.344 -9.424 1.00 87.25 288 GLN A O 1
ATOM 2227 N N . THR A 1 289 ? 4.097 7.632 -9.594 1.00 90.94 289 THR A N 1
ATOM 2228 C CA . THR A 1 289 ? 4.246 8.920 -10.294 1.00 90.94 289 THR A CA 1
ATOM 2229 C C . THR A 1 289 ? 3.074 9.877 -10.068 1.00 90.94 289 THR A C 1
ATOM 2231 O O . THR A 1 289 ? 1.940 9.454 -9.829 1.00 90.94 289 THR A O 1
ATOM 2234 N N . ARG A 1 290 ? 3.357 11.182 -10.163 1.00 90.25 290 ARG A N 1
ATOM 2235 C CA . ARG A 1 290 ? 2.398 12.297 -10.248 1.00 90.25 290 ARG A CA 1
ATOM 2236 C C . ARG A 1 290 ? 2.438 12.987 -11.621 1.00 90.25 290 ARG A C 1
ATOM 2238 O O . ARG A 1 290 ? 1.847 14.056 -11.777 1.00 90.25 290 ARG A O 1
ATOM 2245 N N . LEU A 1 291 ? 3.114 12.415 -12.618 1.00 93.81 291 LEU A N 1
ATOM 2246 C CA . LEU A 1 291 ? 3.069 12.891 -14.000 1.00 93.81 291 LEU A CA 1
ATOM 2247 C C . LEU A 1 291 ? 1.613 12.925 -14.479 1.00 93.81 291 LEU A C 1
ATOM 2249 O O . LEU A 1 291 ? 0.821 12.033 -14.169 1.00 93.81 291 LEU A O 1
ATOM 2253 N N . ALA A 1 292 ? 1.242 13.951 -15.241 1.00 93.44 292 ALA A N 1
ATOM 2254 C CA . ALA A 1 292 ? -0.082 14.003 -15.852 1.00 93.44 292 ALA A CA 1
ATOM 2255 C C . ALA A 1 292 ? -0.274 12.795 -16.786 1.00 93.44 292 ALA A C 1
ATOM 2257 O O . ALA A 1 292 ? 0.679 12.356 -17.422 1.00 93.44 292 ALA A O 1
ATOM 2258 N N . TYR A 1 293 ? -1.492 12.265 -16.919 1.00 94.25 293 TYR A N 1
ATOM 2259 C CA . TYR A 1 293 ? -1.721 11.043 -17.710 1.00 94.25 293 TYR A CA 1
ATOM 2260 C C . TYR A 1 293 ? -1.178 11.105 -19.152 1.00 94.25 293 TYR A C 1
ATOM 2262 O O . TYR A 1 293 ? -0.528 10.144 -19.563 1.00 94.25 293 TYR A O 1
ATOM 2270 N N . PRO A 1 294 ? -1.311 12.226 -19.898 1.00 95.81 294 PRO A N 1
ATOM 2271 C CA . PRO A 1 294 ? -0.688 12.337 -21.219 1.00 95.81 294 PRO A CA 1
ATOM 2272 C C . PRO A 1 294 ? 0.845 12.235 -21.182 1.00 95.81 294 PRO A C 1
ATOM 2274 O O . PRO A 1 294 ? 1.451 11.692 -22.101 1.00 95.81 294 PRO A O 1
ATOM 2277 N N . GLU A 1 295 ? 1.475 12.719 -20.109 1.00 97.62 295 GLU A N 1
ATOM 2278 C CA . GLU A 1 295 ? 2.922 12.612 -19.914 1.00 97.62 295 GLU A CA 1
ATOM 2279 C C . GLU A 1 295 ? 3.330 11.192 -19.559 1.00 97.62 295 GLU A C 1
ATOM 2281 O O . GLU A 1 295 ? 4.311 10.703 -20.101 1.00 97.62 295 GLU A O 1
ATOM 2286 N N . GLN A 1 296 ? 2.564 10.499 -18.714 1.00 97.19 296 GLN A N 1
ATOM 2287 C CA . GLN A 1 296 ? 2.814 9.087 -18.428 1.00 97.19 296 GLN A CA 1
ATOM 2288 C C . GLN A 1 296 ? 2.788 8.256 -19.710 1.00 97.19 296 GLN A C 1
ATOM 2290 O O . GLN A 1 296 ? 3.724 7.506 -19.966 1.00 97.19 296 GLN A O 1
ATOM 2295 N N . GLN A 1 297 ? 1.763 8.436 -20.548 1.00 95.81 297 GLN A N 1
ATOM 2296 C CA . GLN A 1 297 ? 1.667 7.728 -21.823 1.00 95.81 297 GLN A CA 1
ATOM 2297 C C . GLN A 1 297 ? 2.855 8.048 -22.740 1.00 95.81 297 GLN A C 1
ATOM 2299 O O . GLN A 1 297 ? 3.484 7.134 -23.264 1.00 95.81 297 GLN A O 1
ATOM 2304 N N . ARG A 1 298 ? 3.197 9.333 -22.900 1.00 97.56 298 ARG A N 1
ATOM 2305 C CA . ARG A 1 298 ? 4.311 9.778 -23.751 1.00 97.56 298 ARG A CA 1
ATOM 2306 C C . ARG A 1 298 ? 5.666 9.264 -23.262 1.00 97.56 298 ARG A C 1
ATOM 2308 O O . ARG A 1 298 ? 6.453 8.774 -24.061 1.00 97.56 298 ARG A O 1
ATOM 2315 N N . ILE A 1 299 ? 5.947 9.410 -21.970 1.00 98.25 299 ILE A N 1
ATOM 2316 C CA . ILE A 1 299 ? 7.259 9.143 -21.371 1.00 98.25 299 ILE A CA 1
ATOM 2317 C C . ILE A 1 299 ? 7.481 7.641 -21.209 1.00 98.25 299 ILE A C 1
ATOM 2319 O O . ILE A 1 299 ? 8.538 7.135 -21.569 1.00 98.25 299 ILE A O 1
ATOM 2323 N N . PHE A 1 300 ? 6.495 6.889 -20.713 1.00 97.81 300 PHE A N 1
ATOM 2324 C CA . PHE A 1 300 ? 6.660 5.444 -20.533 1.00 97.81 300 PHE A CA 1
ATOM 2325 C C . PHE A 1 300 ? 6.707 4.685 -21.860 1.00 97.81 300 PHE A C 1
ATOM 2327 O O . PHE A 1 300 ? 7.388 3.665 -21.929 1.00 97.81 300 PHE A O 1
ATOM 2334 N N . ALA A 1 301 ? 6.103 5.217 -22.928 1.00 97.06 301 ALA A N 1
ATOM 2335 C CA . ALA A 1 301 ? 6.274 4.689 -24.281 1.00 97.06 301 ALA A CA 1
ATOM 2336 C C . ALA A 1 301 ? 7.695 4.885 -24.853 1.00 97.06 301 ALA A C 1
ATOM 2338 O O . ALA A 1 301 ? 8.029 4.269 -25.861 1.00 97.06 301 ALA A O 1
ATOM 2339 N N . MET A 1 302 ? 8.558 5.692 -24.219 1.00 98.19 302 MET A N 1
ATOM 2340 C CA . MET A 1 302 ? 9.975 5.787 -24.607 1.00 98.19 302 MET A CA 1
ATOM 2341 C C . MET A 1 302 ? 10.774 4.540 -24.215 1.00 98.19 302 MET A C 1
ATOM 2343 O O . MET A 1 302 ? 11.840 4.295 -24.773 1.00 98.19 302 MET A O 1
ATOM 2347 N N . VAL A 1 303 ? 10.281 3.738 -23.264 1.00 98.31 303 VAL A N 1
ATOM 2348 C CA . VAL A 1 303 ? 10.886 2.439 -22.954 1.00 98.31 303 VAL A CA 1
ATOM 2349 C C . VAL A 1 303 ? 10.650 1.522 -24.160 1.00 98.31 303 VAL A C 1
ATOM 2351 O O . VAL A 1 303 ? 9.487 1.293 -24.493 1.00 98.31 303 VAL A O 1
ATOM 2354 N N . PRO A 1 304 ? 11.692 0.944 -24.793 1.00 97.94 304 PRO A N 1
ATOM 2355 C CA . PRO A 1 304 ? 11.536 0.234 -26.067 1.00 97.94 304 PRO A CA 1
ATOM 2356 C C . PRO A 1 304 ? 10.462 -0.861 -26.055 1.00 97.94 304 PRO A C 1
ATOM 2358 O O . PRO A 1 304 ? 9.680 -0.974 -26.990 1.00 97.94 304 PRO A O 1
ATOM 2361 N N . ALA A 1 305 ? 10.348 -1.622 -24.966 1.00 97.94 305 ALA A N 1
ATOM 2362 C CA . ALA A 1 305 ? 9.326 -2.664 -24.814 1.00 97.94 305 ALA A CA 1
ATOM 2363 C C . ALA A 1 305 ? 7.892 -2.153 -24.604 1.00 97.94 305 ALA A C 1
ATOM 2365 O O . ALA A 1 305 ? 6.947 -2.931 -24.693 1.00 97.94 305 ALA A O 1
ATOM 2366 N N . LEU A 1 306 ? 7.716 -0.870 -24.292 1.00 98.06 306 LEU A N 1
ATOM 2367 C CA . LEU A 1 306 ? 6.430 -0.263 -23.952 1.00 98.06 306 LEU A CA 1
ATOM 2368 C C . LEU A 1 306 ? 5.966 0.761 -24.997 1.00 98.06 306 LEU A C 1
ATOM 2370 O O . LEU A 1 306 ? 4.993 1.471 -24.761 1.00 98.06 306 LEU A O 1
ATOM 2374 N N . HIS A 1 307 ? 6.610 0.835 -26.164 1.00 97.44 307 HIS A N 1
ATOM 2375 C CA . HIS A 1 307 ? 6.279 1.831 -27.191 1.00 97.44 307 HIS A CA 1
ATOM 2376 C C . HIS A 1 307 ? 4.848 1.721 -27.752 1.00 97.44 307 HIS A C 1
ATOM 2378 O O . HIS A 1 307 ? 4.331 2.687 -28.308 1.00 97.44 307 HIS A O 1
ATOM 2384 N N . LYS A 1 308 ? 4.201 0.560 -27.594 1.00 95.75 308 LYS A N 1
ATOM 2385 C CA . LYS A 1 308 ? 2.788 0.302 -27.931 1.00 95.75 308 LYS A CA 1
ATOM 2386 C C . LYS A 1 308 ? 1.925 0.027 -26.694 1.00 95.75 308 LYS A C 1
ATOM 2388 O O . LYS A 1 3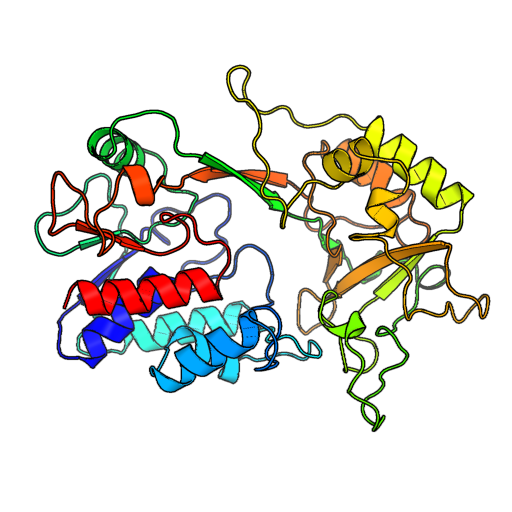08 ? 0.817 -0.477 -26.840 1.00 95.75 308 LYS A O 1
ATOM 2393 N N . ALA A 1 309 ? 2.424 0.316 -25.491 1.00 94.75 309 ALA A N 1
ATOM 2394 C CA . ALA A 1 309 ? 1.763 -0.090 -24.260 1.00 94.75 309 ALA A CA 1
ATOM 2395 C C . ALA A 1 309 ? 0.362 0.526 -24.123 1.00 94.75 309 ALA A C 1
ATOM 2397 O O . ALA A 1 309 ? 0.177 1.742 -24.221 1.00 94.75 309 ALA A O 1
ATOM 2398 N N . GLU A 1 310 ? -0.614 -0.325 -23.823 1.00 95.94 310 GLU A N 1
ATOM 2399 C CA . GLU A 1 310 ? -1.964 0.066 -23.443 1.00 95.94 310 GLU A CA 1
ATOM 2400 C C . GLU A 1 310 ? -2.035 0.149 -21.918 1.00 95.94 310 GLU A C 1
ATOM 2402 O O . GLU A 1 310 ? -1.845 -0.843 -21.209 1.00 95.94 310 GLU A O 1
ATOM 2407 N N . PHE A 1 311 ? -2.304 1.346 -21.397 1.00 92.94 311 PHE A N 1
ATOM 2408 C CA . PHE A 1 311 ? -2.407 1.581 -19.961 1.00 92.94 311 PHE A CA 1
ATOM 2409 C C . PHE A 1 311 ? -3.805 1.224 -19.460 1.00 92.94 311 PHE A C 1
ATOM 2411 O O . PHE A 1 311 ? -4.754 1.986 -19.630 1.00 92.94 311 PHE A O 1
ATOM 2418 N N . LEU A 1 312 ? -3.910 0.091 -18.766 1.00 83.88 312 LEU A N 1
ATOM 2419 C CA . LEU A 1 312 ? -5.126 -0.318 -18.055 1.00 83.88 312 LEU A CA 1
ATOM 2420 C C . LEU A 1 312 ? -5.399 0.577 -16.839 1.00 83.88 312 LEU A C 1
ATOM 2422 O O . LEU A 1 312 ? -6.541 0.733 -16.408 1.00 83.88 312 LEU A O 1
ATOM 2426 N N . ARG A 1 313 ? -4.337 1.146 -16.254 1.00 87.06 313 ARG A N 1
ATOM 2427 C CA . ARG A 1 313 ? -4.416 2.121 -15.163 1.00 87.06 313 ARG A CA 1
ATOM 2428 C C . ARG A 1 313 ? -3.196 3.034 -15.192 1.00 87.06 313 ARG A C 1
ATOM 2430 O O . ARG A 1 313 ? -2.069 2.545 -15.195 1.00 87.06 313 ARG A O 1
ATOM 2437 N N . PHE A 1 314 ? -3.410 4.343 -15.139 1.00 90.00 314 PHE A N 1
ATOM 2438 C CA . PHE A 1 314 ? -2.326 5.306 -14.946 1.00 90.00 314 PHE A CA 1
ATOM 2439 C C . PHE A 1 314 ? -1.891 5.377 -13.479 1.00 90.00 314 PHE A C 1
ATOM 2441 O O . PHE A 1 314 ? -2.660 5.068 -12.566 1.00 90.00 314 PHE A O 1
ATOM 2448 N N . GLY A 1 315 ? -0.644 5.781 -13.257 1.00 87.06 315 GLY A N 1
ATOM 2449 C CA . GLY A 1 315 ? -0.156 6.150 -11.938 1.00 87.06 315 GLY A CA 1
ATOM 2450 C C . GLY A 1 315 ? -0.819 7.433 -11.444 1.00 87.06 315 GLY A C 1
ATOM 2451 O O . GLY A 1 315 ? -1.332 8.234 -12.225 1.00 87.06 315 GLY A O 1
ATOM 2452 N N . SER A 1 316 ? -0.843 7.630 -10.138 1.00 81.31 316 SER A N 1
ATOM 2453 C CA . SER A 1 316 ? -1.529 8.769 -9.526 1.00 81.31 316 SER A CA 1
ATOM 2454 C C . SER A 1 316 ? -1.033 8.977 -8.112 1.00 81.31 316 SER A C 1
ATOM 2456 O O . SER A 1 316 ? -0.718 8.001 -7.432 1.00 81.31 316 SER A O 1
ATOM 2458 N N . ILE A 1 317 ? -1.063 10.219 -7.645 1.00 74.38 317 ILE A N 1
ATOM 2459 C CA . ILE A 1 317 ? -0.774 10.542 -6.256 1.00 74.38 317 ILE A CA 1
ATOM 2460 C C . ILE A 1 317 ? -2.066 10.755 -5.475 1.00 74.38 317 ILE A C 1
ATOM 2462 O O . ILE A 1 317 ? -2.982 11.422 -5.951 1.00 74.38 317 ILE A O 1
ATOM 2466 N N . HIS A 1 318 ? -2.135 10.184 -4.280 1.00 66.50 318 HIS A N 1
ATOM 2467 C CA . HIS A 1 318 ? -3.254 10.343 -3.366 1.00 66.50 318 HIS A CA 1
ATOM 2468 C C . HIS A 1 318 ? -2.756 10.953 -2.062 1.00 66.50 318 HIS A C 1
ATOM 2470 O O . HIS A 1 318 ? -1.720 10.554 -1.522 1.00 66.50 318 HIS A O 1
ATOM 2476 N N . ARG A 1 319 ? -3.509 11.933 -1.557 1.00 68.50 319 ARG A N 1
ATOM 2477 C CA . ARG A 1 319 ? -3.297 12.464 -0.215 1.00 68.50 319 ARG A CA 1
ATOM 2478 C C . ARG A 1 319 ? -3.847 11.449 0.780 1.00 68.50 319 ARG A C 1
ATOM 2480 O O . ARG A 1 319 ? -5.039 11.159 0.778 1.00 68.50 319 ARG A O 1
ATOM 2487 N N . ASN A 1 320 ? -2.973 10.932 1.627 1.00 69.38 320 ASN A N 1
ATOM 2488 C CA . ASN A 1 320 ? -3.316 10.009 2.691 1.00 69.38 320 ASN A CA 1
ATOM 2489 C C . ASN A 1 320 ? -3.335 10.765 4.014 1.00 69.38 320 ASN A C 1
ATOM 2491 O O . ASN A 1 320 ? -2.328 11.339 4.428 1.00 69.38 320 ASN A O 1
ATOM 2495 N N . THR A 1 321 ? -4.476 10.750 4.694 1.00 70.75 321 THR A N 1
ATOM 2496 C CA . THR A 1 321 ? -4.588 11.263 6.057 1.00 70.75 321 THR A CA 1
ATOM 2497 C C . THR A 1 321 ? -3.909 10.304 7.029 1.00 70.75 321 THR A C 1
ATOM 2499 O O . THR A 1 321 ? -4.133 9.094 6.988 1.00 70.75 321 THR A O 1
ATOM 2502 N N . TYR A 1 322 ? -3.087 10.851 7.921 1.00 77.38 322 TYR A N 1
ATOM 2503 C CA . TYR A 1 322 ? -2.482 10.119 9.031 1.00 77.38 322 TYR A CA 1
ATOM 2504 C C . TYR A 1 322 ? -2.409 11.014 10.262 1.00 77.38 322 TYR A C 1
ATOM 2506 O O . TYR A 1 322 ? -2.412 12.234 10.156 1.00 77.38 322 TYR A O 1
ATOM 2514 N N . ILE A 1 323 ? -2.309 10.398 11.425 1.00 80.19 323 ILE A N 1
ATOM 2515 C CA . ILE A 1 323 ? -2.181 11.050 12.717 1.00 80.19 323 ILE A CA 1
ATOM 2516 C C . ILE A 1 323 ? -0.702 11.070 13.077 1.00 80.19 323 ILE A C 1
ATOM 2518 O O . ILE A 1 323 ? -0.040 10.031 13.028 1.00 80.19 323 ILE A O 1
ATOM 2522 N N . ASP A 1 324 ? -0.196 12.229 13.498 1.00 77.44 324 ASP A N 1
ATOM 2523 C CA . ASP A 1 324 ? 1.090 12.323 14.191 1.00 77.44 324 ASP A CA 1
ATOM 2524 C C . ASP A 1 324 ? 0.969 11.643 15.565 1.00 77.44 324 ASP A C 1
ATOM 2526 O O . ASP A 1 324 ? 0.718 12.283 16.589 1.00 77.44 324 ASP A O 1
ATOM 2530 N N . ALA A 1 325 ? 1.036 10.309 15.557 1.00 83.31 325 ALA A N 1
ATOM 2531 C CA . ALA A 1 325 ? 0.735 9.469 16.707 1.00 83.31 325 ALA A CA 1
ATOM 2532 C C . ALA A 1 325 ? 1.577 9.835 17.944 1.00 83.31 325 ALA A C 1
ATOM 2534 O O . ALA A 1 325 ? 0.971 9.996 19.000 1.00 83.31 325 ALA A O 1
ATOM 2535 N N . PRO A 1 326 ? 2.905 10.070 17.854 1.00 80.12 326 PRO A N 1
ATOM 2536 C CA . PRO A 1 326 ? 3.701 10.498 19.009 1.00 80.12 326 PRO A CA 1
ATOM 2537 C C . PRO A 1 326 ? 3.247 11.819 19.640 1.00 80.12 326 PRO A C 1
ATOM 2539 O O . PRO A 1 326 ? 3.395 12.001 20.846 1.00 80.12 326 PRO A O 1
ATOM 2542 N N . ALA A 1 327 ? 2.721 12.750 18.841 1.00 78.94 327 ALA A N 1
ATOM 2543 C CA . ALA A 1 327 ? 2.289 14.057 19.329 1.00 78.94 327 ALA A CA 1
ATOM 2544 C C . ALA A 1 327 ? 0.825 14.078 19.795 1.00 78.94 327 ALA A C 1
ATOM 2546 O O . ALA A 1 327 ? 0.450 14.945 20.587 1.00 78.94 327 ALA A O 1
ATOM 2547 N N . ARG A 1 328 ? -0.022 13.184 19.266 1.00 83.88 328 ARG A N 1
ATOM 2548 C CA . ARG A 1 328 ? -1.487 13.278 19.398 1.00 83.88 328 ARG A CA 1
ATOM 2549 C C . ARG A 1 328 ? -2.166 12.068 20.032 1.00 83.88 328 ARG A C 1
ATOM 2551 O O . ARG A 1 328 ? -3.321 12.199 20.429 1.00 83.88 328 ARG A O 1
ATOM 2558 N N . LEU A 1 329 ? -1.492 10.924 20.125 1.00 88.94 329 LEU A N 1
ATOM 2559 C CA . LEU A 1 329 ? -2.038 9.701 20.711 1.00 88.94 329 LEU A CA 1
ATOM 2560 C C . LEU A 1 329 ? -1.256 9.288 21.961 1.00 88.94 329 LEU A C 1
ATOM 2562 O O . LEU A 1 329 ? -0.061 9.550 22.092 1.00 88.94 329 LEU A O 1
ATOM 2566 N N . GLY A 1 330 ? -1.944 8.611 22.876 1.00 90.94 330 GLY A N 1
ATOM 2567 C CA . GLY A 1 330 ? -1.321 7.959 24.022 1.00 90.94 330 GLY A CA 1
ATOM 2568 C C . GLY A 1 330 ? -0.502 6.725 23.629 1.00 90.94 330 GLY A C 1
ATOM 2569 O O . GLY A 1 330 ? -0.511 6.260 22.487 1.00 90.94 330 GLY A O 1
ATOM 2570 N N . ALA A 1 331 ? 0.200 6.149 24.608 1.00 91.69 331 ALA A N 1
ATOM 2571 C CA . ALA A 1 331 ? 1.065 4.981 24.407 1.00 91.69 331 ALA A CA 1
ATOM 2572 C C . ALA A 1 331 ? 0.314 3.708 23.965 1.00 91.69 331 ALA A C 1
ATOM 2574 O O . ALA A 1 331 ? 0.941 2.749 23.517 1.00 91.69 331 ALA A O 1
ATOM 2575 N N . ARG A 1 332 ? -1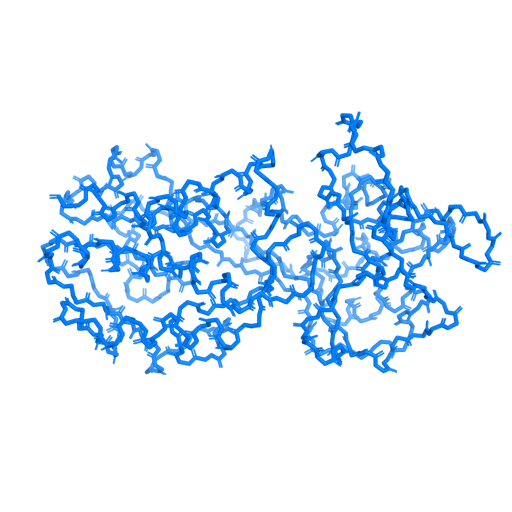.019 3.684 24.089 1.00 94.12 332 ARG A N 1
ATOM 2576 C CA . ARG A 1 332 ? -1.896 2.607 23.611 1.00 94.12 332 ARG A CA 1
ATOM 2577 C C . ARG A 1 332 ? -2.722 3.042 22.398 1.00 94.12 332 ARG A C 1
ATOM 2579 O O . ARG A 1 332 ? -3.756 2.436 22.111 1.00 94.12 332 ARG A O 1
ATOM 2586 N N . PHE A 1 333 ? -2.254 4.070 21.688 1.00 94.06 333 PHE A N 1
ATOM 2587 C CA . PHE A 1 333 ? -2.885 4.670 20.513 1.00 94.06 333 PHE A CA 1
ATOM 2588 C C . PHE A 1 333 ? -4.259 5.292 20.788 1.00 94.06 333 PHE A C 1
ATOM 2590 O O . PHE A 1 333 ? -5.063 5.437 19.865 1.00 94.06 333 PHE A O 1
ATOM 2597 N N . GLU A 1 334 ? -4.542 5.650 22.041 1.00 94.25 334 GLU A N 1
ATOM 2598 C CA . GLU A 1 334 ? -5.787 6.300 22.443 1.00 94.25 334 GLU A CA 1
ATOM 2599 C C . GLU A 1 334 ? -5.779 7.816 22.204 1.00 94.25 334 GLU A C 1
ATOM 2601 O O . GLU A 1 334 ? -4.721 8.447 22.235 1.00 94.25 334 GLU A O 1
ATOM 2606 N N . LEU A 1 335 ? -6.955 8.418 22.005 1.00 90.75 335 LEU A N 1
ATOM 2607 C CA . LEU A 1 335 ? -7.097 9.872 22.085 1.00 90.75 335 LEU A CA 1
ATOM 2608 C C . LEU A 1 335 ? -6.818 10.345 23.506 1.00 90.75 335 LEU A C 1
ATOM 2610 O O . LEU A 1 335 ? -7.360 9.805 24.469 1.00 90.75 335 LEU A O 1
ATOM 2614 N N . THR A 1 336 ? -6.070 11.439 23.630 1.00 84.75 336 THR A N 1
ATOM 2615 C CA . THR A 1 336 ? -5.881 12.111 24.921 1.00 84.75 336 THR A CA 1
ATOM 2616 C C . THR A 1 336 ? -7.201 12.661 25.472 1.00 84.75 336 THR A C 1
ATOM 2618 O O . THR A 1 336 ? -7.413 12.639 26.681 1.00 84.75 336 THR A O 1
ATOM 2621 N N . SER A 1 337 ? -8.101 13.136 24.600 1.00 86.44 337 SER A N 1
ATOM 2622 C CA . SER A 1 337 ? -9.423 13.656 24.980 1.00 86.44 337 SER A CA 1
ATOM 2623 C C . SER A 1 337 ? -10.426 12.557 25.347 1.00 86.44 337 SER A C 1
ATOM 2625 O O . SER A 1 337 ? -11.298 12.794 26.181 1.00 86.44 337 SER A O 1
ATOM 2627 N N . LYS A 1 338 ? -10.307 11.374 24.729 1.00 90.50 338 LYS A N 1
ATOM 2628 C CA . LYS A 1 338 ? -11.247 10.242 24.832 1.00 90.50 338 LYS A CA 1
ATOM 2629 C C . LYS A 1 338 ? -10.490 8.903 24.865 1.00 90.50 338 LYS A C 1
ATOM 2631 O O . LYS A 1 338 ? -10.391 8.238 23.830 1.00 90.50 338 LYS A O 1
ATOM 2636 N N . PRO A 1 339 ? -9.923 8.493 26.017 1.00 91.81 339 PRO A N 1
ATOM 2637 C CA . PRO A 1 339 ? -9.053 7.312 26.124 1.00 91.81 339 PRO A CA 1
ATOM 2638 C C . PRO A 1 339 ? -9.693 5.968 25.726 1.00 91.81 339 PRO A C 1
ATOM 2640 O O . PRO A 1 339 ? -9.008 4.960 25.527 1.00 91.81 339 PRO A O 1
ATOM 2643 N N . GLU A 1 340 ? -11.018 5.917 25.633 1.00 94.06 340 GLU A N 1
ATOM 2644 C CA . GLU A 1 340 ? -11.796 4.793 25.121 1.00 94.06 340 GLU A CA 1
ATOM 2645 C C . GLU A 1 340 ? -11.694 4.631 23.594 1.00 94.06 340 GLU A C 1
ATOM 2647 O O . GLU A 1 340 ? -11.852 3.517 23.088 1.00 94.06 340 GLU A O 1
ATOM 2652 N N . ILE A 1 341 ? -11.346 5.696 22.869 1.00 94.75 341 ILE A N 1
ATOM 2653 C CA . ILE A 1 341 ? -11.166 5.699 21.417 1.00 94.75 341 ILE A CA 1
ATOM 2654 C C . ILE A 1 341 ? -9.689 5.528 21.092 1.00 94.75 341 ILE A C 1
ATOM 2656 O O . ILE A 1 341 ? -8.849 6.317 21.518 1.00 94.75 341 ILE A O 1
ATOM 2660 N N . ARG A 1 342 ? -9.374 4.518 20.283 1.00 95.88 342 ARG A N 1
ATOM 2661 C CA . ARG A 1 342 ? -8.029 4.245 19.770 1.00 95.88 342 ARG A CA 1
ATOM 2662 C C . ARG A 1 342 ? -7.996 4.269 18.253 1.00 95.88 342 ARG A C 1
ATOM 2664 O O . ARG A 1 342 ? -9.013 4.048 17.599 1.00 95.88 342 ARG A O 1
ATOM 2671 N N . PHE A 1 343 ? -6.814 4.469 17.689 1.00 95.06 343 PHE A N 1
ATOM 2672 C CA . PHE A 1 343 ? -6.579 4.394 16.248 1.00 95.06 343 PHE A CA 1
ATOM 2673 C C . PHE A 1 343 ? -5.670 3.224 15.908 1.00 95.06 343 PHE A C 1
ATOM 2675 O O . PHE A 1 343 ? -4.782 2.872 16.679 1.00 95.06 343 PHE A O 1
ATOM 2682 N N . ALA A 1 344 ? -5.875 2.628 14.736 1.00 96.00 344 ALA A N 1
ATOM 2683 C CA . ALA A 1 344 ? -5.000 1.582 14.228 1.00 96.00 344 ALA A CA 1
ATOM 2684 C C . ALA A 1 344 ? -4.884 1.621 12.702 1.00 96.00 344 ALA A C 1
ATOM 2686 O O . ALA A 1 344 ? -5.728 2.164 11.982 1.00 96.00 344 ALA A O 1
ATOM 2687 N N . GLY A 1 345 ? -3.845 0.964 12.198 1.00 93.19 345 GLY A N 1
ATOM 2688 C CA . GLY A 1 345 ? -3.569 0.886 10.772 1.00 93.19 345 GLY A CA 1
ATOM 2689 C C . GLY A 1 345 ? -2.853 2.121 10.251 1.00 93.19 345 GLY A C 1
ATOM 2690 O O . GLY A 1 345 ? -2.224 2.848 11.005 1.00 93.19 345 GLY A O 1
ATOM 2691 N N . LEU A 1 346 ? -2.973 2.374 8.950 1.00 86.88 346 LEU A N 1
ATOM 2692 C CA . LEU A 1 346 ? -2.261 3.469 8.289 1.00 86.88 346 LEU A CA 1
ATOM 2693 C C . LEU A 1 346 ? -2.492 4.853 8.931 1.00 86.88 346 LEU A C 1
ATOM 2695 O O . LEU A 1 346 ? -1.612 5.706 8.890 1.00 86.88 346 LEU A O 1
ATOM 2699 N N . LEU A 1 347 ? -3.652 5.058 9.573 1.00 86.62 347 LEU A N 1
ATOM 2700 C CA . LEU A 1 347 ? -3.953 6.287 10.311 1.00 86.62 347 LEU A CA 1
ATOM 2701 C C . LEU A 1 347 ? -2.952 6.571 11.431 1.00 86.62 347 LEU A C 1
ATOM 2703 O O . LEU A 1 347 ? -2.768 7.727 11.770 1.00 86.62 347 LEU A O 1
ATOM 2707 N N . THR A 1 348 ? -2.284 5.567 11.996 1.00 88.44 348 THR A N 1
ATOM 2708 C CA . THR A 1 348 ? -1.280 5.771 13.050 1.00 88.44 348 THR A CA 1
ATOM 2709 C C . THR A 1 348 ? 0.134 5.970 12.499 1.00 88.44 348 THR A C 1
ATOM 2711 O O . THR A 1 348 ? 1.096 5.862 13.252 1.00 88.44 348 THR A O 1
ATOM 2714 N N . GLY A 1 349 ? 0.283 6.211 11.191 1.00 79.50 349 GLY A N 1
ATOM 2715 C CA . GLY A 1 349 ? 1.569 6.511 10.553 1.00 79.50 349 GLY A CA 1
ATOM 2716 C C . GLY A 1 349 ? 2.399 5.291 10.140 1.00 79.50 349 GLY A C 1
ATOM 2717 O O . GLY A 1 349 ? 3.527 5.457 9.687 1.00 79.50 349 GLY A O 1
ATOM 2718 N N . VAL A 1 350 ? 1.867 4.070 10.265 1.00 86.25 350 VAL A N 1
ATOM 2719 C CA . VAL A 1 350 ? 2.497 2.890 9.648 1.00 86.25 350 VAL A CA 1
ATOM 2720 C C . VAL A 1 350 ? 2.179 2.831 8.158 1.00 86.25 350 VAL A C 1
ATOM 2722 O O . VAL A 1 350 ? 1.114 3.273 7.737 1.00 86.25 350 VAL A O 1
ATOM 2725 N N . GLU A 1 351 ? 3.051 2.213 7.363 1.00 81.81 351 GLU A N 1
ATOM 2726 C CA . GLU A 1 351 ? 2.820 2.023 5.932 1.00 81.81 351 GLU A CA 1
ATOM 2727 C C . GLU A 1 351 ? 2.808 0.542 5.557 1.00 81.81 351 GLU A C 1
ATOM 2729 O O . GLU A 1 351 ? 3.755 -0.197 5.828 1.00 81.81 351 GLU A O 1
ATOM 2734 N N . GLY A 1 352 ? 1.741 0.136 4.866 1.00 85.50 352 GLY A N 1
ATOM 2735 C CA . GLY A 1 352 ? 1.599 -1.187 4.276 1.00 85.50 352 GLY A CA 1
ATOM 2736 C C . GLY A 1 352 ? 0.554 -2.070 4.943 1.00 85.50 352 GLY A C 1
ATOM 2737 O O . GLY A 1 352 ? 0.031 -1.807 6.031 1.00 85.50 352 GLY A O 1
ATOM 2738 N N . TYR A 1 353 ? 0.196 -3.135 4.226 1.00 92.12 353 TYR A N 1
ATOM 2739 C CA . TYR A 1 353 ? -0.888 -4.031 4.617 1.00 92.12 353 TYR A CA 1
ATOM 2740 C C . TYR A 1 353 ? -0.567 -4.843 5.870 1.00 92.12 353 TYR A C 1
ATOM 2742 O O . TYR A 1 353 ? -1.456 -5.033 6.702 1.00 92.12 353 TYR A O 1
ATOM 2750 N N . ILE A 1 354 ? 0.678 -5.311 6.001 1.00 95.62 354 ILE A N 1
ATOM 2751 C CA . ILE A 1 354 ? 1.106 -6.177 7.107 1.00 95.62 354 ILE A CA 1
ATOM 2752 C C . ILE A 1 354 ? 1.320 -5.369 8.388 1.00 95.62 354 ILE A C 1
ATOM 2754 O O . ILE A 1 354 ? 0.904 -5.801 9.455 1.00 95.62 354 ILE A O 1
ATOM 2758 N N . GLU A 1 355 ? 1.850 -4.156 8.278 1.00 95.00 355 GLU A N 1
ATOM 2759 C CA . GLU A 1 355 ? 2.014 -3.223 9.387 1.00 95.00 355 GLU A CA 1
ATOM 2760 C C . GLU A 1 355 ? 0.646 -2.741 9.855 1.00 95.00 355 GLU A C 1
ATOM 2762 O O . GLU A 1 355 ? 0.358 -2.747 11.047 1.00 95.00 355 GLU A O 1
ATOM 2767 N N . SER A 1 356 ? -0.260 -2.428 8.921 1.00 95.62 356 SER A N 1
ATOM 2768 C CA . SER A 1 356 ? -1.638 -2.092 9.280 1.00 95.62 356 SER A CA 1
ATOM 2769 C C . SER A 1 356 ? -2.360 -3.253 9.966 1.00 95.62 356 SER A C 1
ATOM 2771 O O . SER A 1 356 ? -3.139 -3.036 10.890 1.00 95.62 356 SER A O 1
ATOM 2773 N N . CYS A 1 357 ? -2.127 -4.486 9.512 1.00 97.50 357 CYS A N 1
ATOM 2774 C CA . CYS A 1 357 ? -2.632 -5.697 10.155 1.00 97.50 357 CYS A CA 1
ATOM 2775 C C . CYS A 1 357 ? -2.088 -5.834 11.585 1.00 97.50 357 CYS A C 1
ATOM 2777 O O . CYS A 1 357 ? -2.874 -5.995 12.515 1.00 97.50 357 CYS A O 1
ATOM 2779 N N . ALA A 1 358 ? -0.772 -5.706 11.766 1.00 97.81 358 ALA A N 1
ATOM 2780 C CA . ALA A 1 358 ? -0.124 -5.772 13.072 1.00 97.81 358 ALA A CA 1
ATOM 2781 C C . ALA A 1 358 ? -0.631 -4.695 14.031 1.00 97.81 358 ALA A C 1
ATOM 2783 O O . ALA A 1 358 ? -0.958 -5.007 15.172 1.00 97.81 358 ALA A O 1
ATOM 2784 N N . MET A 1 359 ? -0.810 -3.464 13.552 1.00 97.44 359 MET A N 1
ATOM 2785 C CA . MET A 1 359 ? -1.419 -2.398 14.345 1.00 97.44 359 MET A CA 1
ATOM 2786 C C . MET A 1 359 ? -2.854 -2.728 14.754 1.00 97.44 359 MET A C 1
ATOM 2788 O O . MET A 1 359 ? -3.223 -2.496 15.898 1.00 97.44 359 MET A O 1
ATOM 2792 N N . GLY A 1 360 ? -3.658 -3.307 13.858 1.00 97.88 360 GLY A N 1
ATOM 2793 C CA . GLY A 1 360 ? -5.001 -3.779 14.205 1.00 97.88 360 GLY A CA 1
ATOM 2794 C C . GLY A 1 360 ? -4.986 -4.821 15.326 1.00 97.88 360 GLY A C 1
ATOM 2795 O O . GLY A 1 360 ? -5.772 -4.725 16.266 1.00 97.88 360 GLY A O 1
ATOM 2796 N N . LEU A 1 361 ? -4.061 -5.779 15.257 1.00 98.00 361 LEU A N 1
ATOM 2797 C CA . LEU A 1 361 ? -3.882 -6.801 16.286 1.00 98.00 361 LEU A CA 1
ATOM 2798 C C . LEU A 1 361 ? -3.460 -6.197 17.630 1.00 98.00 361 LEU A C 1
ATOM 2800 O O . LEU A 1 361 ? -4.132 -6.420 18.635 1.00 98.00 361 LEU A O 1
ATOM 2804 N N . VAL A 1 362 ? -2.383 -5.408 17.643 1.00 97.12 362 VAL A N 1
ATOM 2805 C CA . VAL A 1 362 ? -1.813 -4.823 18.866 1.00 97.12 362 VAL A CA 1
ATOM 2806 C C . VAL A 1 362 ? -2.807 -3.884 19.538 1.00 97.12 362 VAL A C 1
ATOM 2808 O O . VAL A 1 362 ? -3.042 -3.999 20.737 1.00 97.12 362 VAL A O 1
ATOM 2811 N N . VAL A 1 363 ? -3.443 -2.990 18.779 1.00 97.44 363 VAL A N 1
ATOM 2812 C CA . VAL A 1 363 ? -4.427 -2.048 19.333 1.00 97.44 363 VAL A CA 1
ATOM 2813 C C . VAL A 1 363 ? -5.689 -2.779 19.793 1.00 97.44 363 VAL A C 1
ATOM 2815 O O . VAL A 1 363 ? -6.270 -2.405 20.809 1.00 97.44 363 VAL A O 1
ATOM 2818 N N . GLY A 1 364 ? -6.076 -3.862 19.108 1.00 97.00 364 GLY A N 1
ATOM 2819 C CA . GLY A 1 364 ? -7.112 -4.782 19.580 1.00 97.00 364 GLY A CA 1
ATOM 2820 C C . GLY A 1 364 ? -6.800 -5.330 20.972 1.00 97.00 364 GLY A C 1
ATOM 2821 O O . GLY A 1 364 ? -7.634 -5.250 21.868 1.00 97.00 364 GLY A O 1
ATOM 2822 N N . TRP A 1 365 ? -5.579 -5.818 21.186 1.00 95.75 365 TRP A N 1
ATOM 2823 C CA . TRP A 1 365 ? -5.145 -6.312 22.496 1.00 95.75 365 TRP A CA 1
ATOM 2824 C C . TRP A 1 365 ? -4.981 -5.213 23.549 1.00 95.75 365 TRP A C 1
ATOM 2826 O O . TRP A 1 365 ? -5.197 -5.479 24.718 1.00 95.75 365 TRP A O 1
ATOM 2836 N N . MET A 1 366 ? -4.621 -3.988 23.161 1.00 95.19 366 MET A N 1
ATOM 2837 C CA . MET A 1 366 ? -4.525 -2.843 24.082 1.00 95.19 366 MET A CA 1
ATOM 2838 C C . MET A 1 366 ? -5.888 -2.272 24.504 1.00 95.19 366 MET A C 1
ATOM 2840 O O . MET A 1 366 ? -5.962 -1.487 25.460 1.00 95.19 366 MET A O 1
ATOM 2844 N N . LEU A 1 367 ? -6.941 -2.562 23.734 1.00 93.00 367 LEU A N 1
ATOM 2845 C CA . LEU A 1 367 ? -8.312 -2.184 24.064 1.00 93.00 367 LEU A CA 1
ATOM 2846 C C . LEU A 1 367 ? -8.961 -3.171 25.037 1.00 93.00 367 LEU A C 1
ATOM 2848 O O . LEU A 1 367 ? -9.732 -2.732 25.890 1.00 93.00 367 LEU A O 1
ATOM 2852 N N . ALA A 1 368 ? -8.676 -4.463 24.872 1.00 88.94 368 ALA A N 1
ATOM 2853 C CA . ALA A 1 368 ? -9.141 -5.530 25.753 1.00 88.94 368 ALA A CA 1
ATOM 2854 C C . ALA A 1 368 ? -8.459 -5.489 27.124 1.00 88.94 368 ALA A C 1
ATOM 2856 O O . ALA A 1 368 ? -9.146 -5.865 28.101 1.00 88.94 368 ALA A O 1
#

pLDDT: mean 86.21, std 15.93, range [33.0, 98.81]

Mean predicted aligned error: 10.51 Å

Nearest PDB structures (foldseek):
  3g5s-assembly1_A  TM=5.963E-01  e=2.715E-38  Thermus thermophilus HB8
  3g5q-assembly1_A  TM=5.950E-01  e=4.702E-38  Thermus thermophilus HB8
  3g5r-assembly1_A  TM=5.996E-01  e=4.781E-37  Thermus thermophilus HB8
  3ces-assembly2_D  TM=7.147E-01  e=3.071E-12  Escherichia coli
  3g05-assembly1_A  TM=6.737E-01  e=6.283E-13  Escherichia coli O157:H7 str. EDL933

Solvent-accessible surface area (backbone atoms only — not comparable to full-atom values): 19755 Å² total; per-residue (Å²): 71,11,49,61,24,16,49,48,51,37,34,73,78,71,40,78,36,79,48,74,34,29,41,67,84,47,74,58,97,68,58,89,65,64,54,43,54,64,64,72,80,62,55,56,64,45,44,56,44,62,87,41,73,56,8,32,52,50,53,51,37,55,76,69,66,34,60,63,57,55,31,37,68,76,26,54,43,95,46,50,40,31,44,20,35,44,54,65,64,26,9,47,48,46,34,50,56,47,66,69,33,95,39,41,44,79,40,72,41,77,68,54,64,86,74,88,59,84,39,73,50,39,76,36,34,77,52,61,64,58,32,33,52,50,53,37,60,77,60,72,57,96,78,40,69,41,43,46,35,36,41,29,27,30,35,46,88,29,49,39,63,95,42,38,46,70,46,28,48,65,70,27,43,83,78,76,87,86,83,87,59,85,79,48,71,85,67,74,62,49,51,32,69,42,64,25,42,36,30,50,29,51,64,66,58,44,52,54,45,51,51,45,47,59,71,41,58,59,62,74,74,66,98,87,63,84,88,55,62,42,85,93,42,44,30,44,45,63,43,38,69,76,31,95,57,41,40,46,76,51,52,20,40,32,76,50,43,64,40,85,89,78,70,40,62,45,66,23,25,49,38,29,35,64,72,46,96,83,53,58,31,27,31,40,50,66,44,13,21,40,46,32,68,73,40,46,56,59,48,53,28,63,43,68,18,29,58,65,50,42,70,80,37,76,34,40,64,44,77,27,36,28,41,58,34,92,84,51,31,45,99,64,35,15,35,78,95,43,70,50,35,26,48,20,14,37,29,51,62,44,77,58,65,66,50,10,25,49,33,8,39,54,40,26,61,66,70,106